Protein AF-A0AA39HVK4-F1 (afdb_monomer_lite)

Structure (mmCIF, N/CA/C/O backbone):
data_AF-A0AA39HVK4-F1
#
_entry.id   AF-A0AA39HVK4-F1
#
loop_
_atom_site.group_PDB
_atom_site.id
_atom_site.type_symbol
_atom_site.label_atom_id
_atom_site.label_alt_id
_atom_site.label_comp_id
_atom_site.label_asym_id
_atom_site.label_entity_id
_atom_site.label_seq_id
_atom_site.pdbx_PDB_ins_code
_atom_site.Cartn_x
_atom_site.Cartn_y
_atom_site.Cartn_z
_atom_site.occupancy
_atom_site.B_iso_or_equiv
_atom_site.auth_seq_id
_atom_site.auth_comp_id
_atom_site.auth_asym_id
_atom_site.auth_atom_id
_atom_site.pdbx_PDB_model_num
ATOM 1 N N . MET A 1 1 ? -17.019 24.487 -23.256 1.00 26.02 1 MET A N 1
ATOM 2 C CA . MET A 1 1 ? -16.160 23.455 -23.883 1.00 26.02 1 MET A CA 1
ATOM 3 C C . MET A 1 1 ? -16.470 22.113 -23.229 1.00 26.02 1 MET A C 1
ATOM 5 O O . MET A 1 1 ? -16.868 22.139 -22.068 1.00 26.02 1 MET A O 1
ATOM 9 N N . PRO A 1 2 ? -16.410 20.980 -23.947 1.00 24.70 2 PRO A N 1
ATOM 10 C CA . PRO A 1 2 ? -16.935 19.712 -23.454 1.00 24.70 2 PRO A CA 1
ATOM 11 C C . PRO A 1 2 ? -16.089 19.230 -22.275 1.00 24.70 2 PRO A C 1
ATOM 13 O O . PRO A 1 2 ? -14.870 19.130 -22.391 1.00 24.70 2 PRO A O 1
ATOM 16 N N . GLN A 1 3 ? -16.743 18.966 -21.144 1.00 28.38 3 GLN A N 1
ATOM 17 C CA . GLN A 1 3 ? -16.139 18.334 -19.976 1.00 28.38 3 GLN A CA 1
ATOM 18 C C . GLN A 1 3 ? -15.581 16.976 -20.408 1.00 28.38 3 GLN A C 1
ATOM 20 O O . GLN A 1 3 ? -16.329 16.123 -20.884 1.00 28.38 3 GLN A O 1
ATOM 25 N N . THR A 1 4 ? -14.271 16.780 -20.283 1.00 32.22 4 THR A N 1
ATOM 26 C CA . THR A 1 4 ? -13.661 15.460 -20.425 1.00 32.22 4 THR A CA 1
ATOM 27 C C . THR A 1 4 ? -14.325 14.535 -19.407 1.00 32.22 4 THR A C 1
ATOM 29 O O . THR A 1 4 ? -14.335 14.820 -18.209 1.00 32.22 4 THR A O 1
ATOM 32 N N . GLU A 1 5 ? -14.959 13.461 -19.883 1.00 35.53 5 GLU A N 1
ATOM 33 C CA . GLU A 1 5 ? -15.584 12.438 -19.043 1.00 35.53 5 GLU A CA 1
ATOM 34 C C . GLU A 1 5 ? -14.515 11.787 -18.154 1.00 35.53 5 GLU A C 1
ATOM 36 O O . GLU A 1 5 ? -13.910 10.769 -18.491 1.00 35.53 5 GLU A O 1
ATOM 41 N N . THR A 1 6 ? -14.269 12.375 -16.984 1.00 43.84 6 THR A N 1
ATOM 42 C CA . THR A 1 6 ? -13.687 11.645 -15.866 1.00 43.84 6 THR A CA 1
ATOM 43 C C . THR A 1 6 ? -14.637 10.489 -15.583 1.00 43.84 6 THR A C 1
ATOM 45 O O . THR A 1 6 ? -15.841 10.688 -15.411 1.00 43.84 6 THR A O 1
ATOM 48 N N . VAL A 1 7 ? -14.123 9.259 -15.607 1.00 50.00 7 VAL A N 1
ATOM 49 C CA . VAL A 1 7 ? -14.904 8.059 -15.295 1.00 50.00 7 VAL A CA 1
ATOM 50 C C . VAL A 1 7 ? -15.485 8.244 -13.891 1.00 50.00 7 VAL A C 1
ATOM 52 O O . VAL A 1 7 ? -14.794 8.047 -12.893 1.00 50.00 7 VAL A O 1
ATOM 55 N N . ARG A 1 8 ? -16.749 8.675 -13.791 1.00 67.75 8 ARG A N 1
ATOM 56 C CA . ARG A 1 8 ? -17.435 8.830 -12.507 1.00 67.75 8 ARG A CA 1
ATOM 57 C C . ARG A 1 8 ? -17.726 7.434 -11.974 1.00 67.75 8 ARG A C 1
ATOM 59 O O . ARG A 1 8 ? -18.738 6.827 -12.310 1.00 67.75 8 ARG A O 1
ATOM 66 N N . LEU A 1 9 ? -16.804 6.915 -11.166 1.00 85.81 9 LEU A N 1
ATOM 67 C CA . LEU A 1 9 ? -16.990 5.653 -10.460 1.00 85.81 9 LEU A CA 1
ATOM 68 C C . LEU A 1 9 ? -18.257 5.717 -9.584 1.00 85.81 9 LEU A C 1
ATOM 70 O O . LEU A 1 9 ? -18.586 6.788 -9.055 1.00 85.81 9 LEU A O 1
ATOM 74 N N . PRO A 1 10 ? -18.983 4.594 -9.433 1.00 90.50 10 PRO A N 1
ATOM 75 C CA . PRO A 1 10 ? -20.224 4.559 -8.671 1.00 90.50 10 PRO A CA 1
ATOM 76 C C . PRO A 1 10 ? -19.985 4.879 -7.193 1.00 90.50 10 PRO A C 1
ATOM 78 O O . PRO A 1 10 ? -18.894 4.679 -6.659 1.00 90.50 10 PRO A O 1
ATOM 81 N N . ARG A 1 11 ? -21.033 5.361 -6.515 1.00 90.75 11 ARG A N 1
ATOM 82 C CA . ARG A 1 11 ? -20.989 5.607 -5.068 1.00 90.75 11 ARG A CA 1
ATOM 83 C C . ARG A 1 11 ? -20.767 4.303 -4.300 1.00 90.75 11 ARG A C 1
ATOM 85 O O . ARG A 1 11 ? -21.373 3.282 -4.629 1.00 90.75 11 ARG A O 1
ATOM 92 N N . THR A 1 12 ? -19.952 4.359 -3.251 1.00 93.44 12 THR A N 1
ATOM 93 C CA . THR A 1 12 ? -19.681 3.212 -2.372 1.00 93.44 12 THR A CA 1
ATOM 94 C C . THR A 1 12 ? -20.712 3.110 -1.243 1.00 93.44 12 THR A C 1
ATOM 96 O O . THR A 1 12 ? -21.370 4.103 -0.912 1.00 93.44 12 THR A O 1
ATOM 99 N N . PRO A 1 13 ? -20.873 1.932 -0.610 1.00 93.50 13 PRO A N 1
ATOM 100 C CA . PRO A 1 13 ? -21.720 1.790 0.574 1.00 93.50 13 PRO A CA 1
ATOM 101 C C . PRO A 1 13 ? -21.283 2.662 1.762 1.00 93.50 13 PRO A C 1
ATOM 103 O O . PRO A 1 13 ? -22.147 3.076 2.531 1.00 93.50 13 PRO A O 1
ATOM 106 N N . LEU A 1 14 ? -19.986 2.983 1.873 1.00 95.25 14 LEU A N 1
ATOM 107 C CA . LEU A 1 14 ? -19.426 3.899 2.876 1.00 95.25 14 LEU A CA 1
ATOM 108 C C . LEU A 1 14 ? -20.156 5.252 2.891 1.00 95.25 14 LEU A C 1
ATOM 110 O O . LEU A 1 14 ? -20.540 5.747 3.948 1.00 95.25 14 LEU A O 1
ATOM 114 N N . GLN A 1 15 ? -20.448 5.797 1.704 1.00 93.88 15 GLN A N 1
ATOM 115 C CA . GLN A 1 15 ? -21.111 7.096 1.539 1.00 93.88 15 GLN A CA 1
ATOM 116 C C . GLN A 1 15 ? -22.532 7.163 2.121 1.00 93.88 15 GLN A C 1
ATOM 118 O O . GLN A 1 15 ? -23.112 8.241 2.176 1.00 93.88 15 GLN A O 1
ATOM 123 N N . ARG A 1 16 ? -23.135 6.028 2.496 1.00 93.38 16 ARG A N 1
ATOM 124 C CA . ARG A 1 16 ? -24.489 5.998 3.072 1.00 93.38 16 ARG A CA 1
ATOM 125 C C . ARG A 1 16 ? -24.526 6.404 4.540 1.00 93.38 16 ARG A C 1
ATOM 127 O O . ARG A 1 16 ? -25.606 6.695 5.037 1.00 93.38 16 ARG A O 1
ATOM 134 N N . TRP A 1 17 ? -23.392 6.343 5.231 1.00 94.94 17 TRP A N 1
ATOM 135 C CA . TRP A 1 17 ? -23.336 6.557 6.675 1.00 94.94 17 TRP A CA 1
ATOM 136 C C . TRP A 1 17 ? -22.153 7.417 7.111 1.00 94.94 17 TRP A C 1
ATOM 138 O O . TRP A 1 17 ? -22.267 8.074 8.134 1.00 94.94 17 TRP A O 1
ATOM 148 N N . PHE A 1 18 ? -21.047 7.430 6.361 1.00 97.06 18 PHE A N 1
ATOM 149 C CA . PHE A 1 18 ? -19.905 8.292 6.649 1.00 97.06 18 PHE A CA 1
ATOM 150 C C . PHE A 1 18 ? -20.072 9.629 5.919 1.00 97.06 18 PHE A C 1
ATOM 152 O O . PHE A 1 18 ? -19.865 9.726 4.700 1.00 97.06 18 PHE A O 1
ATOM 159 N N . THR A 1 19 ? -20.542 10.636 6.654 1.00 96.75 19 THR A N 1
ATOM 160 C CA . THR A 1 19 ? -20.907 11.944 6.096 1.00 96.75 19 THR A CA 1
ATOM 161 C C . THR A 1 19 ? -19.735 12.921 6.103 1.00 96.75 19 THR A C 1
ATOM 163 O O . THR A 1 19 ? -18.681 12.657 6.684 1.00 96.75 19 THR A O 1
ATOM 166 N N . ARG A 1 20 ? -19.926 14.058 5.429 1.00 95.88 20 ARG A N 1
ATOM 167 C CA . ARG A 1 20 ? -18.946 15.144 5.401 1.00 95.88 20 ARG A CA 1
ATOM 168 C C . ARG A 1 20 ? -18.726 15.724 6.799 1.00 95.88 20 ARG A C 1
ATOM 170 O O . ARG A 1 20 ? -17.588 15.922 7.201 1.00 95.88 20 ARG A O 1
ATOM 177 N N . GLU A 1 21 ? -19.808 15.932 7.536 1.00 96.75 21 GLU A N 1
ATOM 178 C CA . GLU A 1 21 ? -19.823 16.465 8.900 1.00 96.75 21 GLU A CA 1
ATOM 179 C C . GLU A 1 21 ? -19.046 15.544 9.842 1.00 96.75 21 GLU A C 1
ATOM 181 O O . GLU A 1 21 ? -18.191 16.018 10.576 1.00 96.75 21 GLU A O 1
ATOM 186 N N . MET A 1 22 ? -19.246 14.223 9.740 1.00 97.12 22 MET A N 1
ATOM 187 C CA . MET A 1 22 ? -18.464 13.254 10.515 1.00 97.12 22 MET A CA 1
ATOM 188 C C . MET A 1 22 ? -16.965 13.326 10.210 1.00 97.12 22 MET A C 1
ATOM 190 O O . MET A 1 22 ? -16.156 13.217 11.119 1.00 97.12 22 MET A O 1
ATOM 194 N N . PHE A 1 23 ? -16.572 13.482 8.941 1.00 96.50 23 PHE A N 1
ATOM 195 C CA . PHE A 1 23 ? -15.151 13.587 8.595 1.00 96.50 23 PHE A CA 1
ATOM 196 C C . PHE A 1 23 ? -14.511 14.831 9.217 1.00 96.50 23 PHE A C 1
ATOM 198 O O . PHE A 1 23 ? -13.430 14.729 9.782 1.00 96.50 23 PHE A O 1
ATOM 205 N N . TYR A 1 24 ? -15.169 15.987 9.132 1.00 94.56 24 TYR A N 1
ATOM 206 C CA . TYR A 1 24 ? -14.618 17.226 9.684 1.00 94.56 24 TYR A CA 1
ATOM 207 C C . TYR A 1 24 ? -14.726 17.317 11.212 1.00 94.56 24 TYR A C 1
ATOM 209 O O . TYR A 1 24 ? -13.887 17.974 11.813 1.00 94.56 24 TYR A O 1
ATOM 217 N N . ASP A 1 25 ? -15.676 16.619 11.842 1.00 95.19 25 ASP A N 1
ATOM 218 C CA . ASP A 1 25 ? -15.698 16.435 13.302 1.00 95.19 25 ASP A CA 1
ATOM 219 C C . ASP A 1 25 ? -14.548 15.542 13.787 1.00 95.19 25 ASP A C 1
ATOM 221 O O . ASP A 1 25 ? -13.912 15.836 14.795 1.00 95.19 25 ASP A O 1
ATOM 225 N N . LEU A 1 26 ? -14.251 14.462 13.058 1.00 95.88 26 LEU A N 1
ATOM 226 C CA . LEU A 1 26 ? -13.166 13.544 13.411 1.00 95.88 26 LEU A CA 1
ATOM 227 C C . LEU A 1 26 ? -11.778 14.109 13.098 1.00 95.88 26 LEU A C 1
ATOM 229 O O . LEU A 1 26 ? -10.810 13.699 13.729 1.00 95.88 26 LEU A O 1
ATOM 233 N N . PHE A 1 27 ? -11.664 15.003 12.113 1.00 95.25 27 PHE A N 1
ATOM 234 C CA . PHE A 1 27 ? -10.383 15.537 11.640 1.00 95.25 27 PHE A CA 1
ATOM 235 C C . PHE A 1 27 ? -10.424 17.061 11.438 1.00 95.25 27 PHE A C 1
ATOM 237 O O . PHE A 1 27 ? -10.167 17.541 10.328 1.00 95.25 27 PHE A O 1
ATOM 244 N N . PRO A 1 28 ? -10.738 17.843 12.486 1.00 92.69 28 PRO A N 1
ATOM 245 C CA . PRO A 1 28 ? -10.817 19.300 12.395 1.00 92.69 28 PRO A CA 1
ATOM 246 C C . PRO A 1 28 ? -9.464 19.930 12.040 1.00 92.69 28 PRO A C 1
ATOM 248 O O . PRO A 1 28 ? -9.422 20.958 11.371 1.00 92.69 28 PRO A O 1
ATOM 251 N N . PHE A 1 29 ? -8.358 19.277 12.413 1.00 89.75 29 PHE A N 1
ATOM 252 C CA . PHE A 1 29 ? -6.993 19.738 12.152 1.00 89.75 29 PHE A CA 1
ATOM 253 C C . PHE A 1 29 ? -6.403 19.224 10.832 1.00 89.75 29 PHE A C 1
ATOM 255 O O . PHE A 1 29 ? -5.220 19.439 10.557 1.00 89.75 29 PHE A O 1
ATOM 262 N N . ALA A 1 30 ? -7.205 18.565 9.986 1.00 91.06 30 ALA A N 1
ATOM 263 C CA . ALA A 1 30 ? -6.741 18.054 8.703 1.00 91.06 30 ALA A CA 1
ATOM 264 C C . ALA A 1 30 ? -6.189 19.187 7.828 1.00 91.06 30 ALA A C 1
ATOM 266 O O . ALA A 1 30 ? -6.892 20.132 7.463 1.00 91.06 30 ALA A O 1
ATOM 267 N N . ASN A 1 31 ? -4.921 19.060 7.446 1.00 87.88 31 ASN A N 1
ATOM 268 C CA . ASN A 1 31 ? -4.145 20.105 6.788 1.00 87.88 31 ASN A CA 1
ATOM 269 C C . ASN A 1 31 ? -4.017 21.423 7.582 1.00 87.88 31 ASN A C 1
ATOM 271 O O . ASN A 1 31 ? -3.478 22.354 7.022 1.00 87.88 31 ASN A O 1
ATOM 275 N N . LEU A 1 32 ? -4.467 21.589 8.827 1.00 77.56 32 LEU A N 1
ATOM 276 C CA . LEU A 1 32 ? -4.270 22.871 9.532 1.00 77.56 32 LEU A CA 1
ATOM 277 C C . LEU A 1 32 ? -2.848 23.043 10.069 1.00 77.56 32 LEU A C 1
ATOM 279 O O . LEU A 1 32 ? -2.399 24.173 10.208 1.00 77.56 32 LEU A O 1
ATOM 283 N N . GLY A 1 33 ? -2.133 21.941 10.309 1.00 65.75 33 GLY A N 1
ATOM 284 C CA . GLY A 1 33 ? -0.746 22.000 10.766 1.00 65.75 33 GLY A CA 1
ATOM 285 C C . GLY A 1 33 ? 0.170 22.703 9.781 1.00 65.75 33 GLY A C 1
ATOM 286 O O . GLY A 1 33 ? 0.880 23.635 10.135 1.00 65.75 33 GLY A O 1
ATOM 287 N N . TRP A 1 34 ? 0.114 22.264 8.525 1.00 66.19 34 TRP A N 1
ATOM 288 C CA . TRP A 1 34 ? 1.023 22.748 7.493 1.00 66.19 34 TRP A CA 1
ATOM 289 C C . TRP A 1 34 ? 0.344 23.043 6.146 1.00 66.19 34 TRP A C 1
ATOM 291 O O . TRP A 1 34 ? 1.017 23.471 5.226 1.00 66.19 34 TRP A O 1
ATOM 301 N N . GLY A 1 35 ? -0.983 22.866 6.029 1.00 61.81 35 GLY A N 1
ATOM 302 C CA . GLY A 1 35 ? -1.876 23.039 4.851 1.00 61.81 35 GLY A CA 1
ATOM 303 C C . GLY A 1 35 ? -1.483 24.055 3.789 1.00 61.81 35 GLY A C 1
ATOM 304 O O . GLY A 1 35 ? -1.517 25.227 4.138 1.00 61.81 35 GLY A O 1
ATOM 305 N N . PRO A 1 36 ? -1.355 23.728 2.474 1.00 60.44 36 PRO A N 1
ATOM 306 C CA . PRO A 1 36 ? -1.513 24.789 1.481 1.00 60.44 36 PRO A CA 1
ATOM 307 C C . PRO A 1 36 ? -2.960 25.311 1.500 1.00 60.44 36 PRO A C 1
ATOM 309 O O . PRO A 1 36 ? -3.233 26.438 1.101 1.00 60.44 36 PRO A O 1
ATOM 312 N N . HIS A 1 37 ? -3.907 24.453 1.908 1.00 72.56 37 HIS A N 1
ATOM 313 C CA . HIS A 1 37 ? -5.331 24.735 1.988 1.00 72.56 37 HIS A CA 1
ATOM 314 C C . HIS A 1 37 ? -6.052 23.638 2.783 1.00 72.56 37 HIS A C 1
ATOM 316 O O . HIS A 1 37 ? -5.715 22.461 2.658 1.00 72.56 37 HIS A O 1
ATOM 322 N N . LYS A 1 38 ? -7.165 23.975 3.446 1.00 70.62 38 LYS A N 1
ATOM 323 C CA . LYS A 1 38 ? -8.067 23.032 4.150 1.00 70.62 38 LYS A CA 1
ATOM 324 C C . LYS A 1 38 ? -8.635 21.872 3.308 1.00 70.62 38 LYS A C 1
ATOM 326 O O . LYS A 1 38 ? -9.341 21.017 3.832 1.00 70.62 38 LYS A O 1
ATOM 331 N N . CYS A 1 39 ? -8.403 21.869 1.993 1.00 72.81 39 CYS A N 1
ATOM 332 C CA . CYS A 1 39 ? -8.963 20.879 1.066 1.00 72.81 39 CYS A CA 1
ATOM 333 C C . CYS A 1 39 ? -7.914 19.927 0.483 1.00 72.81 39 CYS A C 1
ATOM 335 O O . CYS A 1 39 ? -8.303 18.947 -0.159 1.00 72.81 39 CYS A O 1
ATOM 337 N N . LEU A 1 40 ? -6.621 20.234 0.647 1.00 80.06 40 LEU A N 1
ATOM 338 C CA . LEU A 1 40 ? -5.519 19.563 -0.033 1.00 80.06 40 LEU A CA 1
ATOM 339 C C . LEU A 1 40 ? -4.385 19.234 0.941 1.00 80.06 40 LEU A C 1
ATOM 341 O O . LEU A 1 40 ? -3.986 20.113 1.700 1.00 80.06 40 LEU A O 1
ATOM 345 N N . PRO A 1 41 ? -3.800 18.029 0.852 1.00 88.06 41 PRO A N 1
ATOM 346 C CA . PRO A 1 41 ? -4.248 16.875 0.064 1.00 88.06 41 PRO A CA 1
ATOM 347 C C . PRO A 1 41 ? -5.451 16.138 0.688 1.00 88.06 41 PRO A C 1
ATOM 349 O O . PRO A 1 41 ? -5.976 15.198 0.082 1.00 88.06 41 PRO A O 1
ATOM 352 N N . TYR A 1 42 ? -5.892 16.533 1.888 1.00 93.31 42 TYR A N 1
ATOM 353 C CA . TYR A 1 42 ? -6.897 15.801 2.657 1.00 93.31 42 TYR A CA 1
ATOM 354 C C . TYR A 1 42 ? -8.233 16.540 2.716 1.00 93.31 42 TYR A C 1
ATOM 356 O O . TYR A 1 42 ? -8.322 17.688 3.131 1.00 93.31 42 TYR A O 1
ATOM 364 N N . SER A 1 43 ? -9.301 15.873 2.299 1.00 93.75 43 SER A N 1
ATOM 365 C CA . SER A 1 43 ? -10.678 16.359 2.414 1.00 93.75 43 SER A CA 1
ATOM 366 C C . SER A 1 43 ? -11.638 15.178 2.381 1.00 93.75 43 SER A C 1
ATOM 368 O O . SER A 1 43 ? -11.282 14.086 1.917 1.00 93.75 43 SER A O 1
ATOM 370 N N . TYR A 1 44 ? -12.876 15.400 2.824 1.00 94.94 44 TYR A N 1
ATOM 371 C CA . TYR A 1 44 ? -13.935 14.403 2.693 1.00 94.94 44 TYR A CA 1
ATOM 372 C C . TYR A 1 44 ? -14.114 13.980 1.229 1.00 94.94 44 TYR A C 1
ATOM 374 O O . TYR A 1 44 ? -14.198 12.793 0.915 1.00 94.94 44 TYR A O 1
ATOM 382 N N . GLU A 1 45 ? -14.110 14.944 0.308 1.00 93.56 45 GLU A N 1
ATOM 383 C CA . GLU A 1 45 ? -14.231 14.707 -1.126 1.00 93.56 45 GLU A CA 1
ATOM 384 C C . GLU A 1 45 ? -13.078 13.840 -1.634 1.00 93.56 45 GLU A C 1
ATOM 386 O O . GLU A 1 45 ? -13.319 12.877 -2.369 1.00 93.56 45 GLU A O 1
ATOM 391 N N . ALA A 1 46 ? -11.843 14.126 -1.203 1.00 94.81 46 ALA A N 1
ATOM 392 C CA . ALA A 1 46 ? -10.682 13.336 -1.581 1.00 94.81 46 ALA A CA 1
ATOM 393 C C . ALA A 1 46 ? -10.803 11.877 -1.111 1.00 94.81 46 ALA A C 1
ATOM 395 O O . ALA A 1 46 ? -10.613 10.943 -1.899 1.00 94.81 46 ALA A O 1
ATOM 396 N N . PHE A 1 47 ? -11.189 11.681 0.153 1.00 96.31 47 PHE A N 1
ATOM 397 C CA . PHE A 1 47 ? -11.401 10.363 0.750 1.00 96.31 47 PHE A CA 1
ATOM 398 C C . PHE A 1 47 ? -12.501 9.580 0.034 1.00 96.31 47 PHE A C 1
ATOM 400 O O . PHE A 1 47 ? -12.306 8.427 -0.359 1.00 96.31 47 PHE A O 1
ATOM 407 N N . ILE A 1 48 ? -13.646 10.213 -0.219 1.00 95.81 48 ILE A N 1
ATOM 408 C CA . ILE A 1 48 ? -14.760 9.567 -0.903 1.00 95.81 48 ILE A CA 1
ATOM 409 C C . ILE A 1 48 ? -14.408 9.224 -2.351 1.00 95.81 48 ILE A C 1
ATOM 411 O O . ILE A 1 48 ? -14.721 8.113 -2.783 1.00 95.81 48 ILE A O 1
ATOM 415 N N . ILE A 1 49 ? -13.753 10.115 -3.103 1.00 94.50 49 ILE A N 1
ATOM 416 C CA . ILE A 1 49 ? -13.321 9.823 -4.479 1.00 94.50 49 ILE A CA 1
ATOM 417 C C . ILE A 1 49 ? -12.366 8.626 -4.492 1.00 94.50 49 ILE A C 1
ATOM 419 O O . ILE A 1 49 ? -12.554 7.718 -5.303 1.00 94.50 49 ILE A O 1
ATOM 423 N N . ALA A 1 50 ? -11.393 8.587 -3.581 1.00 96.06 50 ALA A N 1
ATOM 424 C CA . ALA A 1 50 ? -10.461 7.473 -3.467 1.00 96.06 50 ALA A CA 1
ATOM 425 C C . ALA A 1 50 ? -11.162 6.159 -3.074 1.00 96.06 50 ALA A C 1
ATOM 427 O O . ALA A 1 50 ? -10.910 5.125 -3.694 1.00 96.06 50 ALA A O 1
ATOM 428 N N . SER A 1 51 ? -12.121 6.200 -2.138 1.00 96.38 51 SER A N 1
ATOM 429 C CA . SER A 1 51 ? -12.887 5.017 -1.710 1.00 96.38 51 SER A CA 1
ATOM 430 C C . SER A 1 51 ? -13.628 4.330 -2.860 1.00 96.38 51 SER A C 1
ATOM 432 O O . SER A 1 51 ? -13.790 3.114 -2.857 1.00 96.38 51 SER A O 1
ATOM 434 N N . ARG A 1 52 ? -14.026 5.068 -3.906 1.00 95.81 52 ARG A N 1
ATOM 435 C CA . ARG A 1 52 ? -14.729 4.501 -5.072 1.00 95.81 52 ARG A CA 1
ATOM 436 C C . ARG A 1 52 ? -13.891 3.532 -5.897 1.00 95.81 52 ARG A C 1
ATOM 438 O O . ARG A 1 52 ? -14.460 2.722 -6.626 1.00 95.81 52 ARG A O 1
ATOM 445 N N . TYR A 1 53 ? -12.566 3.583 -5.777 1.00 95.31 53 TYR A N 1
ATOM 446 C CA . TYR A 1 53 ? -11.672 2.602 -6.393 1.00 95.31 53 TYR A CA 1
ATOM 447 C C . TYR A 1 53 ? -11.644 1.265 -5.632 1.00 95.31 53 TYR A C 1
ATOM 449 O O . TYR A 1 53 ? -11.188 0.265 -6.192 1.00 95.31 53 TYR A O 1
ATOM 457 N N . PHE A 1 54 ? -12.178 1.246 -4.406 1.00 95.81 54 PHE A N 1
ATOM 458 C CA . PHE A 1 54 ? -12.225 0.113 -3.483 1.00 95.81 54 PHE A CA 1
ATOM 459 C C . PHE A 1 54 ? -13.635 -0.018 -2.874 1.00 95.81 54 PHE A C 1
ATOM 461 O O . PHE A 1 54 ? -13.828 0.246 -1.689 1.00 95.81 54 PHE A O 1
ATOM 468 N N . PRO A 1 55 ? -14.662 -0.381 -3.667 1.00 94.56 55 PRO A N 1
ATOM 469 C CA . PRO A 1 55 ? -16.060 -0.389 -3.221 1.00 94.56 55 PRO A CA 1
ATOM 470 C C . PRO A 1 55 ? -16.359 -1.314 -2.030 1.00 94.56 55 PRO A C 1
ATOM 472 O O . PRO A 1 55 ? -17.418 -1.182 -1.418 1.00 94.56 55 PRO A O 1
ATOM 475 N N . GLU A 1 56 ? -15.469 -2.255 -1.721 1.00 94.44 56 GLU A N 1
ATOM 476 C CA . GLU A 1 56 ? -15.525 -3.136 -0.556 1.00 94.44 56 GLU A CA 1
ATOM 477 C C . GLU A 1 56 ? -15.087 -2.463 0.761 1.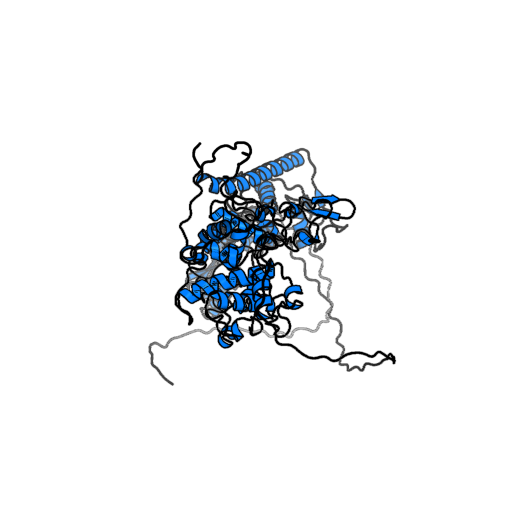00 94.44 56 GLU A C 1
ATOM 479 O O . GLU A 1 56 ? -15.509 -2.906 1.832 1.00 94.44 56 GLU A O 1
ATOM 484 N N . PHE A 1 57 ? -14.300 -1.385 0.695 1.00 97.25 57 PHE A N 1
ATOM 485 C CA . PHE A 1 57 ? -13.837 -0.648 1.869 1.00 97.25 57 PHE A CA 1
ATOM 486 C C . PHE A 1 57 ? -15.018 0.018 2.583 1.00 97.25 57 PHE A C 1
ATOM 488 O O . PHE A 1 57 ? -15.829 0.718 1.966 1.00 97.25 57 PHE A O 1
ATOM 495 N N . GLY A 1 58 ? -15.159 -0.242 3.883 1.00 95.62 58 GLY A N 1
ATOM 496 C CA . GLY A 1 58 ? -16.282 0.240 4.686 1.00 95.62 58 GLY A CA 1
ATOM 497 C C . GLY A 1 58 ? -17.649 -0.280 4.219 1.00 95.62 58 GLY A C 1
ATOM 498 O O . GLY A 1 58 ? -18.685 0.270 4.606 1.00 95.62 58 GLY A O 1
ATOM 499 N N . ALA A 1 59 ? -17.693 -1.320 3.371 1.00 93.69 59 ALA A N 1
ATOM 500 C CA . ALA A 1 59 ? -18.941 -1.916 2.895 1.00 93.69 59 ALA A CA 1
ATOM 501 C C . ALA A 1 59 ? -19.543 -2.903 3.897 1.00 93.69 59 ALA A C 1
ATOM 503 O O . ALA A 1 59 ? -20.773 -2.995 3.997 1.00 93.69 59 ALA A O 1
ATOM 504 N N . GLY A 1 60 ? -18.671 -3.574 4.656 1.00 88.88 60 GLY A N 1
ATOM 505 C CA . GLY A 1 60 ? -18.987 -4.551 5.690 1.00 88.88 60 GLY A CA 1
ATOM 506 C C . GLY A 1 60 ? -19.685 -5.809 5.178 1.00 88.88 60 GLY A C 1
ATOM 507 O O . GLY A 1 60 ? -20.449 -5.810 4.208 1.00 88.88 60 GLY A O 1
ATOM 508 N N . LYS A 1 61 ? -19.461 -6.906 5.891 1.00 89.00 61 LYS A N 1
ATOM 509 C CA . LYS A 1 61 ? -20.107 -8.196 5.668 1.00 89.00 61 LYS A CA 1
ATOM 510 C C . LYS A 1 61 ? -20.387 -8.801 7.031 1.00 89.00 61 LYS A C 1
ATOM 512 O O . LYS A 1 61 ? -19.531 -8.734 7.899 1.00 89.00 61 LYS A O 1
ATOM 517 N N . GLU A 1 62 ? -21.577 -9.348 7.220 1.00 88.94 62 GLU A N 1
ATOM 518 C CA . GLU A 1 62 ? -21.893 -10.067 8.451 1.00 88.94 62 GLU A CA 1
ATOM 519 C C . GLU A 1 62 ? -21.034 -11.334 8.558 1.00 88.94 62 GLU A C 1
ATOM 521 O O . GLU A 1 62 ? -20.853 -12.052 7.568 1.00 88.94 62 GLU A O 1
ATOM 526 N N . GLY A 1 63 ? -20.480 -11.582 9.744 1.00 87.25 63 GLY A N 1
ATOM 527 C CA . GLY A 1 63 ? -19.612 -12.727 9.996 1.00 87.25 63 GLY A CA 1
ATOM 528 C C . GLY A 1 63 ? -18.593 -12.469 11.102 1.00 87.25 63 GLY A C 1
ATOM 529 O O . GLY A 1 63 ? -18.458 -11.357 11.601 1.00 87.25 63 GLY A O 1
ATOM 530 N N . HIS A 1 64 ? -17.875 -13.525 11.493 1.00 87.94 64 HIS A N 1
ATOM 531 C CA . HIS A 1 64 ? -16.771 -13.461 12.463 1.00 87.94 64 HIS A CA 1
ATOM 532 C C . HIS A 1 64 ? -17.124 -12.794 13.807 1.00 87.94 64 HIS A C 1
ATOM 534 O O . HIS A 1 64 ? -16.275 -12.155 14.416 1.00 87.94 64 HIS A O 1
ATOM 540 N N . GLY A 1 65 ? -18.371 -12.951 14.267 1.00 89.25 65 GLY A N 1
ATOM 541 C CA . GLY A 1 65 ? -18.835 -12.400 15.545 1.00 89.25 65 GLY A CA 1
ATOM 542 C C . GLY A 1 65 ? -19.273 -10.934 15.500 1.00 89.25 65 GLY A C 1
ATOM 543 O O . GLY A 1 65 ? -19.578 -10.384 16.551 1.00 89.25 65 GLY A O 1
ATOM 544 N N . PHE A 1 66 ? -19.344 -10.317 14.316 1.00 94.81 66 PHE A N 1
ATOM 545 C CA . PHE A 1 66 ? -19.766 -8.929 14.145 1.00 94.81 66 PHE A CA 1
ATOM 546 C C . PHE A 1 66 ? -20.914 -8.802 13.142 1.00 94.81 66 PHE A C 1
ATOM 548 O O . PHE A 1 66 ? -20.970 -9.473 12.102 1.00 94.81 66 PHE A O 1
ATOM 555 N N . THR A 1 67 ? -21.826 -7.881 13.433 1.00 96.50 67 THR A N 1
ATOM 556 C CA . THR A 1 67 ? -22.859 -7.446 12.496 1.00 96.50 67 THR A CA 1
ATOM 557 C C . THR A 1 67 ? -22.230 -6.726 11.305 1.00 96.50 67 THR A C 1
ATOM 559 O O . THR A 1 67 ? -21.127 -6.178 11.371 1.00 96.50 67 THR A O 1
ATOM 562 N N . LYS A 1 68 ? -22.971 -6.632 10.196 1.00 95.88 68 LYS A N 1
ATOM 563 C CA . LYS A 1 68 ? -22.528 -5.856 9.029 1.00 95.88 68 LYS A CA 1
ATOM 564 C C . LYS A 1 68 ? -22.142 -4.416 9.396 1.00 95.88 68 LYS A C 1
ATOM 566 O O . LYS A 1 68 ? -21.130 -3.927 8.906 1.00 95.88 68 LYS A O 1
ATOM 571 N N . LYS A 1 69 ? -22.933 -3.751 10.246 1.00 96.25 69 LYS A N 1
ATOM 572 C CA . LYS A 1 69 ? -22.705 -2.364 10.688 1.00 96.25 69 LYS A CA 1
ATOM 573 C C . LYS A 1 69 ? -21.419 -2.236 11.506 1.00 96.25 69 LYS A C 1
ATOM 575 O O . LYS A 1 69 ? -20.660 -1.294 11.291 1.00 96.25 69 LYS A O 1
ATOM 580 N N . GLU A 1 70 ? -21.168 -3.180 12.410 1.00 97.00 70 GLU A N 1
ATOM 581 C CA . GLU A 1 70 ? -19.921 -3.215 13.177 1.00 97.00 70 GLU A CA 1
ATOM 582 C C . GLU A 1 70 ? -18.720 -3.387 12.256 1.00 97.00 70 GLU A C 1
ATOM 584 O O . GLU A 1 70 ? -17.777 -2.612 12.351 1.00 97.00 70 GLU A O 1
ATOM 589 N N . MET A 1 71 ? -18.789 -4.306 11.292 1.00 96.81 71 MET A N 1
ATOM 590 C CA . MET A 1 71 ? -17.707 -4.513 10.326 1.00 96.81 71 MET A CA 1
ATOM 591 C C . MET A 1 71 ? -17.439 -3.276 9.462 1.00 96.81 71 MET A C 1
ATOM 593 O O . MET A 1 71 ? -16.283 -2.929 9.253 1.00 96.81 71 MET A O 1
ATOM 597 N N . GLN A 1 72 ? -18.481 -2.565 9.008 1.00 96.44 72 GLN A N 1
ATOM 598 C CA . GLN A 1 72 ? -18.323 -1.297 8.273 1.00 96.44 72 GLN A CA 1
ATOM 599 C C . GLN A 1 72 ? -17.520 -0.269 9.073 1.00 96.44 72 GLN A C 1
ATOM 601 O O . GLN A 1 72 ? -16.600 0.352 8.548 1.00 96.44 72 GLN A O 1
ATOM 606 N N . ARG A 1 73 ? -17.896 -0.082 10.340 1.00 97.75 73 ARG A N 1
ATOM 607 C CA . ARG A 1 73 ? -17.317 0.940 11.215 1.00 97.75 73 ARG A CA 1
ATOM 608 C C . ARG A 1 73 ? -15.925 0.554 11.696 1.00 97.75 73 ARG A C 1
ATOM 610 O O . ARG A 1 73 ? -15.057 1.414 11.723 1.00 97.75 73 ARG A O 1
ATOM 617 N N . ARG A 1 74 ? -15.693 -0.725 12.005 1.00 97.88 74 ARG A N 1
ATOM 618 C CA . ARG A 1 74 ? -14.382 -1.258 12.403 1.00 97.88 74 ARG A CA 1
ATOM 619 C C . ARG A 1 74 ? -13.344 -1.148 11.286 1.00 97.88 74 ARG A C 1
ATOM 621 O O . ARG A 1 74 ? -12.217 -0.770 11.568 1.00 97.88 74 ARG A O 1
ATOM 628 N N . ASP A 1 75 ? -13.712 -1.450 10.040 1.00 98.12 75 ASP A N 1
ATOM 629 C CA . ASP A 1 75 ? -12.821 -1.333 8.869 1.00 98.12 75 ASP A CA 1
ATOM 630 C C . ASP A 1 75 ? -12.352 0.126 8.682 1.00 98.12 75 ASP A C 1
ATOM 632 O O . ASP A 1 75 ? -11.159 0.409 8.585 1.00 98.12 75 ASP A O 1
ATOM 636 N N . VAL A 1 76 ? -13.287 1.081 8.768 1.00 98.44 76 VAL A N 1
ATOM 637 C CA . VAL A 1 76 ? -12.985 2.523 8.702 1.00 98.44 76 VAL A CA 1
ATOM 638 C C . VAL A 1 76 ? -12.183 3.003 9.920 1.00 98.44 76 VAL A C 1
ATOM 640 O O . VAL A 1 76 ? -11.212 3.739 9.756 1.00 98.44 76 VAL A O 1
ATOM 643 N N . ALA A 1 77 ? -12.540 2.557 11.129 1.00 98.56 77 ALA A N 1
ATOM 644 C CA . ALA A 1 77 ? -11.819 2.877 12.360 1.00 98.56 77 ALA A CA 1
ATOM 645 C C . ALA A 1 77 ? -10.366 2.390 12.318 1.00 98.56 77 ALA A C 1
ATOM 647 O O . ALA A 1 77 ? -9.469 3.120 12.723 1.00 98.56 77 ALA A O 1
ATOM 648 N N . ALA A 1 78 ? -10.118 1.183 11.802 1.00 98.56 78 ALA A N 1
ATOM 649 C CA . ALA A 1 78 ? -8.771 0.638 11.668 1.00 98.56 78 ALA A CA 1
ATOM 650 C C . ALA A 1 78 ? -7.922 1.459 10.691 1.00 98.56 78 ALA A C 1
ATOM 652 O O . ALA A 1 78 ? -6.774 1.771 10.996 1.00 98.56 78 ALA A O 1
ATOM 653 N N . PHE A 1 79 ? -8.486 1.859 9.545 1.00 98.69 79 PHE A N 1
ATOM 654 C CA . PHE A 1 79 ? -7.796 2.751 8.612 1.00 98.69 79 PHE A CA 1
ATOM 655 C C . PHE A 1 79 ? -7.388 4.066 9.292 1.00 98.69 79 PHE A C 1
ATOM 657 O O . PHE A 1 79 ? -6.217 4.440 9.246 1.00 98.69 79 PHE A O 1
ATOM 664 N N . PHE A 1 80 ? -8.321 4.737 9.975 1.00 98.62 80 PHE A N 1
ATOM 665 C CA . PHE A 1 80 ? -8.029 6.010 10.635 1.00 98.62 80 PHE A CA 1
ATOM 666 C C . PHE A 1 80 ? -7.110 5.880 11.851 1.00 98.62 80 PHE A C 1
ATOM 668 O O . PHE A 1 80 ? -6.286 6.758 12.076 1.00 98.62 80 PHE A O 1
ATOM 675 N N . ALA A 1 81 ? -7.162 4.770 12.585 1.00 98.19 81 ALA A N 1
ATOM 676 C CA . ALA A 1 81 ? -6.227 4.507 13.673 1.00 98.19 81 ALA A CA 1
ATOM 677 C C . ALA A 1 81 ? -4.769 4.495 13.192 1.00 98.19 81 ALA A C 1
ATOM 679 O O . ALA A 1 81 ? -3.888 5.046 13.853 1.00 98.19 81 ALA A O 1
ATOM 680 N N . HIS A 1 82 ? -4.510 3.921 12.012 1.00 98.19 82 HIS A N 1
ATOM 681 C CA . HIS A 1 82 ? -3.188 4.016 11.402 1.00 98.19 82 HIS A CA 1
ATOM 682 C C . HIS A 1 82 ? -2.871 5.441 10.947 1.00 98.19 82 HIS A C 1
ATOM 684 O O . HIS A 1 82 ? -1.762 5.894 11.201 1.00 98.19 82 HIS A O 1
ATOM 690 N N . VAL A 1 83 ? -3.832 6.170 10.368 1.00 97.81 83 VAL A N 1
ATOM 691 C CA . VAL A 1 83 ? -3.643 7.582 9.985 1.00 97.81 83 VAL A CA 1
ATOM 692 C C . VAL A 1 83 ? -3.178 8.445 11.161 1.00 97.81 83 VAL A C 1
ATOM 694 O O . VAL A 1 83 ? -2.279 9.261 10.963 1.00 97.81 83 VAL A O 1
ATOM 697 N N . ILE A 1 84 ? -3.739 8.262 12.365 1.00 96.69 84 ILE A N 1
ATOM 698 C CA . ILE A 1 84 ? -3.294 8.997 13.564 1.00 96.69 84 ILE A CA 1
ATOM 699 C C . ILE A 1 84 ? -1.809 8.751 13.824 1.00 96.69 84 ILE A C 1
ATOM 701 O O . ILE A 1 84 ? -1.044 9.697 13.981 1.00 96.69 84 ILE A O 1
ATOM 705 N N . GLN A 1 85 ? -1.377 7.489 13.815 1.00 95.38 85 GLN A N 1
ATOM 706 C CA . GLN A 1 85 ? 0.026 7.167 14.062 1.00 95.38 85 GLN A CA 1
ATOM 707 C C . GLN A 1 85 ? 0.958 7.691 12.959 1.00 95.38 85 GLN A C 1
ATOM 709 O O . GLN A 1 85 ? 2.045 8.162 13.275 1.00 95.38 85 GLN A O 1
ATOM 714 N N . GLU A 1 86 ? 0.552 7.613 11.690 1.00 95.31 86 GLU A N 1
ATOM 715 C CA . GLU A 1 86 ? 1.409 7.982 10.554 1.00 95.31 86 GLU A CA 1
ATOM 716 C C . GLU A 1 86 ? 1.479 9.491 10.295 1.00 95.31 86 GLU A C 1
ATOM 718 O O . GLU A 1 86 ? 2.503 10.003 9.854 1.00 95.31 86 GLU A O 1
ATOM 723 N N . THR A 1 87 ? 0.372 10.208 10.497 1.00 94.31 87 THR A N 1
ATOM 724 C CA . THR A 1 87 ? 0.233 11.606 10.052 1.00 94.31 87 THR A CA 1
ATOM 725 C C . THR A 1 87 ? -0.495 12.502 11.042 1.00 94.31 87 THR A C 1
ATOM 727 O O . THR A 1 87 ? -0.828 13.633 10.692 1.00 94.31 87 THR A O 1
ATOM 730 N N . GLY A 1 88 ? -0.764 12.025 12.257 1.00 93.62 88 GLY A N 1
ATOM 731 C CA . GLY A 1 88 ? -1.378 12.837 13.297 1.00 93.62 88 GLY A CA 1
ATOM 732 C C . GLY A 1 88 ? -0.471 13.967 13.792 1.00 93.62 88 GLY A C 1
ATOM 733 O O . GLY A 1 88 ? 0.752 13.894 13.671 1.00 93.62 88 GLY A O 1
ATOM 734 N N . GLU A 1 89 ? -1.087 14.996 14.368 1.00 92.94 89 GLU A N 1
ATOM 735 C CA . GLU A 1 89 ? -0.427 16.059 15.135 1.00 92.94 89 GLU A CA 1
ATOM 736 C C . GLU A 1 89 ? 0.343 15.460 16.317 1.00 92.94 89 GLU A C 1
ATOM 738 O O . GLU A 1 89 ? 1.478 15.839 16.583 1.00 92.94 89 GLU A O 1
ATOM 743 N N . ASN A 1 90 ? -0.257 14.456 16.971 1.00 91.25 90 ASN A N 1
ATOM 744 C CA . ASN A 1 90 ? 0.310 13.740 18.113 1.00 91.25 90 ASN A CA 1
ATOM 745 C C . ASN A 1 90 ? 0.729 14.674 19.266 1.00 91.25 90 ASN A C 1
ATOM 747 O O . ASN A 1 90 ? 1.765 14.463 19.896 1.00 91.25 90 ASN A O 1
ATOM 751 N N . ASN A 1 91 ? -0.092 15.692 19.537 1.00 92.06 91 ASN A N 1
ATOM 752 C CA . ASN A 1 91 ? 0.146 16.713 20.552 1.00 92.06 91 ASN A CA 1
ATOM 753 C C . ASN A 1 91 ? 0.025 16.145 21.976 1.00 92.06 91 ASN A C 1
ATOM 755 O O . ASN A 1 91 ? -1.069 16.033 22.528 1.00 92.06 91 ASN A O 1
ATOM 759 N N . ILE A 1 92 ? 1.160 15.766 22.565 1.00 91.25 92 ILE A N 1
ATOM 760 C CA . ILE A 1 92 ? 1.208 15.178 23.910 1.00 91.25 92 ILE A CA 1
ATOM 761 C C . ILE A 1 92 ? 0.898 16.199 25.015 1.00 91.25 92 ILE A C 1
ATOM 763 O O . ILE A 1 92 ? 0.455 15.807 26.094 1.00 91.25 92 ILE A O 1
ATOM 767 N N . ASP A 1 93 ? 1.059 17.497 24.744 1.00 92.00 93 ASP A N 1
ATOM 768 C CA . ASP A 1 93 ? 0.853 18.554 25.738 1.00 92.00 93 ASP A CA 1
ATOM 769 C C . ASP A 1 93 ? -0.602 18.625 26.206 1.00 92.00 93 ASP A C 1
ATOM 771 O O . ASP A 1 93 ? -0.859 19.058 27.327 1.00 92.00 93 ASP A O 1
ATOM 775 N N . LEU A 1 94 ? -1.546 18.109 25.408 1.00 92.88 94 LEU A N 1
ATOM 776 C CA . LEU A 1 94 ? -2.956 17.961 25.779 1.00 92.88 94 LEU A CA 1
ATOM 777 C C . LEU A 1 94 ? -3.148 17.222 27.115 1.00 92.88 94 LEU A C 1
ATOM 779 O O . LEU A 1 94 ? -4.070 17.554 27.858 1.00 92.88 94 LEU A O 1
ATOM 783 N N . TYR A 1 95 ? -2.270 16.272 27.455 1.00 90.88 95 TYR A N 1
ATOM 784 C CA . TYR A 1 95 ? -2.338 15.511 28.710 1.00 90.88 95 TYR A CA 1
ATOM 785 C C . TYR A 1 95 ? -1.715 16.232 29.913 1.00 90.88 95 TYR A C 1
ATOM 787 O O . TYR A 1 95 ? -1.931 15.808 31.044 1.00 90.88 95 TYR A O 1
ATOM 795 N N . ASN A 1 96 ? -0.984 17.326 29.682 1.00 88.62 96 ASN A N 1
ATOM 796 C CA . ASN A 1 96 ? -0.397 18.175 30.724 1.00 88.62 96 ASN A CA 1
ATOM 797 C C . ASN A 1 96 ? -1.260 19.416 31.022 1.00 88.62 96 ASN A C 1
ATOM 799 O O . ASN A 1 96 ? -0.835 20.319 31.743 1.00 88.62 96 ASN A O 1
ATOM 803 N N . THR A 1 97 ? -2.456 19.491 30.436 1.00 86.56 97 THR A N 1
ATOM 804 C CA . THR A 1 97 ? -3.418 20.577 30.661 1.00 86.56 97 THR A CA 1
ATOM 805 C C . THR A 1 97 ? -4.370 20.253 31.817 1.00 86.56 97 THR A C 1
ATOM 807 O O . THR A 1 97 ? -4.271 19.211 32.458 1.00 86.56 97 THR A O 1
ATOM 810 N N . THR A 1 98 ? -5.338 21.134 32.078 1.00 92.00 98 THR A N 1
ATOM 811 C CA . THR A 1 98 ? -6.422 20.887 33.043 1.00 92.00 98 THR A CA 1
ATOM 812 C C . THR A 1 98 ? -7.473 19.889 32.540 1.00 92.00 98 THR A C 1
ATOM 814 O O . THR A 1 98 ? -8.456 19.654 33.238 1.00 92.00 98 THR A O 1
ATOM 817 N N . LEU A 1 99 ? -7.326 19.353 31.322 1.00 92.69 99 LEU A N 1
ATOM 818 C CA . LEU A 1 99 ? -8.256 18.380 30.753 1.00 92.69 99 LEU A CA 1
ATOM 819 C C . LEU A 1 99 ? -8.159 17.041 31.488 1.00 92.69 99 LEU A C 1
ATOM 821 O O . LEU A 1 99 ? -7.076 16.571 31.839 1.00 92.69 99 LEU A O 1
ATOM 825 N N . THR A 1 100 ? -9.297 16.371 31.651 1.00 93.69 100 THR A N 1
ATOM 826 C CA . THR A 1 100 ? -9.300 14.961 32.046 1.00 93.69 100 THR A CA 1
ATOM 827 C C . THR A 1 100 ? -8.654 14.100 30.956 1.00 93.69 100 THR A C 1
ATOM 829 O O . THR A 1 100 ? -8.622 14.468 29.781 1.00 93.69 100 THR A O 1
ATOM 832 N N . THR A 1 101 ? -8.183 12.896 31.299 1.00 90.25 101 THR A N 1
ATOM 833 C CA . THR A 1 101 ? -7.599 11.974 30.307 1.00 90.25 101 THR A CA 1
ATOM 834 C C . THR A 1 101 ? -8.572 11.641 29.170 1.00 90.25 101 THR A C 1
ATOM 836 O O . THR A 1 101 ? -8.144 11.433 28.038 1.00 90.25 101 THR A O 1
ATOM 839 N N . GLU A 1 102 ? -9.879 11.578 29.441 1.00 91.00 102 GLU A N 1
ATOM 840 C CA . GLU A 1 102 ? -10.892 11.320 28.412 1.00 91.00 102 GLU A CA 1
ATOM 841 C C . GLU A 1 102 ? -11.031 12.495 27.439 1.00 91.00 102 GLU A C 1
ATOM 843 O O . GLU A 1 102 ? -10.995 12.271 26.230 1.00 91.00 102 GLU A O 1
ATOM 848 N N . GLU A 1 103 ? -11.091 13.731 27.939 1.00 94.38 103 GLU A N 1
ATOM 849 C CA . GLU A 1 103 ? -11.123 14.943 27.109 1.00 94.38 103 GLU A CA 1
ATOM 850 C C . GLU A 1 103 ? -9.821 15.121 26.319 1.00 94.38 103 GLU A C 1
ATOM 852 O O . GLU A 1 103 ? -9.851 15.393 25.120 1.00 94.38 103 GLU A O 1
ATOM 857 N N . ALA A 1 104 ? -8.668 14.894 26.955 1.00 95.00 104 ALA A N 1
ATOM 858 C CA . ALA A 1 104 ? -7.373 14.945 26.287 1.00 95.00 104 ALA A CA 1
ATOM 859 C C . ALA A 1 104 ? -7.276 13.898 25.165 1.00 95.00 104 ALA A C 1
ATOM 861 O O . ALA A 1 104 ? -6.833 14.222 24.066 1.00 95.00 104 ALA A O 1
ATOM 862 N N . ASN A 1 105 ? -7.758 12.668 25.393 1.00 94.00 105 ASN A N 1
ATOM 863 C CA . ASN A 1 105 ? -7.871 11.650 24.344 1.00 94.00 105 ASN A CA 1
ATOM 864 C C . ASN A 1 105 ? -8.786 12.114 23.199 1.00 94.00 105 ASN A C 1
ATOM 866 O O . ASN A 1 105 ? -8.463 11.908 22.031 1.00 94.00 105 ASN A O 1
ATOM 870 N N . ASP A 1 106 ? -9.928 12.716 23.528 1.00 94.38 106 ASP A N 1
ATOM 871 C CA . ASP A 1 106 ? -10.907 13.206 22.557 1.00 94.38 106 ASP A CA 1
ATOM 872 C C . ASP A 1 106 ? -10.316 14.287 21.633 1.00 94.38 106 ASP A C 1
ATOM 874 O O . ASP A 1 106 ? -10.543 14.263 20.419 1.00 94.38 106 ASP A O 1
ATOM 878 N N . CYS A 1 107 ? -9.477 15.167 22.184 1.00 94.38 107 CYS A N 1
ATOM 879 C CA . CYS A 1 107 ? -8.691 16.138 21.425 1.00 94.38 107 CYS A CA 1
ATOM 880 C C . CYS A 1 107 ? -7.556 15.470 20.628 1.00 94.38 107 CYS A C 1
ATOM 882 O O . CYS A 1 107 ? -7.430 15.688 19.423 1.00 94.38 107 CYS A O 1
ATOM 884 N N . PHE A 1 108 ? -6.757 14.612 21.269 1.00 95.75 108 PHE A N 1
ATOM 885 C CA . PHE A 1 108 ? -5.569 13.990 20.675 1.00 95.75 108 PHE A CA 1
ATOM 886 C C . PHE A 1 108 ? -5.912 13.153 19.437 1.00 95.75 108 PHE A C 1
ATOM 888 O O . PHE A 1 108 ? -5.299 13.301 18.376 1.00 95.75 108 PHE A O 1
ATOM 895 N N . TYR A 1 109 ? -6.929 12.289 19.533 1.00 95.94 109 TYR A N 1
ATOM 896 C CA . TYR A 1 109 ? -7.312 11.391 18.438 1.00 95.94 109 TYR A CA 1
ATOM 897 C C . TYR A 1 109 ? -8.085 12.090 17.307 1.00 95.94 109 TYR A C 1
ATOM 899 O O . TYR A 1 109 ? -8.300 11.479 16.258 1.00 95.94 109 TYR A O 1
ATOM 907 N N . ARG A 1 110 ? -8.412 13.382 17.462 1.00 95.31 110 ARG A N 1
ATOM 908 C CA . ARG A 1 110 ? -8.881 14.261 16.378 1.00 95.31 110 ARG A CA 1
ATOM 909 C C . ARG A 1 110 ? -7.758 14.936 15.586 1.00 95.31 110 ARG A C 1
ATOM 911 O O . ARG A 1 110 ? -8.016 15.536 14.543 1.00 95.31 110 ARG A O 1
ATOM 918 N N . GLY A 1 111 ? -6.506 14.785 16.012 1.00 92.88 111 GLY A N 1
ATOM 919 C CA . GLY A 1 111 ? -5.324 15.353 15.356 1.00 92.88 111 GLY A CA 1
ATOM 920 C C . GLY A 1 111 ? -4.890 14.661 14.058 1.00 92.88 111 GLY A C 1
ATOM 921 O O . GLY A 1 111 ? -3.765 14.867 13.623 1.00 92.88 111 GLY A O 1
ATOM 922 N N . GLY A 1 112 ? -5.702 13.792 13.444 1.00 93.69 112 GLY A N 1
ATOM 923 C CA . GLY A 1 112 ? -5.328 13.060 12.224 1.00 93.69 112 GLY A CA 1
ATOM 924 C C . GLY A 1 112 ? -5.132 13.950 10.992 1.00 93.69 112 GLY A C 1
ATOM 925 O O . GLY A 1 112 ? -5.671 15.050 10.920 1.00 93.69 112 GLY A O 1
ATOM 926 N N . PHE A 1 113 ? -4.415 13.442 9.977 1.00 94.25 113 PHE A N 1
ATOM 927 C CA . PHE A 1 113 ? -4.190 14.149 8.703 1.00 94.25 113 PHE A CA 1
ATOM 928 C C . PHE A 1 113 ? -3.473 15.507 8.847 1.00 94.25 113 PHE A C 1
ATOM 930 O O . PHE A 1 113 ? -3.678 16.421 8.044 1.00 94.25 113 PHE A O 1
ATOM 937 N N . PHE A 1 114 ? -2.626 15.646 9.860 1.00 92.19 114 PHE A N 1
ATOM 938 C CA . PHE A 1 114 ? -1.872 16.864 10.134 1.00 92.19 114 PHE A CA 1
ATOM 939 C C . PHE A 1 114 ? -0.665 17.007 9.193 1.00 92.19 114 PHE A C 1
ATOM 941 O O . PHE A 1 114 ? -0.478 18.051 8.571 1.00 92.19 114 PHE A O 1
ATOM 948 N N . ASN A 1 115 ? 0.106 15.926 9.023 1.00 91.38 115 ASN A N 1
ATOM 949 C CA . ASN A 1 115 ? 1.302 15.877 8.176 1.00 91.38 115 ASN A CA 1
ATOM 950 C C . ASN A 1 115 ? 1.020 15.258 6.794 1.00 91.38 115 ASN A C 1
ATOM 952 O O . ASN A 1 115 ? 0.249 14.302 6.656 1.00 91.38 115 ASN A O 1
ATOM 956 N N . TRP A 1 116 ? 1.673 15.759 5.738 1.00 89.81 116 TRP A N 1
ATOM 957 C CA . TRP A 1 116 ? 1.525 15.181 4.387 1.00 89.81 116 TRP A CA 1
ATOM 958 C C . TRP A 1 116 ? 2.611 14.205 4.002 1.00 89.81 116 TRP A C 1
ATOM 960 O O . TRP A 1 116 ? 2.411 13.344 3.146 1.00 89.81 116 TRP A O 1
ATOM 970 N N . PHE A 1 117 ? 3.769 14.366 4.611 1.00 92.06 117 PHE A N 1
ATOM 971 C CA . PHE A 1 117 ? 4.937 13.569 4.346 1.00 92.06 117 PHE A CA 1
ATOM 972 C C . PHE A 1 117 ? 5.778 13.436 5.606 1.00 92.06 117 PHE A C 1
ATOM 974 O O . PHE A 1 117 ? 5.505 14.089 6.612 1.00 92.06 117 PHE A O 1
ATOM 981 N N . GLU A 1 118 ? 6.758 12.551 5.545 1.00 92.38 118 GLU A N 1
ATOM 982 C CA . GLU A 1 118 ? 7.507 12.099 6.706 1.00 92.38 118 GLU A CA 1
ATOM 983 C C . GLU A 1 118 ? 8.237 13.253 7.399 1.00 92.38 118 GLU A C 1
ATOM 985 O O . GLU A 1 118 ? 9.078 13.922 6.797 1.00 92.38 118 GLU A O 1
ATOM 990 N N . GLY A 1 119 ? 7.877 13.497 8.662 1.00 87.31 119 GLY A N 1
ATOM 991 C CA . GLY A 1 119 ? 8.387 14.611 9.468 1.00 87.31 119 GLY A CA 1
ATOM 992 C C . GLY A 1 119 ? 7.769 15.983 9.159 1.00 87.31 119 GLY A C 1
ATOM 993 O O . GLY A 1 119 ? 8.144 16.959 9.799 1.00 87.31 119 GLY A O 1
ATOM 994 N N . GLY A 1 120 ? 6.837 16.079 8.205 1.00 87.31 120 GLY A N 1
ATOM 995 C CA . GLY A 1 120 ? 6.221 17.348 7.800 1.00 87.31 120 GLY A CA 1
ATOM 996 C C . GLY A 1 120 ? 7.221 18.342 7.185 1.00 87.31 120 GLY A C 1
ATOM 997 O O . GLY A 1 120 ? 8.356 17.978 6.883 1.00 87.31 120 GLY A O 1
ATOM 998 N N . PRO A 1 121 ? 6.841 19.614 6.984 1.00 80.88 121 PRO A N 1
ATOM 999 C CA . PRO A 1 121 ? 7.717 20.619 6.368 1.00 80.88 121 PRO A CA 1
ATOM 1000 C C . PRO A 1 121 ? 9.041 20.872 7.089 1.00 80.88 121 PRO A C 1
ATOM 1002 O O . PRO A 1 121 ? 10.016 21.273 6.458 1.00 80.88 121 PRO A O 1
ATOM 1005 N N . GLU A 1 122 ? 9.102 20.624 8.397 1.00 85.75 122 GLU A N 1
ATOM 1006 C CA . GLU A 1 122 ? 10.326 20.794 9.185 1.00 85.75 122 GLU A CA 1
ATOM 1007 C C . GLU A 1 122 ? 11.282 19.595 9.108 1.00 85.75 122 GLU A C 1
ATOM 1009 O O . GLU A 1 122 ? 12.401 19.671 9.623 1.00 85.75 122 GLU A O 1
ATOM 1014 N N . SER A 1 123 ? 10.882 18.528 8.412 1.00 89.06 123 SER A N 1
ATOM 1015 C CA . SER A 1 123 ? 11.639 17.290 8.238 1.00 89.06 123 SER A CA 1
ATOM 1016 C C . SER A 1 123 ? 13.091 17.519 7.812 1.00 89.06 123 SER A C 1
ATOM 1018 O O . SER A 1 123 ? 13.389 18.316 6.917 1.00 89.06 123 SER A O 1
ATOM 1020 N N . ASP A 1 124 ? 14.007 16.762 8.417 1.00 90.38 124 ASP A N 1
ATOM 1021 C CA . ASP A 1 124 ? 15.428 16.722 8.053 1.00 90.38 124 ASP A CA 1
ATOM 1022 C C . ASP A 1 124 ? 15.671 16.039 6.694 1.00 90.38 124 ASP A C 1
ATOM 1024 O O . ASP A 1 124 ? 16.782 16.070 6.157 1.00 90.38 124 ASP A O 1
ATOM 1028 N N . LEU A 1 125 ? 14.630 15.429 6.117 1.00 90.56 125 LEU A N 1
ATOM 1029 C CA . LEU A 1 125 ? 14.673 14.788 4.809 1.00 90.56 125 LEU A CA 1
ATOM 1030 C C . LEU A 1 125 ? 14.635 15.801 3.658 1.00 90.56 125 LEU A C 1
ATOM 1032 O O . LEU A 1 125 ? 15.174 15.505 2.589 1.00 90.56 125 LEU A O 1
ATOM 1036 N N . VAL A 1 126 ? 14.016 16.968 3.860 1.00 87.38 126 VAL A N 1
ATOM 1037 C CA . VAL A 1 126 ? 13.837 18.015 2.838 1.00 87.38 126 VAL A CA 1
ATOM 1038 C C . VAL A 1 126 ? 14.817 19.173 3.047 1.00 87.38 126 VAL A C 1
ATOM 1040 O O . VAL A 1 126 ? 15.243 19.453 4.168 1.00 87.38 126 VAL A O 1
ATOM 1043 N N . ALA A 1 127 ? 15.197 19.852 1.963 1.00 76.19 127 ALA A N 1
ATOM 1044 C CA . ALA A 1 127 ? 16.185 20.926 2.018 1.00 76.19 127 ALA A CA 1
ATOM 1045 C C . ALA A 1 127 ? 15.626 22.162 2.760 1.00 76.19 127 ALA A C 1
ATOM 1047 O O . ALA A 1 127 ? 14.606 22.704 2.336 1.00 76.19 127 ALA A O 1
ATOM 1048 N N . PRO A 1 128 ? 16.266 22.635 3.851 1.00 73.00 128 PRO A N 1
ATOM 1049 C CA . PRO A 1 128 ? 15.752 23.739 4.661 1.00 73.00 128 PRO A CA 1
ATOM 1050 C C . PRO A 1 128 ? 15.774 25.089 3.943 1.00 73.00 128 PRO A C 1
ATOM 1052 O O . PRO A 1 128 ? 14.916 25.926 4.203 1.00 73.00 128 PRO A O 1
ATOM 1055 N N . GLU A 1 129 ? 16.717 25.293 3.022 1.00 69.25 129 GLU A N 1
ATOM 1056 C CA . GLU A 1 129 ? 16.898 26.567 2.314 1.00 69.25 129 GLU A CA 1
ATOM 1057 C C . GLU A 1 129 ? 15.816 26.832 1.253 1.00 69.25 129 GLU A C 1
ATOM 1059 O O . GLU A 1 129 ? 15.646 27.966 0.815 1.00 69.25 129 GLU A O 1
ATOM 1064 N N . THR A 1 130 ? 15.050 25.802 0.873 1.00 66.00 130 THR A N 1
ATOM 1065 C CA . THR A 1 130 ? 13.995 25.874 -0.150 1.00 66.00 130 THR A CA 1
ATOM 1066 C C . THR A 1 130 ? 12.591 25.659 0.420 1.00 66.00 130 THR A C 1
ATOM 1068 O O . THR A 1 130 ? 11.674 25.386 -0.349 1.00 66.00 130 THR A O 1
ATOM 1071 N N . ARG A 1 131 ? 12.413 25.706 1.749 1.00 77.81 131 ARG A N 1
ATOM 1072 C CA . ARG A 1 131 ? 11.114 25.437 2.385 1.00 77.81 131 ARG A CA 1
ATOM 1073 C C . ARG A 1 131 ? 10.128 26.566 2.111 1.00 77.81 131 ARG A C 1
ATOM 1075 O O . ARG A 1 131 ? 10.299 27.684 2.592 1.00 77.81 131 ARG A O 1
ATOM 1082 N N . GLU A 1 132 ? 9.062 26.239 1.399 1.00 79.88 132 GLU A N 1
ATOM 1083 C CA . GLU A 1 132 ? 7.892 27.098 1.214 1.00 79.88 132 GLU A CA 1
ATOM 1084 C C . GLU A 1 132 ? 6.749 26.724 2.172 1.00 79.88 132 GLU A C 1
ATOM 1086 O O . GLU A 1 132 ? 5.674 27.316 2.104 1.00 79.88 132 GLU A O 1
ATOM 1091 N N . TYR A 1 133 ? 6.969 25.740 3.053 1.00 82.62 133 TYR A N 1
ATOM 1092 C CA . TYR A 1 133 ? 5.959 25.138 3.926 1.00 82.62 133 TYR A CA 1
ATOM 1093 C C . TYR A 1 133 ? 4.760 24.631 3.126 1.00 82.62 133 TYR A C 1
ATOM 1095 O O . TYR A 1 133 ? 3.598 24.858 3.455 1.00 82.62 133 TYR A O 1
ATOM 1103 N N . SER A 1 134 ? 5.062 23.951 2.021 1.00 84.75 134 SER A N 1
ATOM 1104 C CA . SER A 1 134 ? 4.063 23.497 1.062 1.00 84.75 134 SER A CA 1
ATOM 1105 C C . SER A 1 134 ? 4.304 22.054 0.636 1.00 84.75 134 SER A C 1
ATOM 1107 O O . SER A 1 134 ? 5.376 21.479 0.820 1.00 84.75 134 SER A O 1
ATOM 1109 N N . VAL A 1 135 ? 3.302 21.449 -0.005 1.00 86.00 135 VAL A N 1
ATOM 1110 C CA . VAL A 1 135 ? 3.435 20.104 -0.588 1.00 86.00 135 VAL A CA 1
ATOM 1111 C C . VAL A 1 135 ? 4.545 20.016 -1.647 1.00 86.00 135 VAL A C 1
ATOM 1113 O O . VAL A 1 135 ? 4.955 18.912 -1.999 1.00 86.00 135 VAL A O 1
ATOM 1116 N N . ASN A 1 136 ? 5.040 21.145 -2.169 1.00 87.88 136 ASN A N 1
ATOM 1117 C CA . ASN A 1 136 ? 6.138 21.173 -3.134 1.00 87.88 136 ASN A CA 1
ATOM 1118 C C . ASN A 1 136 ? 7.506 20.940 -2.487 1.00 87.88 136 ASN A C 1
ATOM 1120 O O . ASN A 1 136 ? 8.397 20.446 -3.174 1.00 87.88 136 ASN A O 1
ATOM 1124 N N . ASP A 1 137 ? 7.655 21.189 -1.184 1.00 87.25 137 ASP A N 1
ATOM 1125 C CA . ASP A 1 137 ? 8.919 20.972 -0.463 1.00 87.25 137 ASP A CA 1
ATOM 1126 C C . ASP A 1 137 ? 9.342 19.500 -0.516 1.00 87.25 137 ASP A C 1
ATOM 1128 O O . ASP A 1 137 ? 10.524 19.168 -0.536 1.00 87.25 137 ASP A O 1
ATOM 1132 N N . ALA A 1 138 ? 8.362 18.602 -0.641 1.00 88.81 138 ALA A N 1
ATOM 1133 C CA . ALA A 1 138 ? 8.588 17.177 -0.800 1.00 88.81 138 ALA A CA 1
ATOM 1134 C C . ALA A 1 138 ? 8.998 16.747 -2.223 1.00 88.81 138 ALA A C 1
ATOM 1136 O O . ALA A 1 138 ? 9.110 15.546 -2.489 1.00 88.81 138 ALA A O 1
ATOM 1137 N N . ALA A 1 139 ? 9.202 17.677 -3.163 1.00 90.69 139 ALA A N 1
ATOM 1138 C CA . ALA A 1 139 ? 9.681 17.372 -4.514 1.00 90.69 139 ALA A CA 1
ATOM 1139 C C . ALA A 1 139 ? 11.165 16.992 -4.558 1.00 90.69 139 ALA A C 1
ATOM 1141 O O . ALA A 1 139 ? 11.583 16.274 -5.469 1.00 90.69 139 ALA A O 1
ATOM 1142 N N . ILE A 1 140 ? 11.939 17.452 -3.576 1.00 90.88 140 ILE A N 1
ATOM 1143 C CA . ILE A 1 140 ? 13.364 17.169 -3.441 1.00 90.88 140 ILE A CA 1
ATOM 1144 C C . ILE A 1 140 ? 13.694 16.695 -2.027 1.00 90.88 140 ILE A C 1
ATOM 1146 O O . ILE A 1 140 ? 12.936 16.917 -1.087 1.00 90.88 140 ILE A O 1
ATOM 1150 N N . CYS A 1 141 ? 14.819 16.007 -1.871 1.00 91.69 141 CYS A N 1
ATOM 1151 C CA . CYS A 1 141 ? 15.271 15.504 -0.578 1.00 91.69 141 CYS A CA 1
ATOM 1152 C C . CYS A 1 141 ? 16.780 15.303 -0.542 1.00 91.69 141 CYS A C 1
ATOM 1154 O O . CYS A 1 141 ? 17.427 15.110 -1.573 1.00 91.69 141 CYS A O 1
ATOM 1156 N N . TYR A 1 142 ? 17.330 15.251 0.665 1.00 91.25 142 TYR A N 1
ATOM 1157 C CA . TYR A 1 142 ? 18.679 14.750 0.886 1.00 91.25 142 TYR A CA 1
ATOM 1158 C C . TYR A 1 142 ? 18.751 13.227 0.756 1.00 91.25 142 TYR A C 1
ATOM 1160 O O . TYR A 1 142 ? 17.743 12.521 0.683 1.00 91.25 142 TYR A O 1
ATOM 1168 N N . SER A 1 143 ? 19.974 12.693 0.781 1.00 89.81 143 SER A N 1
ATOM 1169 C CA . SER A 1 143 ? 20.250 11.253 0.677 1.00 89.81 143 SER A CA 1
ATOM 1170 C C . SER A 1 143 ? 19.425 10.390 1.643 1.00 89.81 143 SER A C 1
ATOM 1172 O O . SER A 1 143 ? 18.996 9.298 1.264 1.00 89.81 143 SER A O 1
ATOM 1174 N N . ARG A 1 144 ? 19.147 10.890 2.855 1.00 90.56 144 ARG A N 1
ATOM 1175 C CA . ARG A 1 144 ? 18.324 10.209 3.869 1.00 90.56 144 ARG A CA 1
ATOM 1176 C C . ARG A 1 144 ? 16.877 10.017 3.410 1.00 90.56 144 ARG A C 1
ATOM 1178 O O . ARG A 1 144 ? 16.335 8.950 3.645 1.00 90.56 144 ARG A O 1
ATOM 1185 N N . GLY A 1 145 ? 16.293 10.967 2.678 1.00 91.12 145 GLY A N 1
ATOM 1186 C CA . GLY A 1 145 ? 14.927 10.871 2.145 1.00 91.12 145 GLY A CA 1
ATOM 1187 C C . GLY A 1 145 ? 14.805 10.064 0.848 1.00 91.12 145 GLY A C 1
ATOM 1188 O O . GLY A 1 145 ? 13.711 9.910 0.305 1.00 91.12 145 GLY A O 1
ATOM 1189 N N . ARG A 1 146 ? 15.906 9.535 0.297 1.00 92.94 146 ARG A N 1
ATOM 1190 C CA . ARG A 1 146 ? 15.871 8.884 -1.022 1.00 92.94 146 ARG A CA 1
ATOM 1191 C C . ARG A 1 146 ? 14.977 7.643 -1.033 1.00 92.94 146 ARG A C 1
ATOM 1193 O O . ARG A 1 146 ? 14.237 7.446 -1.988 1.00 92.94 146 ARG A O 1
ATOM 1200 N N . TYR A 1 147 ? 15.063 6.806 0.005 1.00 95.69 147 TYR A N 1
ATOM 1201 C CA . TYR A 1 147 ? 14.308 5.546 0.178 1.00 95.69 147 TYR A CA 1
ATOM 1202 C C . TYR A 1 147 ? 14.272 4.702 -1.109 1.00 95.69 147 TYR A C 1
ATOM 1204 O O . TYR A 1 147 ? 13.248 4.190 -1.562 1.00 95.69 147 TYR A O 1
ATOM 1212 N N . CYS A 1 148 ? 15.440 4.584 -1.734 1.00 94.44 148 CYS A N 1
ATOM 1213 C CA . CYS A 1 148 ? 15.640 3.839 -2.962 1.00 94.44 148 CYS A CA 1
ATOM 1214 C C . CYS A 1 148 ? 16.254 2.478 -2.631 1.00 94.44 148 CYS A C 1
ATOM 1216 O O . CYS A 1 148 ? 17.387 2.396 -2.158 1.00 94.44 148 CYS A O 1
ATOM 1218 N N . SER A 1 149 ? 15.513 1.405 -2.895 1.00 93.81 149 SER A N 1
ATOM 1219 C CA . SER A 1 149 ? 16.060 0.053 -2.920 1.00 93.81 149 SER A CA 1
ATOM 1220 C C . SER A 1 149 ? 16.552 -0.258 -4.329 1.00 93.81 149 SER A C 1
ATOM 1222 O O . SER A 1 149 ? 15.812 -0.062 -5.292 1.00 93.81 149 SER A O 1
ATOM 1224 N N . SER A 1 150 ? 17.785 -0.752 -4.448 1.00 87.38 150 SER A N 1
ATOM 1225 C CA . SER A 1 150 ? 18.397 -1.072 -5.737 1.00 87.38 150 SER A CA 1
ATOM 1226 C C . SER A 1 150 ? 18.987 -2.476 -5.738 1.00 87.38 150 SER A C 1
ATOM 1228 O O . SER A 1 150 ? 19.767 -2.866 -4.867 1.00 87.38 150 SER A O 1
ATOM 1230 N N . ASN A 1 151 ? 18.568 -3.254 -6.728 1.00 85.75 151 ASN A N 1
ATOM 1231 C CA . ASN A 1 151 ? 19.163 -4.514 -7.146 1.00 85.75 151 ASN A CA 1
ATOM 1232 C C . ASN A 1 151 ? 18.656 -4.821 -8.560 1.00 85.75 151 ASN A C 1
ATOM 1234 O O . ASN A 1 151 ? 17.675 -4.238 -9.002 1.00 85.75 151 ASN A O 1
ATOM 1238 N N . LYS A 1 152 ? 19.251 -5.795 -9.253 1.00 79.31 152 LYS A N 1
ATOM 1239 C CA . LYS A 1 152 ? 18.905 -6.081 -10.658 1.00 79.31 152 LYS A CA 1
ATOM 1240 C C . LYS A 1 152 ? 17.411 -6.306 -10.921 1.00 79.31 152 LYS A C 1
ATOM 1242 O O . LYS A 1 152 ? 16.946 -5.981 -12.006 1.00 79.31 152 LYS A O 1
ATOM 1247 N N . GLU A 1 153 ? 16.688 -6.903 -9.977 1.00 78.50 153 GLU A N 1
ATOM 1248 C CA . GLU A 1 153 ? 15.256 -7.160 -10.119 1.00 78.50 153 GLU A CA 1
ATOM 1249 C C . GLU A 1 153 ? 14.434 -5.895 -9.839 1.00 78.50 153 GLU A C 1
ATOM 1251 O O . GLU A 1 153 ? 13.573 -5.530 -10.638 1.00 78.50 153 GLU A O 1
ATOM 1256 N N . ILE A 1 154 ? 14.720 -5.190 -8.743 1.00 84.75 154 ILE A N 1
ATOM 1257 C CA . ILE A 1 154 ? 14.025 -3.946 -8.393 1.00 84.75 154 ILE A CA 1
ATOM 1258 C C . ILE A 1 154 ? 14.326 -2.849 -9.417 1.00 84.75 154 ILE A C 1
ATOM 1260 O O . ILE A 1 154 ? 13.399 -2.186 -9.856 1.00 84.75 154 ILE A O 1
ATOM 1264 N N . ASP A 1 155 ? 15.567 -2.700 -9.873 1.00 82.31 155 ASP A N 1
ATOM 1265 C CA . ASP A 1 155 ? 15.961 -1.714 -10.890 1.00 82.31 155 ASP A CA 1
ATOM 1266 C C . ASP A 1 155 ? 15.250 -1.963 -12.225 1.00 82.31 155 ASP A C 1
ATOM 1268 O O . ASP A 1 155 ? 14.998 -1.038 -12.994 1.00 82.31 155 ASP A O 1
ATOM 1272 N N . PHE A 1 156 ? 14.921 -3.222 -12.515 1.00 78.06 156 PHE A N 1
ATOM 1273 C CA . PHE A 1 156 ? 14.177 -3.580 -13.711 1.00 78.06 156 PHE A CA 1
ATOM 1274 C C . PHE A 1 156 ? 12.699 -3.178 -13.603 1.00 78.06 156 PHE A C 1
ATOM 1276 O O . PHE A 1 156 ? 12.134 -2.627 -14.549 1.00 78.06 156 PHE A O 1
ATOM 1283 N N . TRP A 1 157 ? 12.062 -3.451 -12.461 1.00 82.25 157 TRP A N 1
ATOM 1284 C CA . TRP A 1 157 ? 10.623 -3.234 -12.285 1.00 82.25 157 TRP A CA 1
ATOM 1285 C C . TRP A 1 157 ? 10.254 -1.835 -11.797 1.00 82.25 157 TRP A C 1
ATOM 1287 O O . TRP A 1 157 ? 9.237 -1.286 -12.224 1.00 82.25 157 TRP A O 1
ATOM 1297 N N . TYR A 1 158 ? 11.054 -1.296 -10.886 1.00 89.31 158 TYR A N 1
ATOM 1298 C CA . TYR A 1 158 ? 10.805 -0.095 -10.098 1.00 89.31 158 TYR A CA 1
ATOM 1299 C C . TYR A 1 158 ? 12.097 0.733 -9.945 1.00 89.31 158 TYR A C 1
ATOM 1301 O O . TYR A 1 158 ? 12.545 0.968 -8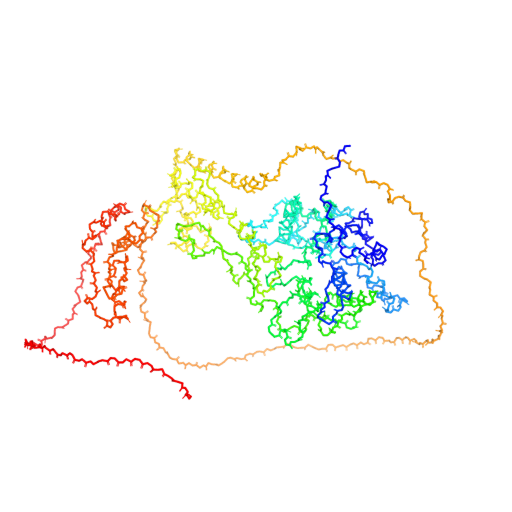.819 1.00 89.31 158 TYR A O 1
ATOM 1309 N N . PRO A 1 159 ? 12.739 1.147 -11.055 1.00 87.69 159 PRO A N 1
ATOM 1310 C CA . PRO A 1 159 ? 13.982 1.908 -11.003 1.00 87.69 159 PRO A CA 1
ATOM 1311 C C . PRO A 1 159 ? 13.819 3.196 -10.202 1.00 87.69 159 PRO A C 1
ATOM 1313 O O . PRO A 1 159 ? 12.780 3.854 -10.259 1.00 87.69 159 PRO A O 1
ATOM 1316 N N . CYS A 1 160 ? 14.879 3.576 -9.499 1.00 90.94 160 CYS A N 1
ATOM 1317 C CA . CYS A 1 160 ? 14.944 4.880 -8.862 1.00 90.94 160 CYS A CA 1
ATOM 1318 C C . CYS A 1 160 ? 15.293 5.962 -9.885 1.00 90.94 160 CYS A C 1
ATOM 1320 O O . CYS A 1 160 ? 16.167 5.762 -10.732 1.00 90.94 160 CYS A O 1
ATOM 1322 N N . ALA A 1 161 ? 14.671 7.131 -9.762 1.00 89.88 161 ALA A N 1
ATOM 1323 C CA . ALA A 1 161 ? 15.116 8.325 -10.461 1.00 89.88 161 ALA A CA 1
ATOM 1324 C C . ALA A 1 161 ? 16.502 8.723 -9.930 1.00 89.88 161 ALA A C 1
ATOM 1326 O O . ALA A 1 161 ? 16.725 8.806 -8.718 1.00 89.88 161 ALA A O 1
ATOM 1327 N N . ASP A 1 162 ? 17.437 8.967 -10.845 1.00 81.31 162 ASP A N 1
ATOM 1328 C CA . ASP A 1 162 ? 18.824 9.315 -10.509 1.00 81.31 162 ASP A CA 1
ATOM 1329 C C . ASP A 1 162 ? 19.141 10.796 -10.753 1.00 81.31 162 ASP A C 1
ATOM 1331 O O . ASP A 1 162 ? 20.296 11.207 -10.786 1.00 81.31 162 ASP A O 1
ATOM 1335 N N . LYS A 1 163 ? 18.107 11.626 -10.925 1.00 84.06 163 LYS A N 1
ATOM 1336 C CA . LYS A 1 163 ? 18.264 13.078 -11.028 1.00 84.06 163 LYS A CA 1
ATOM 1337 C C . LYS A 1 163 ? 18.664 13.641 -9.666 1.00 84.06 163 LYS A C 1
ATOM 1339 O O . LYS A 1 163 ? 17.860 13.605 -8.731 1.00 84.06 163 LYS A O 1
ATOM 1344 N N . HIS A 1 164 ? 19.883 14.160 -9.592 1.00 86.25 164 HIS A N 1
ATOM 1345 C CA . HIS A 1 164 ? 20.435 14.809 -8.415 1.00 86.25 164 HIS A CA 1
ATOM 1346 C C . HIS A 1 164 ? 21.260 16.039 -8.794 1.00 86.25 164 HIS A C 1
ATOM 1348 O O . HIS A 1 164 ? 21.728 16.159 -9.928 1.00 86.25 164 HIS A O 1
ATOM 1354 N N . GLU A 1 165 ? 21.397 16.944 -7.836 1.00 85.50 165 GLU A N 1
ATOM 1355 C CA . GLU A 1 165 ? 22.209 18.153 -7.900 1.00 85.50 165 GLU A CA 1
ATOM 1356 C C . GLU A 1 165 ? 23.075 18.186 -6.634 1.00 85.50 165 GLU A C 1
ATOM 1358 O O . GLU A 1 165 ? 22.589 17.912 -5.535 1.00 85.50 165 GLU A O 1
ATOM 1363 N N . ASP A 1 166 ? 24.372 18.445 -6.793 1.00 83.56 166 ASP A N 1
ATOM 1364 C CA . ASP A 1 166 ? 25.299 18.558 -5.668 1.00 83.56 166 ASP A CA 1
ATOM 1365 C C . ASP A 1 166 ? 25.394 20.030 -5.243 1.00 83.56 166 ASP A C 1
ATOM 1367 O O . ASP A 1 166 ? 25.825 20.883 -6.022 1.00 83.56 166 ASP A O 1
ATOM 1371 N N . GLU A 1 167 ? 25.011 20.322 -4.000 1.00 73.38 167 GLU A N 1
ATOM 1372 C CA . GLU A 1 167 ? 25.091 21.646 -3.383 1.00 73.38 167 GLU A CA 1
ATOM 1373 C C . GLU A 1 167 ? 26.039 21.598 -2.176 1.00 73.38 167 GLU A C 1
ATOM 1375 O O . GLU A 1 167 ? 25.724 21.086 -1.098 1.00 73.38 167 GLU A O 1
ATOM 1380 N N . GLY A 1 168 ? 27.256 22.119 -2.361 1.00 77.75 168 GLY A N 1
ATOM 1381 C CA . GLY A 1 168 ? 28.291 22.115 -1.326 1.00 77.75 168 GLY A CA 1
ATOM 1382 C C . GLY A 1 168 ? 28.715 20.696 -0.927 1.00 77.75 168 GLY A C 1
ATOM 1383 O O . GLY A 1 168 ? 29.263 19.961 -1.744 1.00 77.75 168 GLY A O 1
ATOM 1384 N N . ASN A 1 169 ? 28.484 20.328 0.338 1.00 78.75 169 ASN A N 1
ATOM 1385 C CA . ASN A 1 169 ? 28.784 18.992 0.879 1.00 78.75 169 ASN A CA 1
ATOM 1386 C C . ASN A 1 169 ? 27.575 18.034 0.846 1.00 78.75 169 ASN A C 1
ATOM 1388 O O . ASN A 1 169 ? 27.672 16.921 1.368 1.00 78.75 169 ASN A O 1
ATOM 1392 N N . SER A 1 170 ? 26.447 18.453 0.267 1.00 80.25 170 SER A N 1
ATOM 1393 C CA . SER A 1 170 ? 25.194 17.698 0.260 1.00 80.25 170 SER A CA 1
ATOM 1394 C C . SER A 1 170 ? 24.737 17.394 -1.167 1.00 80.25 170 SER A C 1
ATOM 1396 O O . SER A 1 170 ? 24.888 18.212 -2.068 1.00 80.25 170 SER A O 1
ATOM 1398 N N . THR A 1 171 ? 24.126 16.224 -1.365 1.00 87.44 171 THR A N 1
ATOM 1399 C CA . THR A 1 171 ? 23.478 15.853 -2.633 1.00 87.44 171 THR A CA 1
ATOM 1400 C C . THR A 1 171 ? 21.965 15.912 -2.464 1.00 87.44 171 THR A C 1
ATOM 1402 O O . THR A 1 171 ? 21.409 15.246 -1.582 1.00 87.44 171 THR A O 1
ATOM 1405 N N . ILE A 1 172 ? 21.310 16.676 -3.333 1.00 89.06 172 ILE A N 1
ATOM 1406 C CA . ILE A 1 172 ? 19.859 16.832 -3.406 1.00 89.06 172 ILE A CA 1
ATOM 1407 C C . ILE A 1 172 ? 19.330 15.940 -4.525 1.00 89.06 172 ILE A C 1
ATOM 1409 O O . ILE A 1 172 ? 19.814 15.977 -5.651 1.00 89.06 172 ILE A O 1
ATOM 1413 N N . TYR A 1 173 ? 18.312 15.141 -4.232 1.00 91.00 173 TYR A N 1
ATOM 1414 C CA . TYR A 1 173 ? 17.683 14.214 -5.167 1.00 91.00 173 TYR A CA 1
ATOM 1415 C C . TYR A 1 173 ? 16.287 14.700 -5.551 1.00 91.00 173 TYR A C 1
ATOM 1417 O O . TYR A 1 173 ? 15.586 15.281 -4.732 1.00 91.00 173 TYR A O 1
ATOM 1425 N N . LYS A 1 174 ? 15.855 14.390 -6.779 1.00 87.88 174 LYS A N 1
ATOM 1426 C CA . LYS A 1 174 ? 14.442 14.485 -7.213 1.00 87.88 174 LYS A CA 1
ATOM 1427 C C . LYS A 1 174 ? 13.712 13.137 -7.084 1.00 87.88 174 LYS A C 1
ATOM 1429 O O . LYS A 1 174 ? 12.496 13.081 -6.931 1.00 87.88 174 LYS A O 1
ATOM 1434 N N . GLY A 1 175 ? 14.460 12.029 -7.103 1.00 88.44 175 GLY A N 1
ATOM 1435 C CA . GLY A 1 175 ? 13.959 10.662 -6.899 1.00 88.44 175 GLY A CA 1
ATOM 1436 C C . GLY A 1 175 ? 13.803 10.304 -5.420 1.00 88.44 175 GLY A C 1
ATOM 1437 O O . GLY A 1 175 ? 14.554 9.477 -4.905 1.00 88.44 175 GLY A O 1
ATOM 1438 N N . CYS A 1 176 ? 12.860 10.955 -4.743 1.00 94.06 176 CYS A N 1
ATOM 1439 C CA . CYS A 1 176 ? 12.662 10.854 -3.299 1.00 94.06 176 CYS A CA 1
ATOM 1440 C C . CYS A 1 176 ? 11.442 10.011 -2.943 1.00 94.06 176 CYS A C 1
ATOM 1442 O O . CYS A 1 176 ? 10.318 10.444 -3.188 1.00 94.06 176 CYS A O 1
ATOM 1444 N N . TYR A 1 177 ? 11.627 8.844 -2.327 1.00 96.88 177 TYR A N 1
ATOM 1445 C CA . TYR A 1 177 ? 10.541 7.900 -2.027 1.00 96.88 177 TYR A CA 1
ATOM 1446 C C . TYR A 1 177 ? 10.227 7.769 -0.529 1.00 96.88 177 TYR A C 1
ATOM 1448 O O . TYR A 1 177 ? 9.779 6.707 -0.097 1.00 96.88 177 TYR A O 1
ATOM 1456 N N . PHE A 1 178 ? 10.481 8.813 0.263 1.00 96.81 178 PHE A N 1
ATOM 1457 C CA . PHE A 1 178 ? 10.034 8.899 1.658 1.00 96.81 178 PHE A CA 1
ATOM 1458 C C . PHE A 1 178 ? 8.506 8.924 1.793 1.00 96.81 178 PHE A C 1
ATOM 1460 O O . PHE A 1 178 ? 7.784 9.034 0.789 1.00 96.81 178 PHE A O 1
ATOM 1467 N N . GLY A 1 179 ? 8.021 8.789 3.029 1.00 97.06 179 GLY A N 1
ATOM 1468 C CA . GLY A 1 179 ? 6.600 8.656 3.327 1.00 97.06 179 GLY A CA 1
ATOM 1469 C C . GLY A 1 179 ? 5.770 9.821 2.796 1.00 97.06 179 GLY A C 1
ATOM 1470 O O . GLY A 1 179 ? 6.077 10.980 3.061 1.00 97.06 179 GLY A O 1
ATOM 1471 N N . ARG A 1 180 ? 4.709 9.523 2.030 1.00 96.38 180 ARG A N 1
ATOM 1472 C CA . ARG A 1 180 ? 3.713 10.510 1.572 1.00 96.38 180 ARG A CA 1
ATOM 1473 C C . ARG A 1 180 ? 2.284 10.019 1.752 1.00 96.38 180 ARG A C 1
ATOM 1475 O O . ARG A 1 180 ? 1.968 8.849 1.526 1.00 96.38 180 ARG A O 1
ATOM 1482 N N . GLY A 1 181 ? 1.400 10.955 2.070 1.00 95.56 181 GLY A N 1
ATOM 1483 C CA . GLY A 1 181 ? -0.014 10.708 2.291 1.00 95.56 181 GLY A CA 1
ATOM 1484 C C . GLY A 1 181 ? -0.307 10.004 3.623 1.00 95.56 181 GLY A C 1
ATOM 1485 O O . GLY A 1 181 ? 0.597 9.779 4.428 1.00 95.56 181 GLY A O 1
ATOM 1486 N N . PRO A 1 182 ? -1.573 9.639 3.875 1.00 96.81 182 PRO A N 1
ATOM 1487 C CA . PRO A 1 182 ? -1.999 9.319 5.241 1.00 96.81 182 PRO A CA 1
ATOM 1488 C C . PRO A 1 182 ? -1.512 8.008 5.826 1.00 96.81 182 PRO A C 1
ATOM 1490 O O . PRO A 1 182 ? -1.465 7.892 7.041 1.00 96.81 182 PRO A O 1
ATOM 1493 N N . LEU A 1 183 ? -1.140 7.041 4.987 1.00 97.69 183 LEU A N 1
ATOM 1494 C CA . LEU A 1 183 ? -0.412 5.846 5.422 1.00 97.69 183 LEU A CA 1
ATOM 1495 C C . LEU A 1 183 ? 1.071 5.872 5.014 1.00 97.69 183 LEU A C 1
ATOM 1497 O O . LEU A 1 183 ? 1.682 4.816 4.897 1.00 97.69 183 LEU A O 1
ATOM 1501 N N . GLN A 1 184 ? 1.619 7.065 4.743 1.00 96.31 184 GLN A N 1
ATOM 1502 C CA . GLN A 1 184 ? 3.044 7.314 4.485 1.00 96.31 184 GLN A CA 1
ATOM 1503 C C . GLN A 1 184 ? 3.673 6.329 3.484 1.00 96.31 184 GLN A C 1
ATOM 1505 O O . GLN A 1 184 ? 4.637 5.622 3.786 1.00 96.31 184 GLN A O 1
ATOM 1510 N N . LEU A 1 185 ? 3.137 6.292 2.254 1.00 97.81 185 LEU A N 1
ATOM 1511 C CA . LEU A 1 185 ? 3.654 5.418 1.200 1.00 97.81 185 LEU A CA 1
ATOM 1512 C C . LEU A 1 185 ? 5.148 5.694 0.987 1.00 97.81 185 LEU A C 1
ATOM 1514 O O . LEU A 1 185 ? 5.519 6.809 0.625 1.00 97.81 185 LEU A O 1
ATOM 1518 N N . SER A 1 186 ? 5.968 4.661 1.176 1.00 97.06 186 SER A N 1
ATOM 1519 C CA . SER A 1 186 ? 7.432 4.741 1.177 1.00 97.06 186 SER A CA 1
ATOM 1520 C C . SER A 1 186 ? 8.055 3.681 0.278 1.00 97.06 186 SER A C 1
ATOM 1522 O O . SER A 1 186 ? 7.492 2.598 0.140 1.00 97.06 186 SER A O 1
ATOM 1524 N N . TRP A 1 187 ? 9.254 3.953 -0.237 1.00 97.00 187 TRP A N 1
ATOM 1525 C CA . TRP A 1 187 ? 10.079 3.120 -1.124 1.00 97.00 187 TRP A CA 1
ATOM 1526 C C . TRP A 1 187 ? 9.665 3.060 -2.597 1.00 97.00 187 TRP A C 1
ATOM 1528 O O . TRP A 1 187 ? 8.505 2.825 -2.934 1.00 97.00 187 TRP A O 1
ATOM 1538 N N . ASN A 1 188 ? 10.657 3.143 -3.490 1.00 95.62 188 ASN A N 1
ATOM 1539 C CA . ASN A 1 188 ? 10.496 3.076 -4.951 1.00 95.62 188 ASN A CA 1
ATOM 1540 C C . ASN A 1 188 ? 9.608 1.913 -5.428 1.00 95.62 188 ASN A C 1
ATOM 1542 O O . ASN A 1 188 ? 8.734 2.105 -6.272 1.00 95.62 188 ASN A O 1
ATOM 1546 N N . TYR A 1 189 ? 9.768 0.714 -4.864 1.00 94.69 189 TYR A N 1
ATOM 1547 C CA . TYR A 1 189 ? 8.961 -0.443 -5.259 1.00 94.69 189 TYR A CA 1
ATOM 1548 C C . TYR A 1 189 ? 7.478 -0.309 -4.888 1.00 94.69 189 TYR A C 1
ATOM 1550 O O . TYR A 1 189 ? 6.628 -0.846 -5.596 1.00 94.69 189 TYR A O 1
ATOM 1558 N N . ASN A 1 190 ? 7.124 0.412 -3.821 1.00 96.94 190 ASN A N 1
ATOM 1559 C CA . ASN A 1 190 ? 5.725 0.678 -3.482 1.00 96.94 190 ASN A CA 1
ATOM 1560 C C . ASN A 1 190 ? 5.140 1.772 -4.381 1.00 96.94 190 ASN A C 1
ATOM 1562 O O . ASN A 1 190 ? 4.030 1.604 -4.883 1.00 96.94 190 ASN A O 1
ATOM 1566 N N . TYR A 1 191 ? 5.904 2.834 -4.663 1.00 97.69 191 TYR A N 1
ATOM 1567 C CA . TYR A 1 191 ? 5.511 3.873 -5.625 1.00 97.69 191 TYR A CA 1
ATOM 1568 C C . TYR A 1 191 ? 5.249 3.271 -7.008 1.00 97.69 191 TYR A C 1
ATOM 1570 O O . TYR A 1 191 ? 4.206 3.522 -7.607 1.00 97.69 191 TYR A O 1
ATOM 1578 N N . GLY A 1 192 ? 6.146 2.411 -7.493 1.00 93.25 192 GLY A N 1
ATOM 1579 C CA . GLY A 1 192 ? 5.995 1.752 -8.788 1.00 93.25 192 GLY A CA 1
ATOM 1580 C C . GLY A 1 192 ? 4.860 0.720 -8.836 1.00 93.25 192 GLY A C 1
ATOM 1581 O O . GLY A 1 192 ? 4.170 0.605 -9.852 1.00 93.25 192 GLY A O 1
ATOM 1582 N N . GLN A 1 193 ? 4.601 -0.010 -7.745 1.00 93.62 193 GLN A N 1
ATOM 1583 C CA . GLN A 1 193 ? 3.428 -0.890 -7.650 1.00 93.62 193 GLN A CA 1
ATOM 1584 C C . GLN A 1 193 ? 2.114 -0.096 -7.644 1.00 93.62 193 GLN A C 1
ATOM 1586 O O . GLN A 1 193 ? 1.163 -0.480 -8.333 1.00 93.62 193 GLN A O 1
ATOM 1591 N N . PHE A 1 194 ? 2.064 1.027 -6.926 1.00 97.12 194 PHE A N 1
ATOM 1592 C CA . PHE A 1 194 ? 0.906 1.913 -6.927 1.00 97.12 194 PHE A CA 1
ATOM 1593 C C . PHE A 1 194 ? 0.699 2.576 -8.297 1.00 97.12 194 PHE A C 1
ATOM 1595 O O . PHE A 1 194 ? -0.417 2.580 -8.812 1.00 97.12 194 PHE A O 1
ATOM 1602 N N . GLU A 1 195 ? 1.765 3.041 -8.954 1.00 93.06 195 GLU A N 1
ATOM 1603 C CA . GLU A 1 195 ? 1.709 3.550 -10.329 1.00 93.06 195 GLU A CA 1
ATOM 1604 C C . GLU A 1 195 ? 1.129 2.503 -11.290 1.00 93.06 195 GLU A C 1
ATOM 1606 O O . GLU A 1 195 ? 0.271 2.804 -12.125 1.00 93.06 195 GLU A O 1
ATOM 1611 N N . HIS A 1 196 ? 1.548 1.243 -11.151 1.00 85.00 196 HIS A N 1
ATOM 1612 C CA . HIS A 1 196 ? 0.984 0.159 -11.941 1.00 85.00 196 HIS A CA 1
ATOM 1613 C C . HIS A 1 196 ? -0.522 0.006 -11.694 1.00 85.00 196 HIS A C 1
ATOM 1615 O O . HIS A 1 196 ? -1.289 -0.071 -12.658 1.00 85.00 196 HIS A O 1
ATOM 1621 N N . PHE A 1 197 ? -0.958 0.016 -10.430 1.00 90.75 197 PHE A N 1
ATOM 1622 C CA . PHE A 1 197 ? -2.379 0.007 -10.085 1.00 90.75 197 PHE A CA 1
ATOM 1623 C C . PHE A 1 197 ? -3.128 1.168 -10.753 1.00 90.75 197 PHE A C 1
ATOM 1625 O O . PHE A 1 197 ? -4.136 0.924 -11.420 1.00 90.75 197 PHE A O 1
ATOM 1632 N N . LEU A 1 198 ? -2.617 2.400 -10.666 1.00 86.81 198 LEU A N 1
ATOM 1633 C CA . LEU A 1 198 ? -3.201 3.578 -11.316 1.00 86.81 198 LEU A CA 1
ATOM 1634 C C . LEU A 1 198 ? -3.368 3.368 -12.825 1.00 86.81 198 LEU A C 1
ATOM 1636 O O . LEU A 1 198 ? -4.449 3.607 -13.374 1.00 86.81 198 LEU A O 1
ATOM 1640 N N . ARG A 1 199 ? -2.358 2.797 -13.485 1.00 79.50 199 ARG A N 1
ATOM 1641 C CA . ARG A 1 199 ? -2.408 2.475 -14.916 1.00 79.50 199 ARG A CA 1
ATOM 1642 C C . ARG A 1 199 ? -3.511 1.471 -15.252 1.00 79.50 199 ARG A C 1
ATOM 1644 O O . ARG A 1 199 ? -4.222 1.655 -16.241 1.00 79.50 199 ARG A O 1
ATOM 1651 N N . THR A 1 200 ? -3.741 0.456 -14.409 1.00 76.62 200 THR A N 1
ATOM 1652 C CA . THR A 1 200 ? -4.879 -0.477 -14.589 1.00 76.62 200 THR A CA 1
ATOM 1653 C C . THR A 1 200 ? -6.241 0.218 -14.490 1.00 76.62 200 THR A C 1
ATOM 1655 O O . THR A 1 200 ? -7.237 -0.273 -15.026 1.00 76.62 200 THR A O 1
ATOM 1658 N N . ARG A 1 201 ? -6.285 1.385 -13.841 1.00 81.00 201 ARG A N 1
ATOM 1659 C CA . ARG A 1 201 ? -7.458 2.256 -13.714 1.00 81.00 201 ARG A CA 1
ATOM 1660 C C . ARG A 1 201 ? -7.481 3.394 -14.737 1.00 81.00 201 ARG A C 1
ATOM 1662 O O . ARG A 1 201 ? -8.336 4.267 -14.636 1.00 81.00 201 ARG A O 1
ATOM 1669 N N . LYS A 1 202 ? -6.604 3.348 -15.749 1.00 76.81 202 LYS A N 1
ATOM 1670 C CA . LYS A 1 202 ? -6.444 4.368 -16.802 1.00 76.81 202 LYS A CA 1
ATOM 1671 C C . LYS A 1 202 ? -5.989 5.735 -16.276 1.00 76.81 202 LYS A C 1
ATOM 1673 O O . LYS A 1 202 ? -6.243 6.753 -16.912 1.00 76.81 202 LYS A O 1
ATOM 1678 N N . ILE A 1 203 ? -5.310 5.756 -15.134 1.00 80.06 203 ILE A N 1
ATOM 1679 C CA . ILE A 1 203 ? -4.670 6.948 -14.583 1.00 80.06 203 ILE A CA 1
ATOM 1680 C C . ILE A 1 203 ? -3.185 6.847 -14.922 1.00 80.06 203 ILE A C 1
ATOM 1682 O O . ILE A 1 203 ? -2.484 5.972 -14.417 1.00 80.06 203 ILE A O 1
ATOM 1686 N N . ASN A 1 204 ? -2.718 7.720 -15.809 1.00 79.44 204 ASN A N 1
ATOM 1687 C CA . ASN A 1 204 ? -1.331 7.723 -16.260 1.00 79.44 204 ASN A CA 1
ATOM 1688 C C . ASN A 1 204 ? -0.561 8.810 -15.512 1.00 79.44 204 ASN A C 1
ATOM 1690 O O . ASN A 1 204 ? -0.799 9.997 -15.720 1.00 79.44 204 ASN A O 1
ATOM 1694 N N . VAL A 1 205 ? 0.351 8.381 -14.649 1.00 82.38 205 VAL A N 1
ATOM 1695 C CA . VAL A 1 205 ? 1.321 9.208 -13.924 1.00 82.38 205 VAL A CA 1
ATOM 1696 C C . VAL A 1 205 ? 2.648 8.455 -13.890 1.00 82.38 205 VAL A C 1
ATOM 1698 O O . VAL A 1 205 ? 2.653 7.238 -14.080 1.00 82.38 205 VAL A O 1
ATOM 1701 N N . ASN A 1 206 ? 3.753 9.162 -13.672 1.00 87.31 206 ASN A N 1
ATOM 1702 C CA . ASN A 1 206 ? 5.070 8.556 -13.510 1.00 87.31 206 ASN A CA 1
ATOM 1703 C C . ASN A 1 206 ? 5.577 8.853 -12.096 1.00 87.31 206 ASN A C 1
ATOM 1705 O O . ASN A 1 206 ? 6.238 9.859 -11.870 1.00 87.31 206 ASN A O 1
ATOM 1709 N N . LEU A 1 207 ? 5.204 8.004 -11.139 1.00 94.00 207 LEU A N 1
ATOM 1710 C CA . LEU A 1 207 ? 5.531 8.191 -9.724 1.00 94.00 207 LEU A CA 1
ATOM 1711 C C . LEU A 1 207 ? 6.971 7.788 -9.406 1.00 94.00 207 LEU A C 1
ATOM 1713 O O . LEU A 1 207 ? 7.502 8.190 -8.375 1.00 94.00 207 LEU A O 1
ATOM 1717 N N . LEU A 1 208 ? 7.599 6.983 -10.268 1.00 90.81 208 LEU A N 1
ATOM 1718 C CA . LEU A 1 208 ? 9.022 6.684 -10.144 1.00 90.81 208 LEU A CA 1
ATOM 1719 C C . LEU A 1 208 ? 9.876 7.893 -10.533 1.00 90.81 208 LEU A C 1
ATOM 1721 O O . LEU A 1 208 ? 10.868 8.156 -9.868 1.00 90.81 208 LEU A O 1
ATOM 1725 N N . GLU A 1 209 ? 9.486 8.653 -11.553 1.00 89.56 209 GLU A N 1
ATOM 1726 C CA . GLU A 1 209 ? 10.202 9.870 -11.955 1.00 89.56 209 GLU A CA 1
ATOM 1727 C C . GLU A 1 209 ? 9.805 11.099 -11.122 1.00 89.56 209 GLU A C 1
ATOM 1729 O O . GLU A 1 209 ? 10.660 11.907 -10.770 1.00 89.56 209 GLU A O 1
ATOM 1734 N N . GLU A 1 210 ? 8.515 11.233 -10.800 1.00 93.56 210 GLU A N 1
ATOM 1735 C CA . GLU A 1 210 ? 7.931 12.382 -10.100 1.00 93.56 210 GLU A CA 1
ATOM 1736 C C . GLU A 1 210 ? 7.111 11.912 -8.879 1.00 93.56 210 GLU A C 1
ATOM 1738 O O . GLU A 1 210 ? 5.874 11.955 -8.883 1.00 93.56 210 GLU A O 1
ATOM 1743 N N . PRO A 1 211 ? 7.771 11.450 -7.800 1.00 95.75 211 PRO A N 1
ATOM 1744 C CA . PRO A 1 211 ? 7.087 10.878 -6.636 1.00 95.75 211 PRO A CA 1
ATOM 1745 C C . PRO A 1 211 ? 6.173 11.876 -5.912 1.00 95.75 211 PRO A C 1
ATOM 1747 O O . PRO A 1 211 ? 5.175 11.476 -5.307 1.00 95.75 211 PRO A O 1
ATOM 1750 N N . ASN A 1 212 ? 6.446 13.181 -6.015 1.00 94.25 212 ASN A N 1
ATOM 1751 C CA . ASN A 1 212 ? 5.637 14.209 -5.360 1.00 94.25 212 ASN A CA 1
ATOM 1752 C C . ASN A 1 212 ? 4.222 14.372 -5.945 1.00 94.25 212 ASN A C 1
ATOM 1754 O O . ASN A 1 212 ? 3.353 14.965 -5.306 1.00 94.25 212 ASN A O 1
ATOM 1758 N N . LEU A 1 213 ? 3.941 13.770 -7.109 1.00 95.44 213 LEU A N 1
ATOM 1759 C CA . LEU A 1 213 ? 2.585 13.696 -7.663 1.00 95.44 213 LEU A CA 1
ATOM 1760 C C . LEU A 1 213 ? 1.579 13.050 -6.701 1.00 95.44 213 LEU A C 1
ATOM 1762 O O . LEU A 1 213 ? 0.383 13.312 -6.819 1.00 95.44 213 LEU A O 1
ATOM 1766 N N . ILE A 1 214 ? 2.039 12.239 -5.738 1.00 96.56 214 ILE A N 1
ATOM 1767 C CA . ILE A 1 214 ? 1.173 11.711 -4.676 1.00 96.56 214 ILE A CA 1
ATOM 1768 C C . ILE A 1 214 ? 0.468 12.838 -3.912 1.00 96.56 214 ILE A C 1
ATOM 1770 O O . ILE A 1 214 ? -0.716 12.699 -3.612 1.00 96.56 214 ILE A O 1
ATOM 1774 N N . LEU A 1 215 ? 1.155 13.944 -3.617 1.00 93.06 215 LEU A N 1
ATOM 1775 C CA . LEU A 1 215 ? 0.600 15.047 -2.826 1.00 93.06 215 LEU A CA 1
ATOM 1776 C C . LEU A 1 215 ? -0.076 16.113 -3.685 1.00 93.06 215 LEU A C 1
ATOM 1778 O O . LEU A 1 215 ? -1.056 16.713 -3.252 1.00 93.06 215 LEU A O 1
ATOM 1782 N N . THR A 1 216 ? 0.429 16.351 -4.896 1.00 90.31 216 THR A N 1
ATOM 1783 C CA . THR A 1 216 ? -0.016 17.479 -5.728 1.00 90.31 216 THR A CA 1
ATOM 1784 C C . THR A 1 216 ? -1.195 17.145 -6.646 1.00 90.31 216 THR A C 1
ATOM 1786 O O . THR A 1 216 ? -1.908 18.051 -7.078 1.00 90.31 216 THR A O 1
ATOM 1789 N N . LYS A 1 217 ? -1.448 15.863 -6.953 1.00 90.25 217 LYS A N 1
ATOM 1790 C CA . LYS A 1 217 ? -2.520 15.463 -7.879 1.00 90.25 217 LYS A CA 1
ATOM 1791 C C . LYS A 1 217 ? -3.855 15.198 -7.173 1.00 90.25 217 LYS A C 1
ATOM 1793 O O . LYS A 1 217 ? -3.934 14.373 -6.262 1.00 90.25 217 LYS A O 1
ATOM 1798 N N . MET A 1 218 ? -4.921 15.820 -7.695 1.00 87.94 218 MET A N 1
ATOM 1799 C CA . MET A 1 218 ? -6.293 15.762 -7.154 1.00 87.94 218 MET A CA 1
ATOM 1800 C C . MET A 1 218 ? -7.352 15.167 -8.089 1.00 87.94 218 MET A C 1
ATOM 1802 O O . MET A 1 218 ? -8.505 14.988 -7.701 1.00 87.94 218 MET A O 1
ATOM 1806 N N . ASP A 1 219 ? -6.968 14.790 -9.304 1.00 83.19 219 ASP A N 1
ATOM 1807 C CA . ASP A 1 219 ? -7.839 14.278 -10.362 1.00 83.19 219 ASP A CA 1
ATOM 1808 C C . ASP A 1 219 ? -7.353 12.908 -10.905 1.00 83.19 219 ASP A C 1
ATOM 1810 O O . ASP A 1 219 ? -6.906 12.792 -12.051 1.00 83.19 219 ASP A O 1
ATOM 1814 N N . PRO A 1 220 ? -7.421 11.816 -10.115 1.00 92.38 220 PRO A N 1
ATOM 1815 C CA . PRO A 1 220 ? -7.978 11.713 -8.761 1.00 92.38 220 PRO A CA 1
ATOM 1816 C C . PRO A 1 220 ? -6.967 12.058 -7.642 1.00 92.38 220 PRO A C 1
ATOM 1818 O O . PRO A 1 220 ? -5.767 12.106 -7.911 1.00 92.38 220 PRO A O 1
ATOM 1821 N N . PRO A 1 221 ? -7.436 12.250 -6.389 1.00 94.62 221 PRO A N 1
ATOM 1822 C CA . PRO A 1 221 ? -6.614 12.537 -5.205 1.00 94.62 221 PRO A CA 1
ATOM 1823 C C . PRO A 1 221 ? -5.674 11.381 -4.865 1.00 94.62 221 PRO A C 1
ATOM 1825 O O . PRO A 1 221 ? -6.085 10.377 -4.271 1.00 94.62 221 PRO A O 1
ATOM 1828 N N . LEU A 1 222 ? -4.402 11.510 -5.244 1.00 97.06 222 LEU A N 1
ATOM 1829 C CA . LEU A 1 222 ? -3.455 10.401 -5.147 1.00 97.06 222 LEU A CA 1
ATOM 1830 C C . LEU A 1 222 ? -3.028 10.087 -3.712 1.00 97.06 222 LEU A C 1
ATOM 1832 O O . LEU A 1 222 ? -2.873 8.909 -3.411 1.00 97.06 222 LEU A O 1
ATOM 1836 N N . ALA A 1 223 ? -2.916 11.067 -2.814 1.00 96.50 223 ALA A N 1
ATOM 1837 C CA . ALA A 1 223 ? -2.512 10.829 -1.423 1.00 96.50 223 ALA A CA 1
ATOM 1838 C C . ALA A 1 223 ? -3.472 9.869 -0.700 1.00 96.50 223 ALA A C 1
ATOM 1840 O O . ALA A 1 223 ? -3.058 8.892 -0.063 1.00 96.50 223 ALA A O 1
ATOM 1841 N N . MET A 1 224 ? -4.777 10.110 -0.861 1.00 97.06 224 MET A N 1
ATOM 1842 C CA . MET A 1 224 ? -5.817 9.244 -0.315 1.00 97.06 224 MET A CA 1
ATOM 1843 C C . MET A 1 224 ? -5.899 7.903 -1.040 1.00 97.06 224 MET A C 1
ATOM 1845 O O . MET A 1 224 ? -6.013 6.850 -0.411 1.00 97.06 224 MET A O 1
ATOM 1849 N N . LEU A 1 225 ? -5.796 7.928 -2.370 1.00 98.31 225 LEU A N 1
ATOM 1850 C CA . LEU A 1 225 ? -5.873 6.723 -3.186 1.00 98.31 225 LEU A CA 1
ATOM 1851 C C . LEU A 1 225 ? -4.694 5.771 -2.947 1.00 98.31 225 LEU A C 1
ATOM 1853 O O . LEU A 1 225 ? -4.909 4.563 -2.911 1.00 98.31 225 LEU A O 1
ATOM 1857 N N . ALA A 1 226 ? -3.485 6.295 -2.736 1.00 98.50 226 ALA A N 1
ATOM 1858 C CA . ALA A 1 226 ? -2.288 5.536 -2.376 1.00 98.50 226 ALA A CA 1
ATOM 1859 C C . ALA A 1 226 ? -2.449 4.843 -1.023 1.00 98.50 226 ALA A C 1
ATOM 1861 O O . ALA A 1 226 ? -2.136 3.663 -0.881 1.00 98.50 226 ALA A O 1
ATOM 1862 N N . SER A 1 227 ? -2.994 5.565 -0.045 1.00 98.38 227 SER A N 1
ATOM 1863 C CA . SER A 1 227 ? -3.198 5.055 1.311 1.00 98.38 227 SER A CA 1
ATOM 1864 C C . SER A 1 227 ? -4.262 3.961 1.349 1.00 98.38 227 SER A C 1
ATOM 1866 O O . SER A 1 227 ? -4.033 2.892 1.910 1.00 98.38 227 SER A O 1
ATOM 1868 N N . LEU A 1 228 ? -5.396 4.164 0.672 1.00 98.56 228 LEU A N 1
ATOM 1869 C CA . LEU A 1 228 ? -6.387 3.101 0.513 1.00 98.56 228 LEU A CA 1
ATOM 1870 C C . LEU A 1 228 ? -5.834 1.939 -0.313 1.00 98.56 228 LEU A C 1
ATOM 1872 O O . LEU A 1 228 ? -6.053 0.791 0.048 1.00 98.56 228 LEU A O 1
ATOM 1876 N N . TRP A 1 229 ? -5.061 2.188 -1.371 1.00 98.31 229 TRP A N 1
ATOM 1877 C CA . TRP A 1 229 ? -4.406 1.112 -2.113 1.00 98.31 229 TRP A CA 1
ATOM 1878 C C . TRP A 1 229 ? -3.522 0.254 -1.207 1.00 98.31 229 TRP A C 1
ATOM 1880 O O . TRP A 1 229 ? -3.648 -0.969 -1.243 1.00 98.31 229 TRP A O 1
ATOM 1890 N N . PHE A 1 230 ? -2.692 0.869 -0.366 1.00 98.38 230 PHE A N 1
ATOM 1891 C CA . PHE A 1 230 ? -1.835 0.150 0.572 1.00 98.38 230 PHE A CA 1
ATOM 1892 C C . PHE A 1 230 ? -2.658 -0.655 1.591 1.00 98.38 230 PHE A C 1
ATOM 1894 O O . PHE A 1 230 ? -2.392 -1.834 1.811 1.00 98.38 230 PHE A O 1
ATOM 1901 N N . TYR A 1 231 ? -3.721 -0.062 2.142 1.00 98.50 231 TYR A N 1
ATOM 1902 C CA . TYR A 1 231 ? -4.631 -0.733 3.076 1.00 98.50 231 TYR A CA 1
ATOM 1903 C C . TYR A 1 231 ? -5.365 -1.933 2.459 1.00 98.50 231 TYR A C 1
ATOM 1905 O O . TYR A 1 231 ? -5.553 -2.970 3.103 1.00 98.50 231 TYR A O 1
ATOM 1913 N N . MET A 1 232 ? -5.743 -1.810 1.187 1.00 97.62 232 MET A N 1
ATOM 1914 C CA . MET A 1 232 ? -6.571 -2.776 0.472 1.00 97.62 232 MET A CA 1
ATOM 1915 C C . MET A 1 232 ? -5.769 -3.846 -0.276 1.00 97.62 232 MET A C 1
ATOM 1917 O O . MET A 1 232 ? -6.369 -4.827 -0.710 1.00 97.62 232 MET A O 1
ATOM 1921 N N . THR A 1 233 ? -4.453 -3.690 -0.460 1.00 95.69 233 THR A N 1
ATOM 1922 C CA . THR A 1 233 ? -3.659 -4.544 -1.362 1.00 95.69 233 THR A CA 1
ATOM 1923 C C . THR A 1 233 ? -2.720 -5.481 -0.594 1.00 95.69 233 THR A C 1
ATOM 1925 O O . THR A 1 233 ? -1.837 -5.011 0.119 1.00 95.69 233 THR A O 1
ATOM 1928 N N . PRO A 1 234 ? -2.845 -6.812 -0.752 1.00 94.31 234 PRO A N 1
ATOM 1929 C CA . PRO A 1 234 ? -1.918 -7.763 -0.162 1.00 94.31 234 PRO A CA 1
ATOM 1930 C C . PRO A 1 234 ? -0.558 -7.723 -0.861 1.00 94.31 234 PRO A C 1
ATOM 1932 O O . PRO A 1 234 ? -0.470 -7.681 -2.093 1.00 94.31 234 PRO A O 1
ATOM 1935 N N . GLN A 1 235 ? 0.495 -7.843 -0.055 1.00 91.31 235 GLN A N 1
ATOM 1936 C CA . GLN A 1 235 ? 1.885 -7.968 -0.489 1.00 91.31 235 GLN A CA 1
ATOM 1937 C C . GLN A 1 235 ? 2.459 -9.277 0.080 1.00 91.31 235 GLN A C 1
ATOM 1939 O O . GLN A 1 235 ? 3.021 -9.258 1.178 1.00 91.31 235 GLN A O 1
ATOM 1944 N N . PRO A 1 236 ? 2.276 -10.428 -0.606 1.00 90.00 236 PRO A N 1
ATOM 1945 C CA . PRO A 1 236 ? 2.672 -11.742 -0.105 1.00 90.00 236 PRO A CA 1
ATOM 1946 C C . PRO A 1 236 ? 4.089 -11.746 0.496 1.00 90.00 236 PRO A C 1
ATOM 1948 O O . PRO A 1 236 ? 5.005 -11.211 -0.127 1.00 90.00 236 PRO A O 1
ATOM 1951 N N . PRO A 1 237 ? 4.287 -12.333 1.692 1.00 89.94 237 PRO A N 1
ATOM 1952 C CA . PRO A 1 237 ? 3.316 -13.105 2.482 1.00 89.94 237 PRO A CA 1
ATOM 1953 C C . PRO A 1 237 ? 2.291 -12.293 3.291 1.00 89.94 237 PRO A C 1
ATOM 1955 O O . PRO A 1 237 ? 1.434 -12.887 3.949 1.00 89.94 237 PRO A O 1
ATOM 1958 N N . LYS A 1 238 ? 2.373 -10.960 3.294 1.00 91.81 238 LYS A N 1
ATOM 1959 C CA . LYS A 1 238 ? 1.452 -10.108 4.052 1.00 91.81 238 LYS A CA 1
ATOM 1960 C C . LYS A 1 238 ? 0.058 -10.123 3.394 1.00 91.81 238 LYS A C 1
ATOM 1962 O O . LYS A 1 238 ? -0.041 -9.893 2.182 1.00 91.81 238 LYS A O 1
ATOM 1967 N N . PRO A 1 239 ? -1.026 -10.389 4.145 1.00 93.31 239 PRO A N 1
ATOM 1968 C CA . PRO A 1 239 ? -2.380 -10.125 3.661 1.00 93.31 239 PRO A CA 1
ATOM 1969 C C . PRO A 1 239 ? -2.619 -8.608 3.556 1.00 93.31 239 PRO A C 1
ATOM 1971 O O . PRO A 1 239 ? -1.771 -7.815 3.965 1.00 93.31 239 PRO A O 1
ATOM 1974 N N . SER A 1 240 ? -3.760 -8.192 3.002 1.00 95.69 240 SER A N 1
ATOM 1975 C CA . SER A 1 240 ? -4.169 -6.785 3.094 1.00 95.69 240 SER A CA 1
ATOM 1976 C C . SER A 1 240 ? -4.670 -6.475 4.508 1.00 95.69 240 SER A C 1
ATOM 1978 O O . SER A 1 240 ? -5.203 -7.361 5.183 1.00 95.69 240 SER A O 1
ATOM 1980 N N . MET A 1 241 ? -4.526 -5.226 4.960 1.00 97.88 241 MET A N 1
ATOM 1981 C CA . MET A 1 241 ? -5.063 -4.805 6.262 1.00 97.88 241 MET A CA 1
ATOM 1982 C C . MET A 1 241 ? -6.589 -4.927 6.285 1.00 97.88 241 MET A C 1
ATOM 1984 O O . MET A 1 241 ? -7.157 -5.412 7.262 1.00 97.88 241 MET A O 1
ATOM 1988 N N . HIS A 1 242 ? -7.237 -4.608 5.165 1.00 97.38 242 HIS A N 1
ATOM 1989 C CA . HIS A 1 242 ? -8.665 -4.834 4.984 1.00 97.38 242 HIS A CA 1
ATOM 1990 C C . HIS A 1 242 ? -9.064 -6.304 5.155 1.00 97.38 242 HIS A C 1
ATOM 1992 O O . HIS A 1 242 ? -9.996 -6.600 5.890 1.00 97.38 242 HIS A O 1
ATOM 1998 N N . ASP A 1 243 ? -8.372 -7.259 4.524 1.00 95.38 243 ASP A N 1
ATOM 1999 C CA . ASP A 1 243 ? -8.733 -8.677 4.662 1.00 95.38 243 ASP A CA 1
ATOM 2000 C C . ASP A 1 243 ? -8.520 -9.183 6.096 1.00 95.38 243 ASP A C 1
ATOM 2002 O O . ASP A 1 243 ? -9.267 -10.052 6.547 1.00 95.38 243 ASP A O 1
ATOM 2006 N N . VAL A 1 244 ? -7.558 -8.616 6.833 1.00 96.25 244 VAL A N 1
ATOM 2007 C CA . VAL A 1 244 ? -7.388 -8.869 8.272 1.00 96.25 244 VAL A CA 1
ATOM 2008 C C . VAL A 1 244 ? -8.603 -8.376 9.061 1.00 96.25 244 VAL A C 1
ATOM 2010 O O . VAL A 1 244 ? -9.218 -9.162 9.786 1.00 96.25 244 VAL A O 1
ATOM 2013 N N . MET A 1 245 ? -9.013 -7.122 8.854 1.00 97.19 245 MET A N 1
ATOM 2014 C CA . MET A 1 245 ? -10.190 -6.546 9.512 1.00 97.19 245 MET A CA 1
ATOM 2015 C C . MET A 1 245 ? -11.492 -7.237 9.111 1.00 97.19 245 MET A C 1
ATOM 2017 O O . MET A 1 245 ? -12.385 -7.394 9.936 1.00 97.19 245 MET A O 1
ATOM 2021 N N . MET A 1 246 ? -11.597 -7.700 7.866 1.00 95.06 246 MET A N 1
ATOM 2022 C CA . MET A 1 246 ? -12.773 -8.398 7.354 1.00 95.06 246 MET A CA 1
ATOM 2023 C C . MET A 1 246 ? -12.818 -9.886 7.720 1.00 95.06 246 MET A C 1
ATOM 2025 O O . MET A 1 246 ? -13.837 -10.534 7.484 1.00 95.06 246 MET A O 1
ATOM 2029 N N . GLY A 1 247 ? -11.735 -10.439 8.275 1.00 93.56 247 GLY A N 1
ATOM 2030 C CA . GLY A 1 247 ? -11.602 -11.868 8.563 1.00 93.56 247 GLY A CA 1
ATOM 2031 C C . GLY A 1 247 ? -11.374 -12.759 7.336 1.00 93.56 247 GLY A C 1
ATOM 2032 O O . GLY A 1 247 ? -11.435 -13.981 7.446 1.00 93.56 247 GLY A O 1
ATOM 2033 N N . ASN A 1 248 ? -11.047 -12.170 6.183 1.00 91.31 248 ASN A N 1
ATOM 2034 C CA . ASN A 1 248 ? -10.788 -12.853 4.910 1.00 91.31 248 ASN A CA 1
ATOM 2035 C C . ASN A 1 248 ? -9.303 -13.218 4.712 1.00 91.31 248 ASN A C 1
ATOM 2037 O O . ASN A 1 248 ? -8.813 -13.268 3.584 1.00 91.31 248 ASN A O 1
ATOM 2041 N N . TRP A 1 249 ? -8.568 -13.464 5.794 1.00 91.50 249 TRP A N 1
ATOM 2042 C CA . TRP A 1 249 ? -7.138 -13.773 5.766 1.00 91.50 249 TRP A CA 1
ATOM 2043 C C . TRP A 1 249 ? -6.855 -15.141 6.393 1.00 91.50 249 TRP A C 1
ATOM 2045 O O . TRP A 1 249 ? -7.669 -15.690 7.138 1.00 91.50 249 TRP A O 1
ATOM 2055 N N . ARG A 1 250 ? -5.691 -15.725 6.079 1.00 88.94 250 ARG A N 1
ATOM 2056 C CA . ARG A 1 250 ? -5.288 -17.049 6.579 1.00 88.94 250 ARG A CA 1
ATOM 2057 C C . ARG A 1 250 ? -3.953 -16.988 7.339 1.00 88.94 250 ARG A C 1
ATOM 2059 O O . ARG A 1 250 ? -2.902 -17.007 6.702 1.00 88.94 250 ARG A O 1
ATOM 2066 N N . PRO A 1 251 ? -3.978 -16.981 8.682 1.00 90.62 251 PRO A N 1
ATOM 2067 C CA . PRO A 1 251 ? -2.779 -17.001 9.524 1.00 90.62 251 PRO A CA 1
ATOM 2068 C C . PRO A 1 251 ? -2.096 -18.372 9.527 1.00 90.62 251 PRO A C 1
ATOM 2070 O O . PRO A 1 251 ? -2.701 -19.382 9.147 1.00 90.62 251 PRO A O 1
ATOM 2073 N N . SER A 1 252 ? -0.874 -18.439 10.068 1.00 90.62 252 SER A N 1
ATOM 2074 C CA . SER A 1 252 ? -0.211 -19.708 10.394 1.00 90.62 252 SER A CA 1
ATOM 2075 C C . SER A 1 252 ? -1.044 -20.555 11.369 1.00 90.62 252 SER A C 1
ATOM 2077 O O . SER A 1 252 ? -1.892 -20.058 12.115 1.00 90.62 252 SER A O 1
ATOM 2079 N N . ALA A 1 253 ? -0.801 -21.869 11.393 1.00 91.94 253 ALA A N 1
ATOM 2080 C CA . ALA A 1 253 ? -1.509 -22.764 12.309 1.00 91.94 253 ALA A CA 1
ATOM 2081 C C . ALA A 1 253 ? -1.254 -22.426 13.791 1.00 91.94 253 ALA A C 1
ATOM 2083 O O . ALA A 1 253 ? -2.143 -22.642 14.614 1.00 91.94 253 ALA A O 1
ATOM 2084 N N . LYS A 1 254 ? -0.070 -21.894 14.136 1.00 94.62 254 LYS A N 1
ATOM 2085 C CA . LYS A 1 254 ? 0.237 -21.451 15.505 1.00 94.62 254 LYS A CA 1
ATOM 2086 C C . LYS A 1 254 ? -0.550 -20.192 15.862 1.00 94.62 254 LYS A C 1
ATOM 2088 O O . LYS A 1 254 ? -1.179 -20.166 16.914 1.00 94.62 254 LYS A O 1
ATOM 2093 N N . ASN A 1 255 ? -0.592 -19.210 14.963 1.00 94.94 255 ASN A N 1
ATOM 2094 C CA . ASN A 1 255 ? -1.337 -17.969 15.180 1.00 94.94 255 ASN A CA 1
ATOM 2095 C C . ASN A 1 255 ? -2.848 -18.202 15.307 1.00 94.94 255 ASN A C 1
ATOM 2097 O O . ASN A 1 255 ? -3.462 -17.633 16.204 1.00 94.94 255 ASN A O 1
ATOM 2101 N N . ARG A 1 256 ? -3.431 -19.113 14.512 1.00 93.50 256 ARG A N 1
ATOM 2102 C CA . ARG A 1 256 ? -4.843 -19.512 14.680 1.00 93.50 256 ARG A CA 1
ATOM 2103 C C . ARG A 1 256 ? -5.123 -20.082 16.069 1.00 93.50 256 ARG A C 1
ATOM 2105 O O . ARG A 1 256 ? -6.053 -19.649 16.732 1.00 93.50 256 ARG A O 1
ATOM 2112 N N . ARG A 1 257 ? -4.271 -20.995 16.559 1.00 94.50 257 ARG A N 1
ATOM 2113 C CA . ARG A 1 257 ? -4.391 -21.534 17.930 1.00 94.50 257 ARG A CA 1
ATOM 2114 C C . ARG A 1 257 ? -4.223 -20.467 19.014 1.00 94.50 257 ARG A C 1
ATOM 2116 O O . ARG A 1 257 ? -4.743 -20.641 20.108 1.00 94.50 257 ARG A O 1
ATOM 2123 N N . ALA A 1 258 ? -3.507 -19.384 18.718 1.00 94.62 258 ALA A N 1
ATOM 2124 C CA . ALA A 1 258 ? -3.353 -18.232 19.602 1.00 94.62 258 ALA A CA 1
ATOM 2125 C C . ALA A 1 258 ? -4.510 -17.213 19.501 1.00 94.62 258 ALA A C 1
ATOM 2127 O O . ALA A 1 258 ? -4.454 -16.184 20.172 1.00 94.62 258 ALA A O 1
ATOM 2128 N N . GLY A 1 259 ? -5.543 -17.489 18.694 1.00 94.38 259 GLY A N 1
ATOM 2129 C CA . GLY A 1 259 ? -6.730 -16.642 18.527 1.00 94.38 259 GLY A CA 1
ATOM 2130 C C . GLY A 1 259 ? -6.607 -15.563 17.449 1.00 94.38 259 GLY A C 1
ATOM 2131 O O . GLY A 1 259 ? -7.536 -14.786 17.263 1.00 94.38 259 GLY A O 1
ATOM 2132 N N . TYR A 1 260 ? -5.494 -15.509 16.713 1.00 95.44 260 TYR A N 1
ATOM 2133 C CA . TYR A 1 260 ? -5.311 -14.565 15.608 1.00 95.44 260 TYR A CA 1
ATOM 2134 C C . TYR A 1 260 ? -5.965 -15.104 14.344 1.00 95.44 260 TYR A C 1
ATOM 2136 O O . TYR A 1 260 ? -5.267 -15.530 13.434 1.00 95.44 260 TYR A O 1
ATOM 2144 N N . GLU A 1 261 ? -7.292 -15.124 14.300 1.00 93.19 261 GLU A N 1
ATOM 2145 C CA . GLU A 1 261 ? -8.099 -15.479 13.132 1.00 93.19 261 GLU A CA 1
ATOM 2146 C C . GLU A 1 261 ? -9.405 -14.675 13.109 1.00 93.19 261 GLU A C 1
ATOM 2148 O O . GLU A 1 261 ? -9.788 -14.072 14.107 1.00 93.19 261 GLU A O 1
ATOM 2153 N N . GLY A 1 262 ? -10.099 -14.648 11.968 1.00 93.69 262 GLY A N 1
ATOM 2154 C CA . GLY A 1 262 ? -11.284 -13.802 11.814 1.00 93.69 262 GLY A CA 1
ATOM 2155 C C . GLY A 1 262 ? -10.942 -12.306 11.843 1.00 93.69 262 GLY A C 1
ATOM 2156 O O . GLY A 1 262 ? -9.845 -11.914 11.441 1.00 93.69 262 GLY A O 1
ATOM 2157 N N . SER A 1 263 ? -11.902 -11.480 12.267 1.00 95.38 263 SER A N 1
ATOM 2158 C CA . SER A 1 263 ? -11.775 -10.015 12.319 1.00 95.38 263 SER A CA 1
ATOM 2159 C C . SER A 1 263 ? -10.979 -9.576 13.552 1.00 95.38 263 SER A C 1
ATOM 2161 O O . SER A 1 263 ? -11.527 -9.509 14.656 1.00 95.38 263 SER A O 1
ATOM 2163 N N . VAL A 1 264 ? -9.711 -9.216 13.354 1.00 96.75 264 VAL A N 1
ATOM 2164 C CA . VAL A 1 264 ? -8.780 -8.768 14.408 1.00 96.75 264 VAL A CA 1
ATOM 2165 C C . VAL A 1 264 ? -8.009 -7.528 13.952 1.00 96.75 264 VAL A C 1
ATOM 2167 O O . VAL A 1 264 ? -7.874 -7.323 12.754 1.00 96.75 264 VAL A O 1
ATOM 2170 N N . PHE A 1 265 ? -7.500 -6.704 14.875 1.00 97.81 265 PHE A N 1
ATOM 2171 C CA . PHE A 1 265 ? -6.785 -5.464 14.523 1.00 97.81 265 PHE A CA 1
ATOM 2172 C C . PHE A 1 265 ? -5.261 -5.628 14.545 1.00 97.81 265 PHE A C 1
ATOM 2174 O O . PHE A 1 265 ? -4.599 -5.237 13.592 1.00 97.81 265 PHE A O 1
ATOM 2181 N N . GLY A 1 266 ? -4.693 -6.302 15.546 1.00 96.94 266 GLY A N 1
ATOM 2182 C CA . GLY A 1 266 ? -3.243 -6.347 15.783 1.00 96.94 266 GLY A CA 1
ATOM 2183 C C . GLY A 1 266 ? -2.365 -6.692 14.576 1.00 96.94 266 GLY A C 1
ATOM 2184 O O . GLY A 1 266 ? -1.390 -5.987 14.323 1.00 96.94 266 GLY A O 1
ATOM 2185 N N . PRO A 1 267 ? -2.688 -7.718 13.760 1.00 97.00 267 PRO A N 1
ATOM 2186 C CA . PRO A 1 267 ? -1.866 -8.057 12.598 1.00 97.00 267 PRO A CA 1
ATOM 2187 C C . PRO A 1 267 ? -1.728 -6.925 11.564 1.00 97.00 267 PRO A C 1
ATOM 2189 O O . PRO A 1 267 ? -0.792 -6.962 10.769 1.00 97.00 267 PRO A O 1
ATOM 2192 N N . THR A 1 268 ? -2.606 -5.915 11.565 1.00 97.62 268 THR A N 1
ATOM 2193 C CA . THR A 1 268 ? -2.472 -4.724 10.706 1.00 97.62 268 THR A CA 1
ATOM 2194 C C . THR A 1 268 ? -1.255 -3.867 11.082 1.00 97.62 268 THR A C 1
ATOM 2196 O O . THR A 1 268 ? -0.513 -3.450 10.191 1.00 97.62 268 THR A O 1
ATOM 2199 N N . SER A 1 269 ? -0.935 -3.734 12.376 1.00 96.44 269 SER A N 1
ATOM 2200 C CA . SER A 1 269 ? 0.292 -3.086 12.872 1.00 96.44 269 SER A CA 1
ATOM 2201 C C . SER A 1 269 ? 1.565 -3.808 12.407 1.00 96.44 269 SER A C 1
ATOM 2203 O O . SER A 1 269 ? 2.562 -3.181 12.036 1.00 96.44 269 SER A O 1
ATOM 2205 N N . LEU A 1 270 ? 1.514 -5.144 12.317 1.00 94.94 270 LEU A N 1
ATOM 2206 C CA . LEU A 1 270 ? 2.602 -5.949 11.755 1.00 94.94 270 LEU A CA 1
ATOM 2207 C C . LEU A 1 270 ? 2.764 -5.739 10.238 1.00 94.94 270 LEU A C 1
ATOM 2209 O O . LEU A 1 270 ? 3.887 -5.783 9.728 1.00 94.94 270 LEU A O 1
ATOM 2213 N N . ILE A 1 271 ? 1.662 -5.523 9.507 1.00 95.31 271 ILE A N 1
ATOM 2214 C CA . ILE A 1 271 ? 1.687 -5.271 8.056 1.00 95.31 271 ILE A CA 1
ATOM 2215 C C . ILE A 1 271 ? 2.388 -3.945 7.756 1.00 95.31 271 ILE A C 1
ATOM 2217 O O . ILE A 1 271 ? 3.285 -3.940 6.901 1.00 95.31 271 ILE A O 1
ATOM 2221 N N . ILE A 1 272 ? 1.993 -2.872 8.453 1.00 93.19 272 ILE A N 1
ATOM 2222 C CA . ILE A 1 272 ? 2.437 -1.503 8.167 1.00 93.19 272 ILE A CA 1
ATOM 2223 C C . ILE A 1 272 ? 3.893 -1.258 8.573 1.00 93.19 272 ILE A C 1
ATOM 2225 O O . ILE A 1 272 ? 4.681 -0.903 7.702 1.00 93.19 272 ILE A O 1
ATOM 2229 N N . ASN A 1 273 ? 4.289 -1.532 9.826 1.00 86.81 273 ASN A N 1
ATOM 2230 C CA . ASN A 1 273 ? 5.640 -1.180 10.298 1.00 86.81 273 ASN A CA 1
ATOM 2231 C C . ASN A 1 273 ? 6.312 -2.205 11.235 1.00 86.81 273 ASN A C 1
ATOM 2233 O O . ASN A 1 273 ? 7.321 -1.912 11.863 1.00 86.81 273 ASN A O 1
ATOM 2237 N N . LYS A 1 274 ? 5.789 -3.437 11.336 1.00 84.88 274 LYS A N 1
ATOM 2238 C CA . LYS A 1 274 ? 6.311 -4.478 12.254 1.00 84.88 274 LYS A CA 1
ATOM 2239 C C . LYS A 1 274 ? 6.391 -4.046 13.728 1.00 84.88 274 LYS A C 1
ATOM 2241 O O . LYS A 1 274 ? 7.184 -4.582 14.499 1.00 84.88 274 LYS A O 1
ATOM 2246 N N . GLU A 1 275 ? 5.527 -3.125 14.130 1.00 83.38 275 GLU A N 1
ATOM 2247 C CA . GLU A 1 275 ? 5.419 -2.637 15.500 1.00 83.38 275 GLU A CA 1
ATOM 2248 C C . GLU A 1 275 ? 4.473 -3.565 16.270 1.00 83.38 275 GLU A C 1
ATOM 2250 O O . GLU A 1 275 ? 3.263 -3.371 16.243 1.00 83.38 275 GLU A O 1
ATOM 2255 N N . CYS A 1 276 ? 5.017 -4.604 16.915 1.00 90.38 276 CYS A N 1
ATOM 2256 C CA . CYS A 1 276 ? 4.267 -5.498 17.815 1.00 90.38 276 CYS A CA 1
ATOM 2257 C C . CYS A 1 276 ? 4.588 -5.223 19.285 1.00 90.38 276 CYS A C 1
ATOM 2259 O O . CYS A 1 276 ? 4.741 -6.136 20.099 1.00 90.38 276 CYS A O 1
ATOM 2261 N N . GLY A 1 277 ? 4.770 -3.935 19.579 1.00 91.69 277 GLY A N 1
ATOM 2262 C CA . GLY A 1 277 ? 5.176 -3.425 20.875 1.00 91.69 277 GLY A CA 1
ATOM 2263 C C . GLY A 1 277 ? 4.092 -3.534 21.930 1.00 91.69 277 GLY A C 1
ATOM 2264 O O . GLY A 1 277 ? 4.463 -3.519 23.085 1.00 91.69 277 GLY A O 1
ATOM 2265 N N . GLY A 1 278 ? 2.824 -3.732 21.564 1.00 93.69 278 GLY A N 1
ATOM 2266 C CA . GLY A 1 278 ? 1.625 -3.732 22.402 1.00 93.69 278 GLY A CA 1
ATOM 2267 C C . GLY A 1 278 ? 1.157 -2.350 22.835 1.00 93.69 278 GLY A C 1
ATOM 2268 O O . GLY A 1 278 ? 1.771 -1.338 22.508 1.00 93.69 278 GLY A O 1
ATOM 2269 N N . GLU A 1 279 ? 0.044 -2.333 23.561 1.00 93.62 279 GLU A N 1
ATOM 2270 C CA . GLU A 1 279 ? -0.423 -1.133 24.247 1.00 93.62 279 GLU A CA 1
ATOM 2271 C C . GLU A 1 279 ? 0.407 -0.904 25.508 1.00 93.62 279 GLU A C 1
ATOM 2273 O O . GLU A 1 279 ? 0.771 -1.854 26.211 1.00 93.62 279 GLU A O 1
ATOM 2278 N N . ASP A 1 280 ? 0.727 0.362 25.737 1.00 92.38 280 ASP A N 1
ATOM 2279 C CA . ASP A 1 280 ? 1.290 0.872 26.978 1.00 92.38 280 ASP A CA 1
ATOM 2280 C C . ASP A 1 280 ? 0.143 1.493 27.780 1.00 92.38 280 ASP A C 1
ATOM 2282 O O . ASP A 1 280 ? -0.533 2.386 27.274 1.00 92.38 280 ASP A O 1
ATOM 2286 N N . GLU A 1 281 ? -0.139 0.994 28.981 1.00 86.50 281 GLU A N 1
ATOM 2287 C CA . GLU A 1 281 ? -1.247 1.497 29.802 1.00 86.50 281 GLU A CA 1
ATOM 2288 C C . GLU A 1 281 ? -0.922 2.850 30.452 1.00 86.50 281 GLU A C 1
ATOM 2290 O O . GLU A 1 281 ? -1.836 3.638 30.691 1.00 86.50 281 GLU A O 1
ATOM 2295 N N . GLU A 1 282 ? 0.360 3.142 30.675 1.00 87.31 282 GLU A N 1
ATOM 2296 C CA . GLU A 1 282 ? 0.834 4.314 31.416 1.00 87.31 282 GLU A CA 1
ATOM 2297 C C . GLU A 1 282 ? 1.018 5.534 30.506 1.00 87.31 282 GLU A C 1
ATOM 2299 O O . GLU A 1 282 ? 0.782 6.659 30.941 1.00 87.31 282 GLU A O 1
ATOM 2304 N N . ASP A 1 283 ? 1.373 5.328 29.232 1.00 86.88 283 ASP A N 1
ATOM 2305 C CA . ASP A 1 283 ? 1.586 6.420 28.271 1.00 86.88 283 ASP A CA 1
ATOM 2306 C C . ASP A 1 283 ? 0.343 6.673 27.394 1.00 86.88 283 ASP A C 1
ATOM 2308 O O . ASP A 1 283 ? 0.135 5.968 26.395 1.00 86.88 283 ASP A O 1
ATOM 2312 N N . PRO A 1 284 ? -0.505 7.679 27.694 1.00 79.81 284 PRO A N 1
ATOM 2313 C CA . PRO A 1 284 ? -1.771 7.903 26.995 1.00 79.81 284 PRO A CA 1
ATOM 2314 C C . PRO A 1 284 ? -1.612 8.257 25.505 1.00 79.81 284 PRO A C 1
ATOM 2316 O O . PRO A 1 284 ? -2.523 7.960 24.725 1.00 79.81 284 PRO A O 1
ATOM 2319 N N . GLY A 1 285 ? -0.458 8.801 25.100 1.00 78.81 285 GLY A N 1
ATOM 2320 C CA . GLY A 1 285 ? -0.152 9.213 23.726 1.00 78.81 285 GLY A CA 1
ATOM 2321 C C . GLY A 1 285 ? 0.983 8.424 23.061 1.00 78.81 285 GLY A C 1
ATOM 2322 O O . GLY A 1 285 ? 1.424 8.804 21.968 1.00 78.81 285 GLY A O 1
ATOM 2323 N N . GLY A 1 286 ? 1.456 7.344 23.689 1.00 88.00 286 GLY A N 1
ATOM 2324 C CA . GLY A 1 286 ? 2.669 6.623 23.301 1.00 88.00 286 GLY A CA 1
ATOM 2325 C C . GLY A 1 286 ? 2.678 6.114 21.868 1.00 88.00 286 GLY A C 1
ATOM 2326 O O . GLY A 1 286 ? 1.675 5.611 21.371 1.00 88.00 286 GLY A O 1
ATOM 2327 N N . ALA A 1 287 ? 3.815 6.263 21.186 1.00 90.94 287 ALA A N 1
ATOM 2328 C CA . ALA A 1 287 ? 3.954 6.017 19.749 1.00 90.94 287 ALA A CA 1
ATOM 2329 C C . ALA A 1 287 ? 3.888 4.526 19.349 1.00 90.94 287 ALA A C 1
ATOM 2331 O O . ALA A 1 287 ? 3.823 3.614 20.175 1.00 90.94 287 ALA A O 1
ATOM 2332 N N . GLY A 1 288 ? 3.932 4.268 18.041 1.00 93.44 288 GLY A N 1
ATOM 2333 C CA . GLY A 1 288 ? 4.016 2.920 17.484 1.00 93.44 288 GLY A CA 1
ATOM 2334 C C . GLY A 1 288 ? 2.708 2.145 17.638 1.00 93.44 288 GLY A C 1
ATOM 2335 O O . GLY A 1 288 ? 1.630 2.661 17.337 1.00 93.44 288 GLY A O 1
ATOM 2336 N N . GLU A 1 289 ? 2.786 0.888 18.092 1.00 95.31 289 GLU A N 1
ATOM 2337 C CA . GLU A 1 289 ? 1.591 0.045 18.232 1.00 95.31 289 GLU A CA 1
ATOM 2338 C C . GLU A 1 289 ? 0.620 0.571 19.295 1.00 95.31 289 GLU A C 1
ATOM 2340 O O . GLU A 1 289 ? -0.592 0.491 19.089 1.00 95.31 289 GLU A O 1
ATOM 2345 N N . SER A 1 290 ? 1.133 1.155 20.385 1.00 95.62 290 SER A N 1
ATOM 2346 C CA . SER A 1 290 ? 0.304 1.680 21.475 1.00 95.62 290 SER A CA 1
ATOM 2347 C C . SER A 1 290 ? -0.682 2.730 20.956 1.00 95.62 290 SER A C 1
ATOM 2349 O O . SER A 1 290 ? -1.896 2.551 21.089 1.00 95.62 290 SER A O 1
ATOM 2351 N N . ARG A 1 291 ? -0.194 3.740 20.220 1.00 95.94 291 ARG A N 1
ATOM 2352 C CA . ARG A 1 291 ? -1.048 4.764 19.599 1.00 95.94 291 ARG A CA 1
ATOM 2353 C C . ARG A 1 291 ? -2.088 4.174 18.665 1.00 95.94 291 ARG A C 1
ATOM 2355 O O . ARG A 1 291 ? -3.241 4.591 18.692 1.00 95.94 291 ARG A O 1
ATOM 2362 N N . ARG A 1 292 ? -1.703 3.200 17.833 1.00 97.25 292 ARG A N 1
ATOM 2363 C CA . ARG A 1 292 ? -2.622 2.549 16.882 1.00 97.25 292 ARG A CA 1
ATOM 2364 C C . ARG A 1 292 ? -3.752 1.840 17.618 1.00 97.25 292 ARG A C 1
ATOM 2366 O O . ARG A 1 292 ? -4.906 1.969 17.222 1.00 97.25 292 ARG A O 1
ATOM 2373 N N . ILE A 1 293 ? -3.434 1.111 18.687 1.00 97.38 293 ILE A N 1
ATOM 2374 C CA . ILE A 1 293 ? -4.422 0.394 19.499 1.00 97.38 293 ILE A CA 1
ATOM 2375 C C . ILE A 1 293 ? -5.371 1.380 20.176 1.00 97.38 293 ILE A C 1
ATOM 2377 O O . ILE A 1 293 ? -6.591 1.232 20.062 1.00 97.38 293 ILE A O 1
ATOM 2381 N N . LYS A 1 294 ? -4.830 2.410 20.832 1.00 96.50 294 LYS A N 1
ATOM 2382 C CA . LYS A 1 294 ? -5.636 3.410 21.536 1.00 96.50 294 LYS A CA 1
ATOM 2383 C C . LYS A 1 294 ? -6.511 4.216 20.581 1.00 96.50 294 LYS A C 1
ATOM 2385 O O . LYS A 1 294 ? -7.709 4.346 20.837 1.00 96.50 294 LYS A O 1
ATOM 2390 N N . ALA A 1 295 ? -5.974 4.631 19.433 1.00 97.50 295 ALA A N 1
ATOM 2391 C CA . ALA A 1 295 ? -6.743 5.276 18.374 1.00 97.50 295 ALA A CA 1
ATOM 2392 C C . ALA A 1 295 ? -7.856 4.355 17.853 1.00 97.50 295 ALA A C 1
ATOM 2394 O O . ALA A 1 295 ? -9.003 4.777 17.733 1.00 97.50 295 ALA A O 1
ATOM 2395 N N . PHE A 1 296 ? -7.565 3.074 17.601 1.00 98.31 296 PHE A N 1
ATOM 2396 C CA . PHE A 1 296 ? -8.571 2.114 17.141 1.00 98.31 296 PHE A CA 1
ATOM 2397 C C . PHE A 1 296 ? -9.699 1.922 18.160 1.00 98.31 296 PHE A C 1
ATOM 2399 O O . PHE A 1 296 ? -10.876 1.953 17.788 1.00 98.31 296 PHE A O 1
ATOM 2406 N N . LYS A 1 297 ? -9.361 1.782 19.448 1.00 97.56 297 LYS A N 1
ATOM 2407 C CA . LYS A 1 297 ? -10.339 1.735 20.543 1.00 97.56 297 LYS A CA 1
ATOM 2408 C C . LYS A 1 297 ? -11.176 3.014 20.596 1.00 97.56 297 LYS A C 1
ATOM 2410 O O . LYS A 1 297 ? -12.397 2.922 20.721 1.00 97.56 297 LYS A O 1
ATOM 2415 N N . TRP A 1 298 ? -10.543 4.181 20.475 1.00 97.44 298 TRP A N 1
ATOM 2416 C CA . TRP A 1 298 ? -11.216 5.478 20.494 1.00 97.44 298 TRP A CA 1
ATOM 2417 C C . TRP A 1 298 ? -12.203 5.624 19.326 1.00 97.44 298 TRP A C 1
ATOM 2419 O O . TRP A 1 298 ? -13.390 5.837 19.569 1.00 97.44 298 TRP A O 1
ATOM 2429 N N . PHE A 1 299 ? -11.778 5.370 18.082 1.00 98.44 299 PHE A N 1
ATOM 2430 C CA . PHE A 1 299 ? -12.672 5.408 16.917 1.00 98.44 299 PHE A CA 1
ATOM 2431 C C . PHE A 1 299 ? -13.814 4.393 17.029 1.00 98.44 299 PHE A C 1
ATOM 2433 O O . PHE A 1 299 ? -14.945 4.700 16.655 1.00 98.44 299 PHE A O 1
ATOM 2440 N N . CYS A 1 300 ? -13.561 3.188 17.553 1.00 98.31 300 CYS A N 1
ATOM 2441 C CA . CYS A 1 300 ? -14.619 2.200 17.766 1.00 98.31 300 CYS A CA 1
ATOM 2442 C C . CYS A 1 300 ? -15.669 2.696 18.773 1.00 98.31 300 CYS A C 1
ATOM 2444 O O . CYS A 1 300 ? -16.865 2.605 18.485 1.00 98.31 300 CYS A O 1
ATOM 2446 N N . ARG A 1 301 ? -15.243 3.276 19.907 1.00 97.50 301 ARG A N 1
ATOM 2447 C CA . ARG A 1 301 ? -16.154 3.885 20.893 1.00 97.50 301 ARG A CA 1
ATOM 2448 C C . ARG A 1 301 ? -16.937 5.048 20.292 1.00 97.50 301 ARG A C 1
ATOM 2450 O O . ARG A 1 301 ? -18.161 5.052 20.390 1.00 97.50 301 ARG A O 1
ATOM 2457 N N . HIS A 1 302 ? -16.259 5.964 19.601 1.00 96.62 302 HIS A N 1
ATOM 2458 C CA . HIS A 1 302 ? -16.887 7.110 18.942 1.00 96.62 302 HIS A CA 1
ATOM 2459 C C . HIS A 1 302 ? -17.922 6.663 17.891 1.00 96.62 302 HIS A C 1
ATOM 2461 O O . HIS A 1 302 ? -19.026 7.196 17.796 1.00 96.62 302 HIS A O 1
ATOM 2467 N N . LEU A 1 303 ? -17.623 5.601 17.137 1.00 97.06 303 LEU A N 1
ATOM 2468 C CA . LEU A 1 303 ? -18.547 4.997 16.177 1.00 97.06 303 LEU A CA 1
ATOM 2469 C C . LEU A 1 303 ? -19.541 4.015 16.818 1.00 97.06 303 LEU A C 1
ATOM 2471 O O . LEU A 1 303 ? -20.278 3.353 16.085 1.00 97.06 303 LEU A O 1
ATOM 2475 N N . ASN A 1 304 ? -19.614 3.917 18.146 1.00 97.19 304 ASN A N 1
ATOM 2476 C CA . ASN A 1 304 ? -20.519 3.042 18.892 1.00 97.19 304 ASN A CA 1
ATOM 2477 C C . ASN A 1 304 ? -20.489 1.577 18.403 1.00 97.19 304 ASN A C 1
ATOM 2479 O O . ASN A 1 304 ? -21.515 1.009 18.011 1.00 97.19 304 ASN A O 1
ATOM 2483 N N . VAL A 1 305 ? -19.285 1.001 18.332 1.00 97.12 305 VAL A N 1
ATOM 2484 C CA . VAL A 1 305 ? -19.021 -0.408 17.995 1.00 97.12 305 VAL A CA 1
ATOM 2485 C C . VAL A 1 305 ? -17.922 -0.978 18.892 1.00 97.12 305 VAL A C 1
ATOM 2487 O O . VAL A 1 305 ? -17.072 -0.250 19.395 1.00 97.12 305 VAL A O 1
ATOM 2490 N N . SER A 1 306 ? -17.907 -2.297 19.084 1.00 96.06 306 SER A N 1
ATOM 2491 C CA . SER A 1 306 ? -16.836 -2.949 19.847 1.00 96.06 306 SER A CA 1
ATOM 2492 C C . SER A 1 306 ? -15.519 -2.977 19.060 1.00 96.06 306 SER A C 1
ATOM 2494 O O . SER A 1 306 ? -15.530 -3.262 17.859 1.00 96.06 306 SER A O 1
ATOM 2496 N N . ALA A 1 307 ? -14.387 -2.762 19.747 1.00 96.06 307 ALA A N 1
ATOM 2497 C CA . ALA A 1 307 ? -13.026 -2.957 19.222 1.00 96.06 307 ALA A CA 1
ATOM 2498 C C . ALA A 1 307 ? -12.639 -4.447 19.108 1.00 96.06 307 ALA A C 1
ATOM 2500 O O . ALA A 1 307 ? -11.779 -4.827 18.309 1.00 96.06 307 ALA A O 1
ATOM 2501 N N . GLY A 1 308 ? -13.417 -5.347 19.715 1.00 94.38 308 GLY A N 1
ATOM 2502 C CA . GLY A 1 308 ? -13.260 -6.799 19.605 1.00 94.38 308 GLY A CA 1
ATOM 2503 C C . GLY A 1 308 ? -12.463 -7.386 20.764 1.00 94.38 308 GLY A C 1
ATOM 2504 O O . GLY A 1 308 ? -12.479 -6.849 21.865 1.00 94.38 308 GLY A O 1
ATOM 2505 N N . ILE A 1 309 ? -11.810 -8.525 20.534 1.00 93.94 309 ILE A N 1
ATOM 2506 C CA . ILE A 1 309 ? -11.087 -9.243 21.588 1.00 93.94 309 ILE A CA 1
ATOM 2507 C C . ILE A 1 309 ? -9.780 -8.516 21.898 1.00 93.94 309 ILE A C 1
ATOM 2509 O O . ILE A 1 309 ? -8.896 -8.456 21.040 1.00 93.94 309 ILE A O 1
ATOM 2513 N N . GLU A 1 310 ? -9.647 -8.073 23.147 1.00 93.00 310 GLU A N 1
ATOM 2514 C CA . GLU A 1 310 ? -8.526 -7.281 23.663 1.00 93.00 310 GLU A CA 1
ATOM 2515 C C . GLU A 1 310 ? -7.158 -7.857 23.278 1.00 93.00 310 GLU A C 1
ATOM 2517 O O . GLU A 1 310 ? -6.336 -7.193 22.666 1.00 93.00 310 GLU A O 1
ATOM 2522 N N . ARG A 1 311 ? -6.943 -9.159 23.488 1.00 93.75 311 ARG A N 1
ATOM 2523 C CA . ARG A 1 311 ? -5.682 -9.829 23.123 1.00 93.75 311 ARG A CA 1
ATOM 2524 C C . ARG A 1 311 ? -5.293 -9.668 21.645 1.00 93.75 311 ARG A C 1
ATOM 2526 O O . ARG A 1 311 ? -4.112 -9.656 21.316 1.00 93.75 311 ARG A O 1
ATOM 2533 N N . THR A 1 312 ? -6.275 -9.615 20.749 1.00 95.94 312 THR A N 1
ATOM 2534 C CA . THR A 1 312 ? -6.060 -9.653 19.292 1.00 95.94 312 THR A CA 1
ATOM 2535 C C . THR A 1 312 ? -6.022 -8.274 18.644 1.00 95.94 312 THR A C 1
ATOM 2537 O O . THR A 1 312 ? -5.823 -8.172 17.432 1.00 95.94 312 THR A O 1
ATOM 2540 N N . ILE A 1 313 ? -6.192 -7.204 19.427 1.00 96.06 313 ILE A N 1
ATOM 2541 C CA . ILE A 1 313 ? -5.971 -5.841 18.934 1.00 96.06 313 ILE A CA 1
ATOM 2542 C C . ILE A 1 313 ? -4.479 -5.495 18.867 1.00 96.06 313 ILE A C 1
ATOM 2544 O O . ILE A 1 313 ? -4.117 -4.599 18.123 1.00 96.06 313 ILE A O 1
ATOM 2548 N N . SER A 1 314 ? -3.617 -6.239 19.567 1.00 96.19 314 SER A N 1
ATOM 2549 C CA . SER A 1 314 ? -2.159 -6.157 19.430 1.00 96.19 314 SER A CA 1
ATOM 2550 C C . SER A 1 314 ? -1.603 -7.388 18.716 1.00 96.19 314 SER A C 1
ATOM 2552 O O . SER A 1 314 ? -2.072 -8.508 18.935 1.00 96.19 314 SER A O 1
ATOM 2554 N N . CYS A 1 315 ? -0.568 -7.216 17.891 1.00 95.12 315 CYS A N 1
ATOM 2555 C CA . CYS A 1 315 ? 0.223 -8.311 17.339 1.00 95.12 315 CYS A CA 1
ATOM 2556 C C . CYS A 1 315 ? 1.310 -8.840 18.286 1.00 95.12 315 CYS A C 1
ATOM 2558 O O . CYS A 1 315 ? 1.926 -9.851 17.951 1.00 95.12 315 CYS A O 1
ATOM 2560 N N . ARG A 1 316 ? 1.506 -8.259 19.482 1.00 95.06 316 ARG A N 1
ATOM 2561 C CA . ARG A 1 316 ? 2.470 -8.737 20.500 1.00 95.06 316 ARG A CA 1
ATOM 2562 C C . ARG A 1 316 ? 2.267 -10.218 20.853 1.00 95.06 316 ARG A C 1
ATOM 2564 O O . ARG A 1 316 ? 3.227 -10.941 21.090 1.00 95.06 316 ARG A O 1
ATOM 2571 N N . GLY A 1 317 ? 1.021 -10.695 20.864 1.00 93.38 317 GLY A N 1
ATOM 2572 C CA . GLY A 1 317 ? 0.689 -12.096 21.148 1.00 93.38 317 GLY A CA 1
ATOM 2573 C C . GLY A 1 317 ? 0.791 -13.054 19.951 1.00 93.38 317 GLY A C 1
ATOM 2574 O O . GLY A 1 317 ? 0.511 -14.246 20.125 1.00 93.38 317 GLY A O 1
ATOM 2575 N N . MET A 1 318 ? 1.140 -12.574 18.747 1.00 94.31 318 MET A N 1
ATOM 2576 C CA . MET A 1 318 ? 1.349 -13.438 17.581 1.00 94.31 318 MET A CA 1
ATOM 2577 C C . MET A 1 318 ? 2.599 -14.294 17.790 1.00 94.31 318 MET A C 1
ATOM 2579 O O . MET A 1 318 ? 3.667 -13.796 18.127 1.00 94.31 318 MET A O 1
ATOM 2583 N N . LEU A 1 319 ? 2.475 -15.600 17.557 1.00 94.12 319 LEU A N 1
ATOM 2584 C CA . LEU A 1 319 ? 3.558 -16.561 17.775 1.00 94.12 319 LEU A CA 1
ATOM 2585 C C . LEU A 1 319 ? 4.543 -16.616 16.601 1.00 94.12 319 LEU A C 1
ATOM 2587 O O . LEU A 1 319 ? 5.679 -17.051 16.765 1.00 94.12 319 LEU A O 1
ATOM 2591 N N . GLU A 1 320 ? 4.096 -16.237 15.403 1.00 92.81 320 GLU A N 1
ATOM 2592 C CA . GLU A 1 320 ? 4.901 -16.233 14.180 1.00 92.81 320 GLU A CA 1
ATOM 2593 C C . GLU A 1 320 ? 4.569 -15.008 13.321 1.00 92.81 320 GLU A C 1
ATOM 2595 O O . GLU A 1 320 ? 3.408 -14.610 13.214 1.00 92.81 320 GLU A O 1
ATOM 2600 N N . GLY A 1 321 ? 5.574 -14.435 12.655 1.00 90.62 321 GLY A N 1
ATOM 2601 C CA . GLY A 1 321 ? 5.354 -13.414 11.630 1.00 90.62 321 GLY A CA 1
ATOM 2602 C C . GLY A 1 321 ? 4.777 -13.996 10.334 1.00 90.62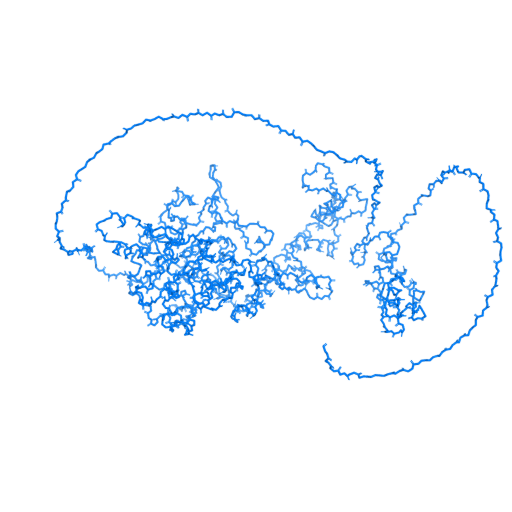 321 GLY A C 1
ATOM 2603 O O . GLY A 1 321 ? 4.682 -15.213 10.158 1.00 90.62 321 GLY A O 1
ATOM 2604 N N . PHE A 1 322 ? 4.440 -13.128 9.378 1.00 89.88 322 PHE A N 1
ATOM 2605 C CA . PHE A 1 322 ? 3.883 -13.562 8.091 1.00 89.88 322 PHE A CA 1
ATOM 2606 C C . PHE A 1 322 ? 4.853 -14.407 7.250 1.00 89.88 322 PHE A C 1
ATOM 2608 O O . PHE A 1 322 ? 4.399 -15.180 6.418 1.00 89.88 322 PHE A O 1
ATOM 2615 N N . ASP A 1 323 ? 6.166 -14.358 7.490 1.00 86.44 323 ASP A N 1
ATOM 2616 C CA . ASP A 1 323 ? 7.144 -15.203 6.782 1.00 86.44 323 ASP A CA 1
ATOM 2617 C C . ASP A 1 323 ? 6.949 -16.713 7.015 1.00 86.44 323 ASP A C 1
ATOM 2619 O O . ASP A 1 323 ? 7.411 -17.528 6.207 1.00 86.44 323 ASP A O 1
ATOM 2623 N N . ALA A 1 324 ? 6.249 -17.080 8.097 1.00 85.00 324 ALA A N 1
ATOM 2624 C CA . ALA A 1 324 ? 5.830 -18.448 8.395 1.00 85.00 324 ALA A CA 1
ATOM 2625 C C . ALA A 1 324 ? 4.593 -18.891 7.590 1.00 85.00 324 ALA A C 1
ATOM 2627 O O . ALA A 1 324 ? 4.211 -20.064 7.635 1.00 85.00 324 ALA A O 1
ATOM 2628 N N . ASN A 1 325 ? 3.950 -17.981 6.852 1.00 80.44 325 ASN A N 1
ATOM 2629 C CA . ASN A 1 325 ? 2.830 -18.331 5.995 1.00 80.44 325 ASN A CA 1
ATOM 2630 C C . ASN A 1 325 ? 3.322 -19.139 4.780 1.00 80.44 325 ASN A C 1
ATOM 2632 O O . ASN A 1 325 ? 4.274 -18.741 4.106 1.00 80.44 325 ASN A O 1
ATOM 2636 N N . PRO A 1 326 ? 2.648 -20.249 4.432 1.00 69.06 326 PRO A N 1
ATOM 2637 C CA . PRO A 1 326 ? 3.091 -21.144 3.362 1.00 69.06 326 PRO A CA 1
ATOM 2638 C C . PRO A 1 326 ? 2.929 -20.566 1.943 1.00 69.06 326 PRO A C 1
ATOM 2640 O O . PRO A 1 326 ? 3.331 -21.211 0.984 1.00 69.06 326 PRO A O 1
ATOM 2643 N N . HIS A 1 327 ? 2.343 -19.375 1.790 1.00 77.00 327 HIS A N 1
ATOM 2644 C CA . HIS A 1 327 ? 1.907 -18.801 0.511 1.00 77.00 327 HIS A CA 1
ATOM 2645 C C . HIS A 1 327 ? 2.660 -17.519 0.111 1.00 77.00 327 HIS A C 1
ATOM 2647 O O . HIS A 1 327 ? 2.077 -16.590 -0.445 1.00 77.00 327 HIS A O 1
ATOM 2653 N N . LYS A 1 328 ? 3.971 -17.463 0.376 1.00 82.06 328 LYS A N 1
ATOM 2654 C CA . LYS A 1 328 ? 4.876 -16.390 -0.081 1.00 82.06 328 LYS A CA 1
ATOM 2655 C C . LYS A 1 328 ? 5.315 -16.580 -1.533 1.00 82.06 328 LYS A C 1
ATOM 2657 O O . LYS A 1 328 ? 6.479 -16.860 -1.810 1.00 82.06 328 LYS A O 1
ATOM 2662 N N . TYR A 1 329 ? 4.363 -16.496 -2.454 1.00 89.31 329 TYR A N 1
ATOM 2663 C CA . TYR A 1 329 ? 4.638 -16.747 -3.861 1.00 89.31 329 TYR A CA 1
ATOM 2664 C C . TYR A 1 329 ? 4.829 -15.461 -4.670 1.00 89.31 329 TYR A C 1
ATOM 2666 O O . TYR A 1 329 ? 4.080 -14.493 -4.527 1.00 89.31 329 TYR A O 1
ATOM 2674 N N . SER A 1 330 ? 5.803 -15.485 -5.573 1.00 89.12 330 SER A N 1
ATOM 2675 C CA . SER A 1 330 ? 6.019 -14.468 -6.606 1.00 89.12 330 SER A CA 1
ATOM 2676 C C . SER A 1 330 ? 6.190 -15.123 -7.978 1.00 89.12 330 SER A C 1
ATOM 2678 O O . SER A 1 330 ? 6.396 -16.334 -8.073 1.00 89.12 330 SER A O 1
ATOM 2680 N N . TRP A 1 331 ? 6.060 -14.348 -9.052 1.00 86.44 331 TRP A N 1
ATOM 2681 C CA . TRP A 1 331 ? 6.305 -14.846 -10.407 1.00 86.44 331 TRP A CA 1
ATOM 2682 C C . TRP A 1 331 ? 7.803 -14.909 -10.723 1.00 86.44 331 TRP A C 1
ATOM 2684 O O . TRP A 1 331 ? 8.511 -13.918 -10.561 1.00 86.44 331 TRP A O 1
ATOM 2694 N N . GLN A 1 332 ? 8.261 -16.048 -11.253 1.00 79.88 332 GLN A N 1
ATOM 2695 C CA . GLN A 1 332 ? 9.630 -16.266 -11.745 1.00 79.88 332 GLN A CA 1
ATOM 2696 C C . GLN A 1 332 ? 9.624 -16.892 -13.150 1.00 79.88 332 GLN A C 1
ATOM 2698 O O . GLN A 1 332 ? 8.592 -17.427 -13.560 1.00 79.88 332 GLN A O 1
ATOM 2703 N N . PRO A 1 333 ? 10.754 -16.933 -13.882 1.00 71.81 333 PRO A N 1
ATOM 2704 C CA . PRO A 1 333 ? 10.836 -17.688 -15.125 1.00 71.81 333 PRO A CA 1
ATOM 2705 C C . PRO A 1 333 ? 10.618 -19.175 -14.840 1.00 71.81 333 PRO A C 1
ATOM 2707 O O . PRO A 1 333 ? 11.155 -19.705 -13.866 1.00 71.81 333 PRO A O 1
ATOM 2710 N N . SER A 1 334 ? 9.883 -19.876 -15.703 1.00 72.38 334 SER A N 1
ATOM 2711 C CA . SER A 1 334 ? 9.796 -21.328 -15.584 1.00 72.38 334 SER A CA 1
ATOM 2712 C C . SER A 1 334 ? 11.091 -21.952 -16.089 1.00 72.38 334 SER A C 1
ATOM 2714 O O . SER A 1 334 ? 11.301 -22.163 -17.286 1.00 72.38 334 SER A O 1
ATOM 2716 N N . TRP A 1 335 ? 11.977 -22.303 -15.159 1.00 66.25 335 TRP A N 1
ATOM 2717 C CA . TRP A 1 335 ? 13.258 -22.949 -15.462 1.00 66.25 335 TRP A CA 1
ATOM 2718 C C . TRP A 1 335 ? 13.085 -24.262 -16.240 1.00 66.25 335 TRP A C 1
ATOM 2720 O O . TRP A 1 335 ? 13.987 -24.696 -16.961 1.00 66.25 335 TRP A O 1
ATOM 2730 N N . SER A 1 336 ? 11.907 -24.885 -16.128 1.00 61.94 336 SER A N 1
ATOM 2731 C CA . SER A 1 336 ? 11.528 -26.102 -16.850 1.00 61.94 336 SER A CA 1
ATOM 2732 C C . SER A 1 336 ? 11.270 -25.884 -18.349 1.00 61.94 336 SER A C 1
ATOM 2734 O O . SER A 1 336 ? 11.297 -26.850 -19.126 1.00 61.94 336 SER A O 1
ATOM 2736 N N . THR A 1 337 ? 11.010 -24.641 -18.766 1.00 54.25 337 THR A N 1
ATOM 2737 C CA . THR A 1 337 ? 10.678 -24.264 -20.146 1.00 54.25 337 THR A CA 1
ATOM 2738 C C . THR A 1 337 ? 11.746 -23.395 -20.806 1.00 54.25 337 THR A C 1
ATOM 2740 O O . THR A 1 337 ? 11.891 -23.493 -22.020 1.00 54.25 337 THR A O 1
ATOM 2743 N N . MET A 1 338 ? 12.569 -22.672 -20.035 1.00 51.19 338 MET A N 1
ATOM 2744 C CA . MET A 1 338 ? 13.613 -21.759 -20.544 1.00 51.19 338 MET A CA 1
ATOM 2745 C C . MET A 1 338 ? 14.603 -22.370 -21.553 1.00 51.19 338 MET A C 1
ATOM 2747 O O . MET A 1 338 ? 15.181 -21.654 -22.360 1.00 51.19 338 MET A O 1
ATOM 2751 N N . TRP A 1 339 ? 14.826 -23.686 -21.521 1.00 48.47 339 TRP A N 1
ATOM 2752 C CA . TRP A 1 339 ? 15.788 -24.376 -22.398 1.00 48.47 339 TRP A CA 1
ATOM 2753 C C . TRP A 1 339 ? 15.129 -25.132 -23.561 1.00 48.47 339 TRP A C 1
ATOM 2755 O O . TRP A 1 339 ? 15.798 -25.891 -24.274 1.00 48.47 339 TRP A O 1
ATOM 2765 N N . LYS A 1 340 ? 13.804 -25.023 -23.696 1.00 46.16 340 LYS A N 1
ATOM 2766 C CA . LYS A 1 340 ? 13.004 -25.703 -24.719 1.00 46.16 340 LYS A CA 1
ATOM 2767 C C . LYS A 1 340 ? 12.707 -24.718 -25.850 1.00 46.16 340 LYS A C 1
ATOM 2769 O O . LYS A 1 340 ? 12.488 -23.544 -25.599 1.00 46.16 340 LYS A O 1
ATOM 2774 N N . ALA A 1 341 ? 12.646 -25.211 -27.087 1.00 49.50 341 ALA A N 1
ATOM 2775 C CA . ALA A 1 341 ? 12.192 -24.437 -28.246 1.00 49.50 341 ALA A CA 1
ATOM 2776 C C . ALA A 1 341 ? 10.657 -24.291 -28.225 1.00 49.50 341 ALA A C 1
ATOM 2778 O O . ALA A 1 341 ? 9.951 -24.811 -29.086 1.00 49.50 341 ALA A O 1
ATOM 2779 N N . GLN A 1 342 ? 10.148 -23.676 -27.165 1.00 50.47 342 GLN A N 1
ATOM 2780 C CA . GLN A 1 342 ? 8.747 -23.342 -26.945 1.00 50.47 342 GLN A CA 1
ATOM 2781 C C . GLN A 1 342 ? 8.691 -21.939 -26.324 1.00 50.47 342 GLN A C 1
ATOM 2783 O O . GLN A 1 342 ? 9.688 -21.529 -25.727 1.00 50.47 342 GLN A O 1
ATOM 2788 N N . PRO A 1 343 ? 7.565 -21.213 -26.433 1.00 50.62 343 PRO A N 1
ATOM 2789 C CA . PRO A 1 343 ? 7.449 -19.884 -25.843 1.00 50.62 343 PRO A CA 1
ATOM 2790 C C . PRO A 1 343 ? 7.839 -19.882 -24.360 1.00 50.62 343 PRO A C 1
ATOM 2792 O O . PRO A 1 343 ? 7.430 -20.778 -23.611 1.00 50.62 343 PRO A O 1
ATOM 2795 N N . CYS A 1 344 ? 8.630 -18.884 -23.955 1.00 55.81 344 CYS A N 1
ATOM 2796 C CA . CYS A 1 344 ? 8.978 -18.655 -22.557 1.00 55.81 344 CYS A CA 1
ATOM 2797 C C . CYS A 1 344 ? 7.707 -18.546 -21.709 1.00 55.81 344 CYS A C 1
ATOM 2799 O O . CYS A 1 344 ? 6.713 -17.947 -22.125 1.00 55.81 344 CYS A O 1
ATOM 2801 N N . ASP A 1 345 ? 7.756 -19.117 -20.508 1.00 66.94 345 ASP A N 1
ATOM 2802 C CA . ASP A 1 345 ? 6.673 -19.028 -19.535 1.00 66.94 345 ASP A CA 1
ATOM 2803 C C . ASP A 1 345 ? 7.230 -18.675 -18.151 1.00 66.94 345 ASP A C 1
ATOM 2805 O O . ASP A 1 345 ? 8.432 -18.803 -17.900 1.00 66.94 345 ASP A O 1
ATOM 2809 N N . CYS A 1 346 ? 6.359 -18.253 -17.245 1.00 78.94 346 CYS A N 1
ATOM 2810 C CA . CYS A 1 346 ? 6.653 -18.018 -15.843 1.00 78.94 346 CYS A CA 1
ATOM 2811 C C . CYS A 1 346 ? 5.799 -18.905 -14.933 1.00 78.94 346 CYS A C 1
ATOM 2813 O O . CYS A 1 346 ? 4.725 -19.380 -15.301 1.00 78.94 346 CYS A O 1
ATOM 2815 N N . GLU A 1 347 ? 6.308 -19.155 -13.731 1.00 86.94 347 GLU A N 1
ATOM 2816 C CA . GLU A 1 347 ? 5.671 -20.002 -12.725 1.00 86.94 347 GLU A CA 1
ATOM 2817 C C . GLU A 1 347 ? 5.777 -19.375 -11.327 1.00 86.94 347 GLU A C 1
ATOM 2819 O O . GLU A 1 347 ? 6.648 -18.529 -11.104 1.00 86.94 347 GLU A O 1
ATOM 2824 N N . PRO A 1 348 ? 4.908 -19.754 -10.375 1.00 89.31 348 PRO A N 1
ATOM 2825 C CA . PRO A 1 348 ? 5.014 -19.293 -8.994 1.00 89.31 348 PRO A CA 1
ATOM 2826 C C . PRO A 1 348 ? 6.252 -19.863 -8.286 1.00 89.31 348 PRO A C 1
ATOM 2828 O O . PRO A 1 348 ? 6.539 -21.057 -8.384 1.00 89.31 348 PRO A O 1
ATOM 2831 N N . ALA A 1 349 ? 6.950 -19.029 -7.517 1.00 85.31 349 ALA A N 1
ATOM 2832 C CA . ALA A 1 349 ? 8.130 -19.388 -6.728 1.00 85.31 349 ALA A CA 1
ATOM 2833 C C . ALA A 1 349 ? 7.940 -19.038 -5.247 1.00 85.31 349 ALA A C 1
ATOM 2835 O O . ALA A 1 349 ? 7.419 -17.962 -4.967 1.00 85.31 349 ALA A O 1
ATOM 2836 N N . PRO A 1 350 ? 8.378 -19.875 -4.287 1.00 84.81 350 PRO A N 1
ATOM 2837 C CA . PRO A 1 350 ? 8.145 -19.680 -2.848 1.00 84.81 350 PRO A CA 1
ATOM 2838 C C . PRO A 1 350 ? 9.120 -18.680 -2.188 1.00 84.81 350 PRO A C 1
ATOM 2840 O O . PRO A 1 350 ? 9.553 -18.877 -1.048 1.00 84.81 350 PRO A O 1
ATOM 2843 N N . TYR A 1 351 ? 9.520 -17.639 -2.912 1.00 79.25 351 TYR A N 1
ATOM 2844 C CA . TYR A 1 351 ? 10.401 -16.580 -2.427 1.00 79.25 351 TYR A CA 1
ATOM 2845 C C . TYR A 1 351 ? 9.899 -15.211 -2.890 1.00 79.25 351 TYR A C 1
ATOM 2847 O O . TYR A 1 351 ? 9.104 -15.109 -3.825 1.00 79.25 351 TYR A O 1
ATOM 2855 N N . ASN A 1 352 ? 10.350 -14.155 -2.212 1.00 74.88 352 ASN A N 1
ATOM 2856 C CA . ASN A 1 352 ? 9.931 -12.790 -2.514 1.00 74.88 352 ASN A CA 1
ATOM 2857 C C . ASN A 1 352 ? 10.530 -12.343 -3.850 1.00 74.88 352 ASN A C 1
ATOM 2859 O O . ASN A 1 352 ? 11.738 -12.443 -4.048 1.00 74.88 352 ASN A O 1
ATOM 2863 N N . GLY A 1 353 ? 9.672 -11.833 -4.725 1.00 79.19 353 GLY A N 1
ATOM 2864 C CA . GLY A 1 353 ? 10.025 -11.276 -6.025 1.00 79.19 353 GLY A CA 1
ATOM 2865 C C . GLY A 1 353 ? 9.171 -10.046 -6.311 1.00 79.19 353 GLY A C 1
ATOM 2866 O O . GLY A 1 353 ? 8.227 -9.742 -5.578 1.00 79.19 353 GLY A O 1
ATOM 2867 N N . ALA A 1 354 ? 9.497 -9.324 -7.376 1.00 81.81 354 ALA A N 1
ATOM 2868 C CA . ALA A 1 354 ? 8.918 -8.014 -7.668 1.00 81.81 354 ALA A CA 1
ATOM 2869 C C . ALA A 1 354 ? 7.446 -8.045 -8.112 1.00 81.81 354 ALA A C 1
ATOM 2871 O O . ALA A 1 354 ? 6.755 -7.024 -8.015 1.00 81.81 354 ALA A O 1
ATOM 2872 N N . LEU A 1 355 ? 6.968 -9.188 -8.621 1.00 87.44 355 LEU A N 1
ATOM 2873 C CA . LEU A 1 355 ? 5.569 -9.397 -8.993 1.00 87.44 355 LEU A CA 1
ATOM 2874 C C . LEU A 1 355 ? 4.932 -10.472 -8.103 1.00 87.44 355 LEU A C 1
ATOM 2876 O O . LEU A 1 355 ? 5.365 -11.627 -8.148 1.00 87.44 355 LEU A O 1
ATOM 2880 N N . PRO A 1 356 ? 3.877 -10.138 -7.343 1.00 90.56 356 PRO A N 1
ATOM 2881 C CA . PRO A 1 356 ? 3.231 -11.095 -6.460 1.00 90.56 356 PRO A CA 1
ATOM 2882 C C . PRO A 1 356 ? 2.441 -12.151 -7.241 1.00 90.56 356 PRO A C 1
ATOM 2884 O O . PRO A 1 356 ? 1.834 -11.862 -8.281 1.00 90.56 356 PRO A O 1
ATOM 2887 N N . TYR A 1 357 ? 2.410 -13.368 -6.696 1.00 92.31 357 TYR A N 1
ATOM 2888 C CA . TYR A 1 357 ? 1.474 -14.416 -7.086 1.00 92.31 357 TYR A CA 1
ATOM 2889 C C . TYR A 1 357 ? 0.483 -14.661 -5.947 1.00 92.31 357 TYR A C 1
ATOM 2891 O O . TYR A 1 357 ? 0.860 -14.969 -4.817 1.00 92.31 357 TYR A O 1
ATOM 2899 N N . TYR A 1 358 ? -0.802 -14.555 -6.260 1.00 92.56 358 TYR A N 1
ATOM 2900 C CA . TYR A 1 358 ? -1.893 -14.727 -5.313 1.00 92.56 358 TYR A CA 1
ATOM 2901 C C . TYR A 1 358 ? -2.447 -16.148 -5.410 1.00 92.56 358 TYR A C 1
ATOM 2903 O O . TYR A 1 358 ? -3.264 -16.443 -6.280 1.00 92.56 358 TYR A O 1
ATOM 2911 N N . ASP A 1 359 ? -1.998 -17.045 -4.533 1.00 90.50 359 ASP A N 1
ATOM 2912 C CA . ASP A 1 359 ? -2.488 -18.429 -4.498 1.00 90.50 359 ASP A CA 1
ATOM 2913 C C . ASP A 1 359 ? -4.019 -18.468 -4.267 1.00 90.50 359 ASP A C 1
ATOM 2915 O O . ASP A 1 359 ? -4.488 -17.960 -3.236 1.00 90.50 359 ASP A O 1
ATOM 2919 N N . PRO A 1 360 ? -4.802 -19.095 -5.174 1.00 90.31 360 PRO A N 1
ATOM 2920 C CA . PRO A 1 360 ? -6.255 -19.223 -5.045 1.00 90.31 360 PRO A CA 1
ATOM 2921 C C . PRO A 1 360 ? -6.739 -19.850 -3.734 1.00 90.31 360 PRO A C 1
ATOM 2923 O O . PRO A 1 360 ? -7.887 -19.662 -3.343 1.00 90.31 360 PRO A O 1
ATOM 2926 N N . LYS A 1 361 ? -5.886 -20.608 -3.037 1.00 86.94 361 LYS A N 1
ATOM 2927 C CA . LYS A 1 361 ? -6.219 -21.222 -1.744 1.00 86.94 361 LYS A CA 1
ATOM 2928 C C . LYS A 1 361 ? -6.246 -20.222 -0.587 1.00 86.94 361 LYS A C 1
ATOM 2930 O O . LYS A 1 361 ? -6.829 -20.529 0.456 1.00 86.94 361 LYS A O 1
ATOM 2935 N N . PHE A 1 362 ? -5.584 -19.073 -0.729 1.00 85.88 362 PHE A N 1
ATOM 2936 C CA . PHE A 1 362 ? -5.325 -18.149 0.380 1.00 85.88 362 PHE A CA 1
ATOM 2937 C C . PHE A 1 362 ? -5.779 -16.716 0.114 1.00 85.88 362 PHE A C 1
ATOM 2939 O O . PHE A 1 362 ? -6.060 -16.004 1.075 1.00 85.88 362 PHE A O 1
ATOM 2946 N N . TYR A 1 363 ? -5.873 -16.304 -1.151 1.00 89.06 363 TYR A N 1
ATOM 2947 C CA . TYR A 1 363 ? -6.246 -14.943 -1.525 1.00 89.06 363 TYR A CA 1
ATOM 2948 C C . TYR A 1 363 ? -7.642 -14.883 -2.159 1.00 89.06 363 TYR A C 1
ATOM 2950 O O . TYR A 1 363 ? -8.006 -15.783 -2.916 1.00 89.06 363 TYR A O 1
ATOM 2958 N N . PRO A 1 364 ? -8.420 -13.813 -1.907 1.00 87.62 364 PRO A N 1
ATOM 2959 C CA . PRO A 1 364 ? -9.704 -13.593 -2.571 1.00 87.62 364 PRO A CA 1
ATOM 2960 C C . PRO A 1 364 ? -9.609 -13.586 -4.106 1.00 87.62 364 PRO A C 1
ATOM 2962 O O . PRO A 1 364 ? -8.654 -13.043 -4.671 1.00 87.62 364 PRO A O 1
ATOM 2965 N N . ASP A 1 365 ? -10.661 -14.060 -4.788 1.00 87.62 365 ASP A N 1
ATOM 2966 C CA . ASP A 1 365 ? -10.745 -14.170 -6.259 1.00 87.62 365 ASP A CA 1
ATOM 2967 C C . ASP A 1 365 ? -10.349 -12.892 -7.010 1.00 87.62 365 ASP A C 1
ATOM 2969 O O . ASP A 1 365 ? -9.812 -12.941 -8.117 1.00 87.62 365 ASP A O 1
ATOM 2973 N N . LYS A 1 366 ? -10.605 -11.717 -6.419 1.00 86.69 366 LYS A N 1
ATOM 2974 C CA . LYS A 1 366 ? -10.237 -10.432 -7.025 1.00 86.69 366 LYS A CA 1
ATOM 2975 C C . LYS A 1 366 ? -8.730 -10.317 -7.271 1.00 86.69 366 LYS A C 1
ATOM 2977 O O . LYS A 1 366 ? -8.363 -9.816 -8.325 1.00 86.69 366 LYS A O 1
ATOM 2982 N N . PHE A 1 367 ? -7.897 -10.819 -6.359 1.00 90.00 367 PHE A N 1
ATOM 2983 C CA . PHE A 1 367 ? -6.440 -10.828 -6.507 1.00 90.00 367 PHE A CA 1
ATOM 2984 C C . PHE A 1 367 ? -5.969 -12.005 -7.346 1.00 90.00 367 PHE A C 1
ATOM 2986 O O . PHE A 1 367 ? -5.081 -11.848 -8.176 1.00 90.00 367 PHE A O 1
ATOM 2993 N N . VAL A 1 368 ? -6.621 -13.162 -7.217 1.00 91.00 368 VAL A N 1
ATOM 2994 C CA . VAL A 1 368 ? -6.330 -14.331 -8.057 1.00 91.00 368 VAL A CA 1
ATOM 2995 C C . VAL A 1 368 ? -6.464 -13.990 -9.543 1.00 91.00 368 VAL A C 1
ATOM 2997 O O . VAL A 1 368 ? -5.620 -14.384 -10.338 1.00 91.00 368 VAL A O 1
ATOM 3000 N N . ARG A 1 369 ? -7.460 -13.182 -9.931 1.00 87.88 369 ARG A N 1
ATOM 3001 C CA . ARG A 1 369 ? -7.619 -12.698 -11.317 1.00 87.88 369 ARG A CA 1
ATOM 3002 C C . ARG A 1 369 ? -6.504 -11.759 -11.791 1.00 87.88 369 ARG A C 1
ATOM 3004 O O . ARG A 1 369 ? -6.336 -11.583 -12.995 1.00 87.88 369 ARG A O 1
ATOM 3011 N N . GLU A 1 370 ? -5.733 -11.166 -10.883 1.00 85.69 370 GLU A N 1
ATOM 3012 C CA . GLU A 1 370 ? -4.564 -10.359 -11.244 1.00 85.69 370 GLU A CA 1
ATOM 3013 C C . GLU A 1 370 ? -3.346 -11.230 -11.587 1.00 85.69 370 GLU A C 1
ATOM 3015 O O . GLU A 1 370 ? -2.434 -10.745 -12.253 1.00 85.69 370 GLU A O 1
ATOM 3020 N N . ASN A 1 371 ? -3.343 -12.523 -11.232 1.00 89.00 371 ASN A N 1
ATOM 3021 C CA . ASN A 1 371 ? -2.257 -13.441 -11.582 1.00 89.00 371 ASN A CA 1
ATOM 3022 C C . ASN A 1 371 ? -2.015 -13.510 -13.088 1.00 89.00 371 ASN A C 1
ATOM 3024 O O . ASN A 1 371 ? -0.865 -13.442 -13.503 1.00 89.00 371 ASN A O 1
ATOM 3028 N N . ASP A 1 372 ? -3.066 -13.574 -13.908 1.00 80.69 372 ASP A N 1
ATOM 3029 C CA . ASP A 1 372 ? -2.920 -13.613 -15.368 1.00 80.69 372 ASP A CA 1
ATOM 3030 C C . ASP A 1 372 ? -2.264 -12.336 -15.900 1.00 80.69 372 ASP A C 1
ATOM 3032 O O . ASP A 1 372 ? -1.406 -12.380 -16.783 1.00 80.69 372 ASP A O 1
ATOM 3036 N N . LYS A 1 373 ? -2.617 -11.181 -15.326 1.00 77.56 373 LYS A N 1
ATOM 3037 C CA . LYS A 1 373 ? -2.010 -9.897 -15.689 1.00 77.56 373 LYS A CA 1
ATOM 3038 C C . LYS A 1 373 ? -0.563 -9.815 -15.223 1.00 77.56 373 LYS A C 1
ATOM 3040 O O . LYS A 1 373 ? 0.272 -9.355 -15.992 1.00 77.56 373 LYS A O 1
ATOM 3045 N N . ASN A 1 374 ? -0.250 -10.282 -14.015 1.00 84.31 374 ASN A N 1
ATOM 3046 C CA . ASN A 1 374 ? 1.119 -10.329 -13.503 1.00 84.31 374 ASN A CA 1
ATOM 3047 C C . ASN A 1 374 ? 1.986 -11.294 -14.322 1.00 84.31 374 ASN A C 1
ATOM 3049 O O . ASN A 1 374 ? 3.107 -10.940 -14.677 1.00 84.31 374 ASN A O 1
ATOM 3053 N N . ARG A 1 375 ? 1.440 -12.452 -14.717 1.00 80.44 375 ARG A N 1
ATOM 3054 C CA . ARG A 1 375 ? 2.069 -13.409 -15.636 1.00 80.44 375 ARG A CA 1
ATOM 3055 C C . ARG A 1 375 ? 2.393 -12.742 -16.971 1.00 80.44 375 ARG A C 1
ATOM 3057 O O . ARG A 1 375 ? 3.538 -12.745 -17.407 1.00 80.44 375 ARG A O 1
ATOM 3064 N N . LEU A 1 376 ? 1.404 -12.107 -17.602 1.00 72.12 376 LEU A N 1
ATOM 3065 C CA . LEU A 1 376 ? 1.601 -11.395 -18.869 1.00 72.12 376 LEU A CA 1
ATOM 3066 C C . LEU A 1 376 ? 2.573 -10.223 -18.731 1.00 72.12 376 LEU A C 1
ATOM 3068 O O . LEU A 1 376 ? 3.392 -10.020 -19.619 1.00 72.12 376 LEU A O 1
ATOM 3072 N N . ARG A 1 377 ? 2.518 -9.477 -17.623 1.00 74.56 377 ARG A N 1
ATOM 3073 C CA . ARG A 1 377 ? 3.451 -8.388 -17.322 1.00 74.56 377 ARG A CA 1
ATOM 3074 C C . ARG A 1 377 ? 4.878 -8.920 -17.253 1.00 74.56 377 ARG A C 1
ATOM 3076 O O . ARG A 1 377 ? 5.743 -8.341 -17.900 1.00 74.56 377 ARG A O 1
ATOM 3083 N N . TYR A 1 378 ? 5.090 -10.041 -16.564 1.00 72.12 378 TYR A N 1
ATOM 3084 C CA . TYR A 1 378 ? 6.369 -10.744 -16.498 1.00 72.12 378 TYR A CA 1
ATOM 3085 C C . TYR A 1 378 ? 6.891 -11.124 -17.892 1.00 72.12 378 TYR A C 1
ATOM 3087 O O . TYR A 1 378 ? 8.023 -10.799 -18.236 1.00 72.12 378 TYR A O 1
ATOM 3095 N N . LEU A 1 379 ? 6.043 -11.734 -18.729 1.00 64.81 379 LEU A N 1
ATOM 3096 C CA . LEU A 1 379 ? 6.409 -12.151 -20.090 1.00 64.81 379 LEU A CA 1
ATOM 3097 C C . LEU A 1 379 ? 6.651 -10.962 -21.037 1.00 64.81 379 LEU A C 1
ATOM 3099 O O . LEU A 1 379 ? 7.571 -10.989 -21.847 1.00 64.81 379 LEU A O 1
ATOM 3103 N N . SER A 1 380 ? 5.865 -9.889 -20.918 1.00 55.22 380 SER A N 1
ATOM 3104 C CA . SER A 1 380 ? 5.997 -8.669 -21.736 1.00 55.22 380 SER A CA 1
ATOM 3105 C C . SER A 1 380 ? 7.219 -7.810 -21.391 1.00 55.22 380 SER A C 1
ATOM 3107 O O . SER A 1 380 ? 7.576 -6.898 -22.133 1.00 55.22 380 SER A O 1
ATOM 3109 N N . ALA A 1 381 ? 7.858 -8.086 -20.255 1.00 55.31 381 ALA A N 1
ATOM 3110 C CA . ALA A 1 381 ? 9.057 -7.398 -19.802 1.00 55.31 381 ALA A CA 1
ATOM 3111 C C . ALA A 1 381 ? 10.327 -7.859 -20.554 1.00 55.31 381 ALA A C 1
ATOM 3113 O O . ALA A 1 381 ? 11.367 -7.208 -20.484 1.00 55.31 381 ALA A O 1
ATOM 3114 N N . MET A 1 382 ? 10.253 -8.957 -21.308 1.00 58.22 382 MET A N 1
ATOM 3115 C CA . MET A 1 382 ? 11.367 -9.483 -22.094 1.00 58.22 382 MET A CA 1
ATOM 3116 C C . MET A 1 382 ? 11.587 -8.648 -23.374 1.00 58.22 382 MET A C 1
ATOM 3118 O O . MET A 1 382 ? 10.649 -8.358 -24.118 1.00 58.22 382 MET A O 1
ATOM 3122 N N . LEU A 1 383 ? 12.832 -8.227 -23.626 1.00 63.06 383 LEU A N 1
ATOM 3123 C CA . LEU A 1 383 ? 13.214 -7.392 -24.769 1.00 63.06 383 LEU A CA 1
ATOM 3124 C C . LEU A 1 383 ? 13.100 -8.164 -26.090 1.00 63.06 383 LEU A C 1
ATOM 3126 O O . LEU A 1 383 ? 13.269 -9.383 -26.150 1.00 63.06 383 LEU A O 1
ATOM 3130 N N . THR A 1 384 ? 12.856 -7.421 -27.169 1.00 66.25 384 THR A N 1
ATOM 3131 C CA . THR A 1 384 ? 12.670 -7.945 -28.528 1.00 66.25 384 THR A CA 1
ATOM 3132 C C . THR A 1 384 ? 13.736 -7.391 -29.470 1.00 66.25 384 THR A C 1
ATOM 3134 O O . THR A 1 384 ? 14.171 -6.246 -29.322 1.00 66.25 384 THR A O 1
ATOM 3137 N N . CYS A 1 385 ? 14.168 -8.190 -30.446 1.00 69.25 385 CYS A N 1
ATOM 3138 C CA . CYS A 1 385 ? 15.079 -7.733 -31.496 1.00 69.25 385 CYS A CA 1
ATOM 3139 C C . CYS A 1 385 ? 14.296 -7.202 -32.704 1.00 69.25 385 CYS A C 1
ATOM 3141 O O . CYS A 1 385 ? 13.456 -7.908 -33.260 1.00 69.25 385 CYS A O 1
ATOM 3143 N N . SER A 1 386 ? 14.619 -5.989 -33.167 1.00 76.56 386 SER A N 1
ATOM 3144 C CA . SER A 1 386 ? 13.915 -5.329 -34.276 1.00 76.56 386 SER A CA 1
ATOM 3145 C C . SER A 1 386 ? 14.150 -5.965 -35.651 1.00 76.56 386 SER A C 1
ATOM 3147 O O . SER A 1 386 ? 13.445 -5.619 -36.592 1.00 76.56 386 SER A O 1
ATOM 3149 N N . LEU A 1 387 ? 15.148 -6.847 -35.800 1.00 75.81 387 LEU A N 1
ATOM 3150 C CA . LEU A 1 387 ? 15.503 -7.458 -37.090 1.00 75.81 387 LEU A CA 1
ATOM 3151 C C . LEU A 1 387 ? 14.889 -8.841 -37.312 1.00 75.81 387 LEU A C 1
ATOM 3153 O O . LEU A 1 387 ? 14.531 -9.172 -38.438 1.00 75.81 387 LEU A O 1
ATOM 3157 N N . CYS A 1 388 ? 14.764 -9.651 -36.263 1.00 70.50 388 CYS A N 1
ATOM 3158 C CA . CYS A 1 388 ? 14.184 -10.996 -36.353 1.00 70.50 388 CYS A CA 1
ATOM 3159 C C . CYS A 1 388 ? 12.808 -11.113 -35.696 1.00 70.50 388 CYS A C 1
ATOM 3161 O O . CYS A 1 388 ? 12.191 -12.167 -35.806 1.00 70.50 388 CYS A O 1
ATOM 3163 N N . ASN A 1 389 ? 12.336 -10.055 -35.025 1.00 55.69 389 ASN A N 1
ATOM 3164 C CA . ASN A 1 389 ? 11.052 -10.003 -34.325 1.00 55.69 389 ASN A CA 1
ATOM 3165 C C . ASN A 1 389 ? 10.796 -11.226 -33.427 1.00 55.69 389 ASN A C 1
ATOM 3167 O O . ASN A 1 389 ? 9.664 -11.685 -33.278 1.00 55.69 389 ASN A O 1
ATOM 3171 N N . ILE A 1 390 ? 11.873 -11.765 -32.851 1.00 55.69 390 ILE A N 1
ATOM 3172 C CA . ILE A 1 390 ? 11.813 -12.776 -31.808 1.00 55.69 390 ILE A CA 1
ATOM 3173 C C . ILE A 1 390 ? 11.262 -12.058 -30.569 1.00 55.69 390 ILE A C 1
ATOM 3175 O O . ILE A 1 390 ? 11.978 -11.315 -29.888 1.00 55.69 390 ILE A O 1
ATOM 3179 N N . GLU A 1 391 ? 9.948 -12.163 -30.361 1.00 48.19 391 GLU A N 1
ATOM 3180 C CA . GLU A 1 391 ? 9.263 -11.533 -29.236 1.00 48.19 391 GLU A CA 1
ATOM 3181 C C . GLU A 1 391 ? 9.598 -12.270 -27.931 1.00 48.19 391 GLU A C 1
ATOM 3183 O O . GLU A 1 391 ? 9.353 -13.466 -27.804 1.00 48.19 391 GLU A O 1
ATOM 3188 N N . GLY A 1 392 ? 10.103 -11.535 -26.939 1.00 52.34 392 GLY A N 1
ATOM 3189 C CA . GLY A 1 392 ? 10.153 -11.979 -25.551 1.00 52.34 392 GLY A CA 1
ATOM 3190 C C . GLY A 1 392 ? 11.274 -12.958 -25.194 1.00 52.34 392 GLY A C 1
ATOM 3191 O O . GLY A 1 392 ? 11.110 -13.720 -24.251 1.00 52.34 392 GLY A O 1
ATOM 3192 N N . GLU A 1 393 ? 12.407 -12.960 -25.902 1.00 53.25 393 GLU A N 1
ATOM 3193 C CA . GLU A 1 393 ? 13.514 -13.887 -25.595 1.00 53.25 393 GLU A CA 1
ATOM 3194 C C . GLU A 1 393 ? 14.688 -13.264 -24.824 1.00 53.25 393 GLU A C 1
ATOM 3196 O O . GLU A 1 393 ? 15.479 -14.005 -24.244 1.00 53.25 393 GLU A O 1
ATOM 3201 N N . PHE A 1 394 ? 14.818 -11.932 -24.761 1.00 59.50 394 PHE A N 1
ATOM 3202 C CA . PHE A 1 394 ? 16.013 -11.302 -24.182 1.00 59.50 394 PHE A CA 1
ATOM 3203 C C . PHE A 1 394 ? 15.715 -10.606 -22.844 1.00 59.50 394 PHE A C 1
ATOM 3205 O O . PHE A 1 394 ? 15.131 -9.523 -22.832 1.00 59.50 394 PHE A O 1
ATOM 3212 N N . PRO A 1 395 ? 16.134 -11.161 -21.695 1.00 53.50 395 PRO A N 1
ATOM 3213 C CA . PRO A 1 395 ? 15.860 -10.578 -20.381 1.00 53.50 395 PRO A CA 1
ATOM 3214 C C . PRO A 1 395 ? 16.690 -9.317 -20.085 1.00 53.50 395 PRO A C 1
ATOM 3216 O O . PRO A 1 395 ? 16.321 -8.539 -19.209 1.00 53.50 395 PRO A O 1
ATOM 3219 N N . THR A 1 396 ? 17.803 -9.083 -20.795 1.00 59.62 396 THR A N 1
ATOM 3220 C CA . THR A 1 396 ? 18.674 -7.914 -20.586 1.00 59.62 396 THR A CA 1
ATOM 3221 C C . THR A 1 396 ? 19.146 -7.286 -21.898 1.00 59.62 396 THR A C 1
ATOM 3223 O O . THR A 1 396 ? 19.251 -7.952 -22.931 1.00 59.62 396 THR A O 1
ATOM 3226 N N . ALA A 1 397 ? 19.471 -5.987 -21.868 1.00 67.00 397 ALA A N 1
ATOM 3227 C CA . ALA A 1 397 ? 20.005 -5.279 -23.035 1.00 67.00 397 ALA A CA 1
ATOM 3228 C C . ALA A 1 397 ? 21.353 -5.862 -23.492 1.00 67.00 397 ALA A C 1
ATOM 3230 O O . ALA A 1 397 ? 21.650 -5.858 -24.682 1.00 67.00 397 ALA A O 1
ATOM 3231 N N . GLN A 1 398 ? 22.144 -6.401 -22.559 1.00 68.81 398 GLN A N 1
ATOM 3232 C CA . GLN A 1 398 ? 23.419 -7.053 -22.848 1.00 68.81 398 GLN A CA 1
ATOM 3233 C C . GLN A 1 398 ? 23.227 -8.370 -23.613 1.00 68.81 398 GLN A C 1
ATOM 3235 O O . GLN A 1 398 ? 24.002 -8.668 -24.519 1.00 68.81 398 GLN A O 1
ATOM 3240 N N . GLU A 1 399 ? 22.195 -9.150 -23.286 1.00 64.50 399 GLU A N 1
ATOM 3241 C CA . GLU A 1 399 ? 21.865 -10.385 -24.010 1.00 64.50 399 GLU A CA 1
ATOM 3242 C C . GLU A 1 399 ? 21.303 -10.097 -25.404 1.00 64.50 399 GLU A C 1
ATOM 3244 O O . GLU A 1 399 ? 21.700 -10.742 -26.376 1.00 64.50 399 GLU A O 1
ATOM 3249 N N . LEU A 1 400 ? 20.477 -9.056 -25.529 1.00 76.69 400 LEU A N 1
ATOM 3250 C CA . LEU A 1 400 ? 20.010 -8.566 -26.824 1.00 76.69 400 LEU A CA 1
ATOM 3251 C C . LEU A 1 400 ? 21.170 -8.046 -27.697 1.00 76.69 400 LEU A C 1
ATOM 3253 O O . LEU A 1 400 ? 21.213 -8.314 -28.897 1.00 76.69 400 LEU A O 1
ATOM 3257 N N . GLU A 1 401 ? 22.138 -7.336 -27.112 1.00 78.44 401 GLU A N 1
ATOM 3258 C CA . GLU A 1 401 ? 23.330 -6.852 -27.822 1.00 78.44 401 GLU A CA 1
ATOM 3259 C C . GLU A 1 401 ? 24.197 -8.009 -28.339 1.00 78.44 401 GLU A C 1
ATOM 3261 O O . GLU A 1 401 ? 24.664 -7.965 -29.478 1.00 78.44 401 GLU A O 1
ATOM 3266 N N . ILE A 1 402 ? 24.379 -9.063 -27.534 1.00 71.31 402 ILE A N 1
ATOM 3267 C CA . ILE A 1 402 ? 25.094 -10.282 -27.939 1.00 71.31 402 ILE A CA 1
ATOM 3268 C C . ILE A 1 402 ? 24.408 -10.929 -29.145 1.00 71.31 402 ILE A C 1
ATOM 3270 O O . ILE A 1 402 ? 25.085 -11.232 -30.127 1.00 71.31 402 ILE A O 1
ATOM 3274 N N . HIS A 1 403 ? 23.086 -11.097 -29.091 1.00 76.25 403 HIS A N 1
ATOM 3275 C CA . HIS A 1 403 ? 22.302 -11.643 -30.197 1.00 76.25 403 HIS A CA 1
ATOM 3276 C C . HIS A 1 403 ? 22.474 -10.822 -31.481 1.00 76.25 403 HIS A C 1
ATOM 3278 O O . HIS A 1 403 ? 22.821 -11.362 -32.528 1.00 76.25 403 HIS A O 1
ATOM 3284 N N . ILE A 1 404 ? 22.330 -9.496 -31.402 1.00 79.25 404 ILE A N 1
ATOM 3285 C CA . ILE A 1 404 ? 22.506 -8.603 -32.556 1.00 79.25 404 ILE A CA 1
ATOM 3286 C C . ILE A 1 404 ? 23.913 -8.717 -33.142 1.00 79.25 404 ILE A C 1
ATOM 3288 O O . ILE A 1 404 ? 24.085 -8.831 -34.359 1.00 79.25 404 ILE A O 1
ATOM 3292 N N . ALA A 1 405 ? 24.928 -8.710 -32.283 1.00 78.12 405 ALA A N 1
ATOM 3293 C CA . ALA A 1 405 ? 26.312 -8.810 -32.707 1.00 78.12 405 ALA A CA 1
ATOM 3294 C C . ALA A 1 405 ? 26.622 -10.149 -33.386 1.00 78.12 405 ALA A C 1
ATOM 3296 O O . ALA A 1 405 ? 27.346 -10.159 -34.378 1.00 78.12 405 ALA A O 1
ATOM 3297 N N . VAL A 1 406 ? 26.079 -11.267 -32.905 1.00 74.44 406 VAL A N 1
ATOM 3298 C CA . VAL A 1 406 ? 26.382 -12.600 -33.446 1.00 74.44 406 VAL A CA 1
ATOM 3299 C C . VAL A 1 406 ? 25.520 -12.930 -34.661 1.00 74.44 406 VAL A C 1
ATOM 3301 O O . VAL A 1 406 ? 26.062 -13.266 -35.716 1.00 74.44 406 VAL A O 1
ATOM 3304 N N . ASP A 1 407 ? 24.204 -12.806 -34.527 1.00 75.56 407 ASP A N 1
ATOM 3305 C CA . ASP A 1 407 ? 23.243 -13.365 -35.479 1.00 75.56 407 ASP A CA 1
ATOM 3306 C C . ASP A 1 407 ? 22.953 -12.416 -36.646 1.00 75.56 407 ASP A C 1
ATOM 3308 O O . ASP A 1 407 ? 22.731 -12.872 -37.770 1.00 75.56 407 ASP A O 1
ATOM 3312 N N . HIS A 1 408 ? 23.041 -11.102 -36.412 1.00 80.50 408 HIS A N 1
ATOM 3313 C CA . HIS A 1 408 ? 22.699 -10.090 -37.419 1.00 80.50 408 HIS A CA 1
ATOM 3314 C C . HIS A 1 408 ? 23.924 -9.407 -38.025 1.00 80.50 408 HIS A C 1
ATOM 3316 O O . HIS A 1 408 ? 24.025 -9.299 -39.245 1.00 80.50 408 HIS A O 1
ATOM 3322 N N . VAL A 1 409 ? 24.893 -8.992 -37.203 1.00 83.75 409 VAL A N 1
ATOM 3323 C CA . VAL A 1 409 ? 26.055 -8.211 -37.679 1.00 83.75 409 VAL A CA 1
ATOM 3324 C C . VAL A 1 409 ? 27.322 -9.065 -37.854 1.00 83.75 409 VAL A C 1
ATOM 3326 O O . VAL A 1 409 ? 28.263 -8.670 -38.551 1.00 83.75 409 VAL A O 1
ATOM 3329 N N . ARG A 1 410 ? 27.356 -10.267 -37.260 1.00 84.69 410 ARG A N 1
ATOM 3330 C CA . ARG A 1 410 ? 28.511 -11.189 -37.247 1.00 84.69 410 ARG A CA 1
ATOM 3331 C C . ARG A 1 410 ? 29.811 -10.496 -36.822 1.00 84.69 410 ARG A C 1
ATOM 3333 O O . ARG A 1 410 ? 30.842 -10.566 -37.498 1.00 84.69 410 ARG A O 1
ATOM 3340 N N . HIS A 1 411 ? 29.753 -9.797 -35.696 1.00 85.31 411 HIS A N 1
ATOM 3341 C CA . HIS A 1 411 ? 30.833 -9.005 -35.131 1.00 85.31 411 HIS A CA 1
ATOM 3342 C C . HIS A 1 411 ? 31.269 -9.556 -33.767 1.00 85.31 411 HIS A C 1
ATOM 3344 O O . HIS A 1 411 ? 30.502 -9.555 -32.811 1.00 85.31 411 HIS A O 1
ATOM 3350 N N . VAL A 1 412 ? 32.520 -10.025 -33.679 1.00 81.31 412 VAL A N 1
ATOM 3351 C CA . VAL A 1 412 ? 33.125 -10.592 -32.457 1.00 81.31 412 VAL A CA 1
ATOM 3352 C C . VAL A 1 412 ? 34.535 -10.033 -32.217 1.00 81.31 412 VAL A C 1
ATOM 3354 O O . VAL A 1 412 ? 35.525 -10.732 -32.442 1.00 81.31 412 VAL A O 1
ATOM 3357 N N . PRO A 1 413 ? 34.660 -8.746 -31.838 1.00 81.50 413 PRO A N 1
ATOM 3358 C CA . PRO A 1 413 ? 35.942 -8.042 -31.843 1.00 81.50 413 PRO A CA 1
ATOM 3359 C C . PRO A 1 413 ? 36.824 -8.355 -30.629 1.00 81.50 413 PRO A C 1
ATOM 3361 O O . PRO A 1 413 ? 38.012 -8.047 -30.659 1.00 81.50 413 PRO A O 1
ATOM 3364 N N . TYR A 1 414 ? 36.279 -8.939 -29.562 1.00 79.31 414 TYR A N 1
ATOM 3365 C CA . TYR A 1 414 ? 37.018 -9.150 -28.321 1.00 79.31 414 TYR A CA 1
ATOM 3366 C C . TYR A 1 414 ? 37.667 -10.534 -28.301 1.00 79.31 414 TYR A C 1
ATOM 3368 O O . TYR A 1 414 ? 36.992 -11.545 -28.466 1.00 79.31 414 TYR A O 1
ATOM 3376 N N . GLU A 1 415 ? 38.970 -10.592 -28.052 1.00 78.62 415 GLU A N 1
ATOM 3377 C CA . GLU A 1 415 ? 39.748 -11.817 -27.902 1.00 78.62 415 GLU A CA 1
ATOM 3378 C C . GLU A 1 415 ? 40.217 -11.975 -26.455 1.00 78.62 415 GLU A C 1
ATOM 3380 O O . GLU A 1 415 ? 40.765 -11.053 -25.837 1.00 78.62 415 GLU A O 1
ATOM 3385 N N . CYS A 1 416 ? 40.040 -13.179 -25.914 1.00 76.31 416 CYS A N 1
ATOM 3386 C CA . CYS A 1 416 ? 40.626 -13.527 -24.627 1.00 76.31 416 CYS A CA 1
ATOM 3387 C C . CYS A 1 416 ? 42.141 -13.696 -24.783 1.00 76.31 416 CYS A C 1
ATOM 3389 O O . CYS A 1 416 ? 42.615 -14.502 -25.581 1.00 76.31 416 CYS A O 1
ATOM 3391 N N . ALA A 1 417 ? 42.932 -12.978 -23.985 1.00 74.44 417 ALA A N 1
ATOM 3392 C CA . ALA A 1 417 ? 44.385 -13.106 -24.038 1.00 74.44 417 ALA A CA 1
ATOM 3393 C C . ALA A 1 417 ? 44.896 -14.466 -23.536 1.00 74.44 417 ALA A C 1
ATOM 3395 O O . ALA A 1 417 ? 46.020 -14.832 -23.879 1.00 74.44 417 ALA A O 1
ATOM 3396 N N . ARG A 1 418 ? 44.092 -15.201 -22.753 1.00 73.31 418 ARG A N 1
ATOM 3397 C CA . ARG A 1 418 ? 44.422 -16.533 -22.213 1.00 73.31 418 ARG A CA 1
ATOM 3398 C C . ARG A 1 418 ? 43.915 -17.680 -23.101 1.00 73.31 418 ARG A C 1
ATOM 3400 O O . ARG A 1 418 ? 44.522 -18.748 -23.109 1.00 73.31 418 ARG A O 1
ATOM 3407 N N . CYS A 1 419 ? 42.858 -17.464 -23.887 1.00 73.75 419 CYS A N 1
ATOM 3408 C CA . CYS A 1 419 ? 42.253 -18.480 -24.752 1.00 73.75 419 CYS A CA 1
ATOM 3409 C C . CYS A 1 419 ? 42.492 -18.159 -26.233 1.00 73.75 419 CYS A C 1
ATOM 3411 O O . CYS A 1 419 ? 41.861 -17.276 -26.803 1.00 73.75 419 CYS A O 1
ATOM 3413 N N . LYS A 1 420 ? 43.368 -18.940 -26.878 1.00 58.91 420 LYS A N 1
ATOM 3414 C CA . LYS A 1 420 ? 43.925 -18.687 -28.223 1.00 58.91 420 LYS A CA 1
ATOM 3415 C C . LYS A 1 420 ? 42.899 -18.506 -29.357 1.00 58.91 420 LYS A C 1
ATOM 3417 O O . LYS A 1 420 ? 43.237 -17.913 -30.376 1.00 58.91 420 LYS A O 1
ATOM 3422 N N . TYR A 1 421 ? 41.678 -19.014 -29.201 1.00 65.81 421 TYR A N 1
ATOM 3423 C CA . TYR A 1 421 ? 40.635 -18.978 -30.236 1.00 65.81 421 TYR A CA 1
ATOM 3424 C C . TYR A 1 421 ? 39.289 -18.446 -29.732 1.00 65.81 421 TYR A C 1
ATOM 3426 O O . TYR A 1 421 ? 38.309 -18.470 -30.474 1.00 65.81 421 TYR A O 1
ATOM 3434 N N . ALA A 1 422 ? 39.220 -17.985 -28.481 1.00 63.62 422 ALA A N 1
ATOM 3435 C CA . ALA A 1 422 ? 37.971 -17.511 -27.905 1.00 63.62 422 ALA A CA 1
ATOM 3436 C C . ALA A 1 422 ? 37.740 -16.052 -28.307 1.00 63.62 422 ALA A C 1
ATOM 3438 O O . ALA A 1 422 ? 38.497 -15.158 -27.911 1.00 63.62 422 ALA A O 1
ATOM 3439 N N . ARG A 1 423 ? 36.690 -15.842 -29.103 1.00 73.94 423 ARG A N 1
ATOM 3440 C CA . ARG A 1 423 ? 36.236 -14.527 -29.547 1.00 73.94 423 ARG A CA 1
ATOM 3441 C C . ARG A 1 423 ? 34.852 -14.234 -29.009 1.00 73.94 423 ARG A C 1
ATOM 3443 O O . ARG A 1 423 ? 34.031 -15.138 -28.888 1.00 73.94 423 ARG A O 1
ATOM 3450 N N . PHE A 1 424 ? 34.613 -12.966 -28.720 1.00 79.31 424 PHE A N 1
ATOM 3451 C CA . PHE A 1 424 ? 33.441 -12.517 -27.998 1.00 79.31 424 PHE A CA 1
ATOM 3452 C C . PHE A 1 424 ? 32.819 -11.288 -28.675 1.00 79.31 424 PHE A C 1
ATOM 3454 O O . PHE A 1 424 ? 33.550 -10.405 -29.138 1.00 79.31 424 PHE A O 1
ATOM 3461 N N . PRO A 1 425 ? 31.480 -11.231 -28.752 1.00 73.50 425 PRO A N 1
ATOM 3462 C CA . PRO A 1 425 ? 30.740 -10.141 -29.389 1.00 73.50 425 PRO A CA 1
ATOM 3463 C C . PRO A 1 425 ? 30.773 -8.834 -28.602 1.00 73.50 425 PRO A C 1
ATOM 3465 O O . PRO A 1 425 ? 30.853 -7.761 -29.194 1.00 73.50 425 PRO A O 1
ATOM 3468 N N . THR A 1 426 ? 30.753 -8.913 -27.272 1.00 74.44 426 THR A N 1
ATOM 3469 C CA . THR A 1 426 ? 30.652 -7.741 -26.394 1.00 74.44 426 THR A CA 1
ATOM 3470 C C . THR A 1 426 ? 31.660 -7.801 -25.256 1.00 74.44 426 THR A C 1
ATOM 3472 O O . THR A 1 426 ? 32.090 -8.878 -24.830 1.00 74.44 426 THR A O 1
ATOM 3475 N N . GLU A 1 427 ? 31.985 -6.639 -24.695 1.00 71.06 427 GLU A N 1
ATOM 3476 C CA . GLU A 1 427 ? 32.844 -6.533 -23.515 1.00 71.06 427 GLU A CA 1
ATOM 3477 C C . GLU A 1 427 ? 32.245 -7.268 -22.299 1.00 71.06 427 GLU A C 1
ATOM 3479 O O . GLU A 1 427 ? 32.960 -7.874 -21.499 1.00 71.06 427 GLU A O 1
ATOM 3484 N N . TYR A 1 428 ? 30.913 -7.287 -22.200 1.00 70.56 428 TYR A N 1
ATOM 3485 C CA . TYR A 1 428 ? 30.182 -8.074 -21.210 1.00 70.56 428 TYR A CA 1
ATOM 3486 C C . TYR A 1 428 ? 30.457 -9.578 -21.367 1.00 70.56 428 TYR A C 1
ATOM 3488 O O . TYR A 1 428 ? 30.842 -10.237 -20.401 1.00 70.56 428 TYR A O 1
ATOM 3496 N N . SER A 1 429 ? 30.329 -10.115 -22.587 1.00 68.19 429 SER A N 1
ATOM 3497 C CA . SER A 1 429 ? 30.504 -11.551 -22.850 1.00 68.19 429 SER A CA 1
ATOM 3498 C C . SER A 1 429 ? 31.933 -12.048 -22.584 1.00 68.19 429 SER A C 1
ATOM 3500 O O . SER A 1 429 ? 32.112 -13.128 -22.020 1.00 68.19 429 SER A O 1
ATOM 3502 N N . ILE A 1 430 ? 32.959 -11.240 -22.884 1.00 68.19 430 ILE A N 1
ATOM 3503 C CA . ILE A 1 430 ? 34.347 -11.586 -22.545 1.00 68.19 430 ILE A CA 1
ATOM 3504 C C . ILE A 1 430 ? 34.614 -11.472 -21.040 1.00 68.19 430 ILE A C 1
ATOM 3506 O O . ILE A 1 430 ? 35.249 -12.356 -20.472 1.00 68.19 430 ILE A O 1
ATOM 3510 N N . ARG A 1 431 ? 34.096 -10.449 -20.348 1.00 68.69 431 ARG A N 1
ATOM 3511 C CA . ARG A 1 431 ? 34.238 -10.340 -18.884 1.00 68.69 431 ARG A CA 1
ATOM 3512 C C . ARG A 1 431 ? 33.550 -11.490 -18.157 1.00 68.69 431 ARG A C 1
ATOM 3514 O O . ARG A 1 431 ? 34.109 -12.031 -17.206 1.00 68.69 431 ARG A O 1
ATOM 3521 N N . PHE A 1 432 ? 32.374 -11.898 -18.627 1.00 67.12 432 PHE A N 1
ATOM 3522 C CA . PHE A 1 432 ? 31.692 -13.087 -18.130 1.00 67.12 432 PHE A CA 1
ATOM 3523 C C . PHE A 1 432 ? 32.552 -14.342 -18.337 1.00 67.12 432 PHE A C 1
ATOM 3525 O O . PHE A 1 432 ? 32.778 -15.090 -17.389 1.00 67.12 432 PHE A O 1
ATOM 3532 N N . HIS A 1 433 ? 33.131 -14.522 -19.528 1.00 69.69 433 HIS A N 1
ATOM 3533 C CA . HIS A 1 433 ? 34.072 -15.610 -19.791 1.00 69.69 433 HIS A CA 1
ATOM 3534 C C . HIS A 1 433 ? 35.283 -15.595 -18.845 1.00 69.69 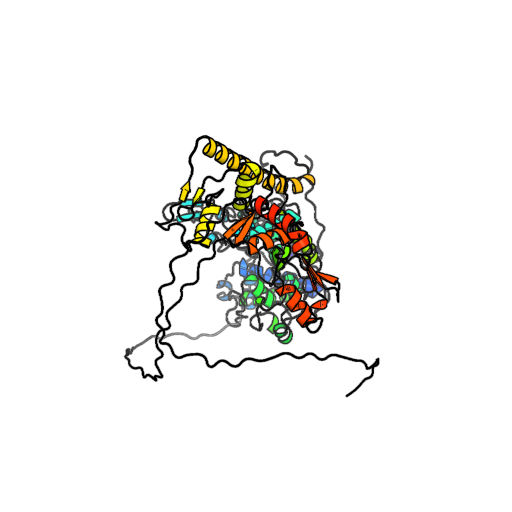433 HIS A C 1
ATOM 3536 O O . HIS A 1 433 ? 35.626 -16.645 -18.306 1.00 69.69 433 HIS A O 1
ATOM 3542 N N . TYR A 1 434 ? 35.900 -14.439 -18.585 1.00 65.56 434 TYR A N 1
ATOM 3543 C CA . TYR A 1 434 ? 37.023 -14.333 -17.645 1.00 65.56 434 TYR A CA 1
ATOM 3544 C C . TYR A 1 434 ? 36.627 -14.688 -16.206 1.00 65.56 434 TYR A C 1
ATOM 3546 O O . TYR A 1 434 ? 37.364 -15.412 -15.540 1.00 65.56 434 TYR A O 1
ATOM 3554 N N . ARG A 1 435 ? 35.454 -14.251 -15.734 1.00 68.44 435 ARG A N 1
ATOM 3555 C CA . ARG A 1 435 ? 34.946 -14.625 -14.402 1.00 68.44 435 ARG A CA 1
ATOM 3556 C C . ARG A 1 435 ? 34.760 -16.135 -14.277 1.00 68.44 435 ARG A C 1
ATOM 3558 O O . ARG A 1 435 ? 35.244 -16.732 -13.327 1.00 68.44 435 ARG A O 1
ATOM 3565 N N . GLN A 1 436 ? 34.114 -16.745 -15.269 1.00 63.28 436 GLN A N 1
ATOM 3566 C CA . GLN A 1 436 ? 33.734 -18.161 -15.236 1.00 63.28 436 GLN A CA 1
ATOM 3567 C C . GLN A 1 436 ? 34.891 -19.116 -15.562 1.00 63.28 436 GLN A C 1
ATOM 3569 O O . GLN A 1 436 ? 34.945 -20.232 -15.060 1.00 63.28 436 GLN A O 1
ATOM 3574 N N . THR A 1 437 ? 35.817 -18.697 -16.427 1.00 64.56 437 THR A N 1
ATOM 3575 C CA . THR A 1 437 ? 36.874 -19.571 -16.978 1.00 64.56 437 THR A CA 1
ATOM 3576 C C . THR A 1 437 ? 38.240 -19.288 -16.357 1.00 64.56 437 THR A C 1
ATOM 3578 O O . THR A 1 437 ? 39.145 -20.124 -16.410 1.00 64.56 437 THR A O 1
ATOM 3581 N N . HIS A 1 438 ? 38.424 -18.097 -15.784 1.00 72.12 438 HIS A N 1
ATOM 3582 C CA . HIS A 1 438 ? 39.703 -17.639 -15.247 1.00 72.12 438 HIS A CA 1
ATOM 3583 C C . HIS A 1 438 ? 39.635 -17.180 -13.781 1.00 72.12 438 HIS A C 1
ATOM 3585 O O . HIS A 1 438 ? 40.661 -16.724 -13.284 1.00 72.12 438 HIS A O 1
ATOM 3591 N N . ASN A 1 439 ? 38.490 -17.352 -13.096 1.00 64.00 439 ASN A N 1
ATOM 3592 C CA . ASN A 1 439 ? 38.273 -17.061 -11.668 1.00 64.00 439 ASN A CA 1
ATOM 3593 C C . ASN A 1 439 ? 38.713 -15.652 -11.227 1.00 64.00 439 ASN A C 1
ATOM 3595 O O . ASN A 1 439 ? 39.205 -15.464 -10.119 1.00 64.00 439 ASN A O 1
ATOM 3599 N N . LEU A 1 440 ? 38.530 -14.650 -12.090 1.00 61.75 440 LEU A N 1
ATOM 3600 C CA . LEU A 1 440 ? 38.777 -13.254 -11.725 1.00 61.75 440 LEU A CA 1
ATOM 3601 C C . LEU A 1 440 ? 37.512 -12.679 -11.088 1.00 61.75 440 LEU A C 1
ATOM 3603 O O . LEU A 1 440 ? 36.483 -12.563 -11.753 1.00 61.75 440 LEU A O 1
ATOM 3607 N N . THR A 1 441 ? 37.571 -12.355 -9.800 1.00 50.72 441 THR A N 1
ATOM 3608 C CA . THR A 1 441 ? 36.404 -11.944 -9.003 1.00 50.72 441 THR A CA 1
ATOM 3609 C C . THR A 1 441 ? 36.092 -10.448 -9.099 1.00 50.72 441 THR A C 1
ATOM 3611 O O . THR A 1 441 ? 34.932 -10.076 -8.932 1.00 50.72 441 THR A O 1
ATOM 3614 N N . ASN A 1 442 ? 37.056 -9.597 -9.483 1.00 51.12 442 ASN A N 1
ATOM 3615 C CA . ASN A 1 442 ? 36.890 -8.137 -9.525 1.00 51.12 442 ASN A CA 1
ATOM 3616 C C . ASN A 1 442 ? 37.033 -7.527 -10.933 1.00 51.12 442 ASN A C 1
ATOM 3618 O O . ASN A 1 442 ? 37.764 -8.020 -11.788 1.00 51.12 442 ASN A O 1
ATOM 3622 N N . ALA A 1 443 ? 36.308 -6.427 -11.182 1.00 45.78 443 ALA A N 1
ATOM 3623 C CA . ALA A 1 443 ? 36.281 -5.719 -12.471 1.00 45.78 443 ALA A CA 1
ATOM 3624 C C . ALA A 1 443 ? 37.550 -4.890 -12.769 1.00 45.78 443 ALA A C 1
ATOM 3626 O O . ALA A 1 443 ? 37.747 -4.494 -13.916 1.00 45.78 443 ALA A O 1
ATOM 3627 N N . MET A 1 444 ? 38.398 -4.660 -11.761 1.00 46.25 444 MET A N 1
ATOM 3628 C CA . MET A 1 444 ? 39.663 -3.915 -11.839 1.00 46.25 444 MET A CA 1
ATOM 3629 C C . MET A 1 444 ? 40.862 -4.790 -11.457 1.00 46.25 444 MET A C 1
ATOM 3631 O O . MET A 1 444 ? 41.706 -4.401 -10.656 1.00 46.25 444 MET A O 1
ATOM 3635 N N . ASP A 1 445 ? 40.913 -6.007 -11.990 1.00 55.12 445 ASP A N 1
ATOM 3636 C CA . ASP A 1 445 ? 42.106 -6.836 -11.853 1.00 55.12 445 ASP A CA 1
ATOM 3637 C C . ASP A 1 445 ? 43.185 -6.357 -12.852 1.00 55.12 445 ASP A C 1
ATOM 3639 O O . ASP A 1 445 ? 42.911 -6.338 -14.060 1.00 55.12 445 ASP A O 1
ATOM 3643 N N . PRO A 1 446 ? 44.391 -5.961 -12.398 1.00 52.44 446 PRO A N 1
ATOM 3644 C CA . PRO A 1 446 ? 45.471 -5.493 -13.271 1.00 52.44 446 PRO A CA 1
ATOM 3645 C C . PRO A 1 446 ? 45.946 -6.546 -14.294 1.00 52.44 446 PRO A C 1
ATOM 3647 O O . PRO A 1 446 ? 46.564 -6.183 -15.298 1.00 52.44 446 PRO A O 1
ATOM 3650 N N . ASP A 1 447 ? 45.601 -7.827 -14.113 1.00 53.59 447 ASP A N 1
ATOM 3651 C CA . ASP A 1 447 ? 45.907 -8.910 -15.056 1.00 53.59 447 ASP A CA 1
ATOM 3652 C C . ASP A 1 447 ? 44.812 -9.167 -16.114 1.00 53.59 447 ASP A C 1
ATOM 3654 O O . ASP A 1 447 ? 44.974 -10.039 -16.987 1.00 53.59 447 ASP A O 1
ATOM 3658 N N . LEU A 1 448 ? 43.703 -8.412 -16.105 1.00 63.16 448 LEU A N 1
ATOM 3659 C CA . LEU A 1 448 ? 42.631 -8.521 -17.102 1.00 63.16 448 LEU A CA 1
ATOM 3660 C C . LEU A 1 448 ? 43.047 -7.899 -18.449 1.00 63.16 448 LEU A C 1
ATOM 3662 O O . LEU A 1 448 ? 42.664 -6.790 -18.814 1.00 63.16 448 LEU A O 1
ATOM 3666 N N . LYS A 1 449 ? 43.813 -8.650 -19.245 1.00 62.44 449 LYS A N 1
ATOM 3667 C CA . LYS A 1 449 ? 44.208 -8.241 -20.603 1.00 62.44 449 LYS A CA 1
ATOM 3668 C C . LYS A 1 449 ? 43.146 -8.638 -21.632 1.00 62.44 449 LYS A C 1
ATOM 3670 O O . LYS A 1 449 ? 43.207 -9.731 -22.191 1.00 62.44 449 LYS A O 1
ATOM 3675 N N . ILE A 1 450 ? 42.185 -7.754 -21.897 1.00 65.88 450 ILE A N 1
ATOM 3676 C CA . ILE A 1 450 ? 41.233 -7.897 -23.011 1.00 65.88 450 ILE A CA 1
ATOM 3677 C C . ILE A 1 450 ? 41.883 -7.354 -24.287 1.00 65.88 450 ILE A C 1
ATOM 3679 O O . ILE A 1 450 ? 42.287 -6.194 -24.333 1.00 65.88 450 ILE A O 1
ATOM 3683 N N . ARG A 1 451 ? 41.984 -8.178 -25.336 1.00 68.00 451 ARG A N 1
ATOM 3684 C CA . ARG A 1 451 ? 42.416 -7.710 -26.660 1.00 68.00 451 ARG A CA 1
ATOM 3685 C C . ARG A 1 451 ? 41.190 -7.386 -27.502 1.00 68.00 451 ARG A C 1
ATOM 3687 O O . ARG A 1 451 ? 40.308 -8.221 -27.636 1.00 68.00 451 ARG A O 1
ATOM 3694 N N . CYS A 1 452 ? 41.129 -6.184 -28.064 1.00 74.00 452 CYS A N 1
ATOM 3695 C CA . CYS A 1 452 ? 40.076 -5.783 -28.995 1.00 74.00 452 CYS A CA 1
ATOM 3696 C C . CYS A 1 452 ? 40.673 -5.641 -30.398 1.00 74.00 452 CYS A C 1
ATOM 3698 O O . CYS A 1 452 ? 41.667 -4.937 -30.583 1.00 74.00 452 CYS A O 1
ATOM 3700 N N . ILE A 1 453 ? 40.082 -6.312 -31.385 1.00 71.75 453 ILE A N 1
ATOM 3701 C CA . ILE A 1 453 ? 40.465 -6.185 -32.789 1.00 71.75 453 ILE A CA 1
ATOM 3702 C C . ILE A 1 453 ? 39.844 -4.899 -33.335 1.00 71.75 453 ILE A C 1
ATOM 3704 O O . ILE A 1 453 ? 38.663 -4.855 -33.683 1.00 71.75 453 ILE A O 1
ATOM 3708 N N . VAL A 1 454 ? 40.659 -3.854 -33.446 1.00 70.94 454 VAL A N 1
ATOM 3709 C CA . VAL A 1 454 ? 40.241 -2.574 -34.024 1.00 70.94 454 VAL A CA 1
ATOM 3710 C C . VAL A 1 454 ? 40.559 -2.569 -35.518 1.00 70.94 454 VAL A C 1
ATOM 3712 O O . VAL A 1 454 ? 41.715 -2.629 -35.927 1.00 70.94 454 VAL A O 1
ATOM 3715 N N . SER A 1 455 ? 39.520 -2.502 -36.348 1.00 79.50 455 SER A N 1
ATOM 3716 C CA . SER A 1 455 ? 39.624 -2.302 -37.798 1.00 79.50 455 SER A CA 1
ATOM 3717 C C . SER A 1 455 ? 38.547 -1.324 -38.260 1.00 79.50 455 SER A C 1
ATOM 3719 O O . SER A 1 455 ? 37.528 -1.168 -37.586 1.00 79.50 455 SER A O 1
ATOM 3721 N N . ALA A 1 456 ? 38.742 -0.673 -39.409 1.00 77.50 456 ALA A N 1
ATOM 3722 C CA . ALA A 1 456 ? 37.742 0.245 -39.963 1.00 77.50 456 ALA A CA 1
ATOM 3723 C C . ALA A 1 456 ? 36.380 -0.448 -40.189 1.00 77.50 456 ALA A C 1
ATOM 3725 O O . ALA A 1 456 ? 35.339 0.106 -39.836 1.00 77.50 456 ALA A O 1
ATOM 3726 N N . ASP A 1 457 ? 36.389 -1.692 -40.686 1.00 79.50 457 ASP A N 1
ATOM 3727 C CA . ASP A 1 457 ? 35.182 -2.521 -40.819 1.00 79.50 457 ASP A CA 1
ATOM 3728 C C . ASP A 1 457 ? 34.595 -2.914 -39.454 1.00 79.50 457 ASP A C 1
ATOM 3730 O O . ASP A 1 457 ? 33.382 -2.855 -39.257 1.00 79.50 457 ASP A O 1
ATOM 3734 N N . GLY A 1 458 ? 35.448 -3.242 -38.479 1.00 75.62 458 GLY A N 1
ATOM 3735 C CA . GLY A 1 458 ? 35.032 -3.553 -37.112 1.00 75.62 458 GLY A CA 1
ATOM 3736 C C . GLY A 1 458 ? 34.332 -2.381 -36.423 1.00 75.62 458 GLY A C 1
ATOM 3737 O O . GLY A 1 458 ? 33.266 -2.564 -35.851 1.00 75.62 458 GLY A O 1
ATOM 3738 N N . MET A 1 459 ? 34.864 -1.162 -36.544 1.00 76.75 459 MET A N 1
ATOM 3739 C CA . MET A 1 459 ? 34.233 0.039 -35.981 1.00 76.75 459 MET A CA 1
ATOM 3740 C C . MET A 1 459 ? 32.889 0.354 -36.646 1.00 76.75 459 MET A C 1
ATOM 3742 O O . MET A 1 459 ? 31.955 0.788 -35.972 1.00 76.75 459 MET A O 1
ATOM 3746 N N . ARG A 1 460 ? 32.766 0.117 -37.960 1.00 87.69 460 ARG A N 1
ATOM 3747 C CA . ARG A 1 460 ? 31.491 0.252 -38.677 1.00 87.69 460 ARG A CA 1
ATOM 3748 C C . ARG A 1 460 ? 30.456 -0.745 -38.152 1.00 87.69 460 ARG A C 1
ATOM 3750 O O . ARG A 1 460 ? 29.362 -0.330 -37.787 1.00 87.69 460 ARG A O 1
ATOM 3757 N N . LYS A 1 461 ? 30.828 -2.021 -38.040 1.00 83.31 461 LYS A N 1
ATOM 3758 C CA . LYS A 1 461 ? 29.966 -3.082 -37.497 1.00 83.31 461 LYS A CA 1
ATOM 3759 C C . LYS A 1 461 ? 29.585 -2.839 -36.039 1.00 83.31 461 LYS A C 1
ATOM 3761 O O . LYS A 1 461 ? 28.446 -3.060 -35.660 1.00 83.31 461 LYS A O 1
ATOM 3766 N N . GLN A 1 462 ? 30.489 -2.312 -35.219 1.00 80.25 462 GLN A N 1
ATOM 3767 C CA . GLN A 1 462 ? 30.165 -1.952 -33.839 1.00 80.25 462 GLN A CA 1
ATOM 3768 C C . GLN A 1 462 ? 29.133 -0.813 -33.764 1.00 80.25 462 GLN A C 1
ATOM 3770 O O . GLN A 1 462 ? 28.226 -0.856 -32.932 1.00 80.25 462 GLN A O 1
ATOM 3775 N N . LYS A 1 463 ? 29.237 0.196 -34.641 1.00 82.81 463 LYS A N 1
ATOM 3776 C CA . LYS A 1 463 ? 28.209 1.245 -34.766 1.00 82.81 463 LYS A CA 1
ATOM 3777 C C . LYS A 1 463 ? 26.871 0.669 -35.233 1.00 82.81 463 LYS A C 1
ATOM 3779 O O . LYS A 1 463 ? 25.837 1.081 -34.721 1.00 82.81 463 LYS A O 1
ATOM 3784 N N . GLU A 1 464 ? 26.896 -0.293 -36.149 1.00 88.31 464 GLU A N 1
ATOM 3785 C CA . GLU A 1 464 ? 25.710 -0.995 -36.650 1.00 88.31 464 GLU A CA 1
ATOM 3786 C C . GLU A 1 464 ? 25.014 -1.814 -35.551 1.00 88.31 464 GLU A C 1
ATOM 3788 O O . GLU A 1 464 ? 23.818 -1.632 -35.335 1.00 88.31 464 GLU A O 1
ATOM 3793 N N . VAL A 1 465 ? 25.761 -2.610 -34.770 1.00 80.25 465 VAL A N 1
ATOM 3794 C CA . VAL A 1 465 ? 25.234 -3.327 -33.591 1.00 80.25 465 VAL A CA 1
ATOM 3795 C C . VAL A 1 465 ? 24.551 -2.358 -32.629 1.00 80.25 465 VAL A C 1
ATOM 3797 O O . VAL A 1 465 ? 23.415 -2.594 -32.225 1.00 80.25 465 VAL A O 1
ATOM 3800 N N . LYS A 1 466 ? 25.204 -1.238 -32.297 1.00 82.94 466 LYS A N 1
ATOM 3801 C CA . LYS A 1 466 ? 24.637 -0.232 -31.387 1.00 82.94 466 LYS A CA 1
ATOM 3802 C C . LYS A 1 466 ? 23.396 0.450 -31.963 1.00 82.94 466 LYS A C 1
ATOM 3804 O O . LYS A 1 466 ? 22.449 0.698 -31.224 1.00 82.94 466 LYS A O 1
ATOM 3809 N N . ALA A 1 467 ? 23.372 0.737 -33.262 1.00 86.62 467 ALA A N 1
ATOM 3810 C CA . ALA A 1 467 ? 22.210 1.325 -33.922 1.00 86.62 467 ALA A CA 1
ATOM 3811 C C . ALA A 1 467 ? 21.005 0.369 -33.902 1.00 86.62 467 ALA A C 1
ATOM 3813 O O . ALA A 1 467 ? 19.898 0.784 -33.552 1.00 86.62 467 ALA A O 1
ATOM 3814 N N . ILE A 1 468 ? 21.221 -0.915 -34.202 1.00 82.81 468 ILE A N 1
ATOM 3815 C CA . ILE A 1 468 ? 20.179 -1.949 -34.150 1.00 82.81 468 ILE A CA 1
ATOM 3816 C C . ILE A 1 468 ? 19.721 -2.182 -32.708 1.00 82.81 468 ILE A C 1
ATOM 3818 O O . ILE A 1 468 ? 18.521 -2.295 -32.472 1.00 82.81 468 ILE A O 1
ATOM 3822 N N . LEU A 1 469 ? 20.638 -2.203 -31.736 1.00 80.75 469 LEU A N 1
ATOM 3823 C CA . LEU A 1 469 ? 20.305 -2.333 -30.316 1.00 80.75 469 LEU A CA 1
ATOM 3824 C C . LEU A 1 469 ? 19.439 -1.163 -29.853 1.00 80.75 469 LEU A C 1
ATOM 3826 O O . LEU A 1 469 ? 18.381 -1.385 -29.280 1.00 80.75 469 LEU A O 1
ATOM 3830 N N . ASN A 1 470 ? 19.831 0.074 -30.160 1.00 77.50 470 ASN A N 1
ATOM 3831 C CA . ASN A 1 470 ? 19.046 1.260 -29.820 1.00 77.50 470 ASN A CA 1
ATOM 3832 C C . ASN A 1 470 ? 17.669 1.235 -30.488 1.00 77.50 470 ASN A C 1
ATOM 3834 O O . ASN A 1 470 ? 16.675 1.560 -29.846 1.00 77.50 470 ASN A O 1
ATOM 3838 N N . THR A 1 471 ? 17.594 0.780 -31.740 1.00 79.81 471 THR A N 1
ATOM 3839 C CA . THR A 1 471 ? 16.325 0.594 -32.458 1.00 79.81 471 THR A CA 1
ATOM 3840 C C . THR A 1 471 ? 15.473 -0.499 -31.814 1.00 79.81 471 THR A C 1
ATOM 3842 O O . THR A 1 471 ? 14.276 -0.310 -31.638 1.00 79.81 471 THR A O 1
ATOM 3845 N N . SER A 1 472 ? 16.069 -1.615 -31.393 1.00 78.44 472 SER A N 1
ATOM 3846 C CA . SER A 1 472 ? 15.395 -2.742 -30.732 1.00 78.44 472 SER A CA 1
ATOM 3847 C C . SER A 1 472 ? 14.909 -2.383 -29.327 1.00 78.44 472 SER A C 1
ATOM 3849 O O . SER A 1 472 ? 13.797 -2.739 -28.946 1.00 78.44 472 SER A O 1
ATOM 3851 N N . LEU A 1 473 ? 15.694 -1.612 -28.571 1.00 73.69 473 LEU A N 1
ATOM 3852 C CA . LEU A 1 473 ? 15.311 -1.065 -27.270 1.00 73.69 473 LEU A CA 1
ATOM 3853 C C . LEU A 1 473 ? 14.204 -0.019 -27.422 1.00 73.69 473 LEU A C 1
ATOM 3855 O O . LEU A 1 473 ? 13.233 -0.053 -26.670 1.00 73.69 473 LEU A O 1
ATOM 3859 N N . ALA A 1 474 ? 14.308 0.869 -28.414 1.00 68.06 474 ALA A N 1
ATOM 3860 C CA . ALA A 1 474 ? 13.264 1.833 -28.740 1.00 68.06 474 ALA A CA 1
ATOM 3861 C C . ALA A 1 474 ? 11.980 1.133 -29.199 1.00 68.06 474 ALA A C 1
ATOM 3863 O O . ALA A 1 474 ? 10.912 1.503 -28.741 1.00 68.06 474 ALA A O 1
ATOM 3864 N N . THR A 1 475 ? 12.078 0.080 -30.015 1.00 65.69 475 THR A N 1
ATOM 3865 C CA . THR A 1 475 ? 10.938 -0.720 -30.493 1.00 65.69 475 THR A CA 1
ATOM 3866 C C . THR A 1 475 ? 10.330 -1.557 -29.377 1.00 65.69 475 THR A C 1
ATOM 3868 O O . THR A 1 475 ? 9.119 -1.639 -29.294 1.00 65.69 475 THR A O 1
ATOM 3871 N N . SER A 1 476 ? 11.121 -2.125 -28.466 1.00 63.66 476 SER A N 1
ATOM 3872 C CA . SER A 1 476 ? 10.599 -2.852 -27.299 1.00 63.66 476 SER A CA 1
ATOM 3873 C C . SER A 1 476 ? 9.893 -1.896 -26.332 1.00 63.66 476 SER A C 1
ATOM 3875 O O . SER A 1 476 ? 8.798 -2.186 -25.864 1.00 63.66 476 SER A O 1
ATOM 3877 N N . ARG A 1 477 ? 10.457 -0.701 -26.103 1.00 56.81 477 ARG A N 1
ATOM 3878 C CA . ARG A 1 477 ? 9.814 0.378 -25.330 1.00 56.81 477 ARG A CA 1
ATOM 3879 C C . ARG A 1 477 ? 8.556 0.910 -26.026 1.00 56.81 477 ARG A C 1
ATOM 3881 O O . ARG A 1 477 ? 7.548 1.123 -25.355 1.00 56.81 477 ARG A O 1
ATOM 3888 N N . ALA A 1 478 ? 8.597 1.070 -27.350 1.00 47.06 478 ALA A N 1
ATOM 3889 C CA . ALA A 1 478 ? 7.495 1.526 -28.194 1.00 47.06 478 ALA A CA 1
ATOM 3890 C C . ALA A 1 478 ? 6.397 0.467 -28.343 1.00 47.06 478 ALA A C 1
ATOM 3892 O O . ALA A 1 478 ? 5.239 0.825 -28.311 1.00 47.06 478 ALA A O 1
ATOM 3893 N N . SER A 1 479 ? 6.705 -0.827 -28.431 1.00 50.28 479 SER A N 1
ATOM 3894 C CA . SER A 1 479 ? 5.732 -1.932 -28.436 1.00 50.28 479 SER A CA 1
ATOM 3895 C C . SER A 1 479 ? 5.107 -2.128 -27.060 1.00 50.28 479 SER A C 1
ATOM 3897 O O . SER A 1 479 ? 3.905 -2.370 -26.973 1.00 50.28 479 SER A O 1
ATOM 3899 N N . ASN A 1 480 ? 5.872 -1.934 -25.982 1.00 45.91 480 ASN A N 1
ATOM 3900 C CA . ASN A 1 480 ? 5.345 -1.931 -24.616 1.00 45.91 480 ASN A CA 1
ATOM 3901 C C . ASN A 1 480 ? 4.443 -0.719 -24.335 1.00 45.91 480 ASN A C 1
ATOM 3903 O O . ASN A 1 480 ? 3.534 -0.817 -23.517 1.00 45.91 480 ASN A O 1
ATOM 3907 N N . THR A 1 481 ? 4.626 0.399 -25.044 1.00 36.16 481 THR A N 1
ATOM 3908 C CA . THR A 1 481 ? 3.712 1.556 -25.000 1.00 36.16 481 THR A CA 1
ATOM 3909 C C . THR A 1 481 ? 2.577 1.462 -26.035 1.00 36.16 481 THR A C 1
ATOM 3911 O O . THR A 1 481 ? 1.442 1.808 -25.719 1.00 36.16 481 THR A O 1
ATOM 3914 N N . ALA A 1 482 ? 2.808 0.897 -27.223 1.00 31.89 482 ALA A N 1
ATOM 3915 C CA . ALA A 1 482 ? 1.868 0.829 -28.348 1.00 31.89 482 ALA A CA 1
ATOM 3916 C C . ALA A 1 482 ? 0.890 -0.355 -28.284 1.00 31.89 482 ALA A C 1
ATOM 3918 O O . ALA A 1 482 ? -0.274 -0.174 -28.641 1.00 31.89 482 ALA A O 1
ATOM 3919 N N . LYS A 1 483 ? 1.283 -1.534 -27.760 1.00 34.16 483 LYS A N 1
ATOM 3920 C CA . LYS A 1 483 ? 0.327 -2.623 -27.436 1.00 34.16 483 LYS A CA 1
ATOM 3921 C C . LYS A 1 483 ? -0.683 -2.172 -26.365 1.00 34.16 483 LYS A C 1
ATOM 3923 O O . LYS A 1 483 ? -1.798 -2.686 -26.319 1.00 34.16 483 LYS A O 1
ATOM 3928 N N . TRP A 1 484 ? -0.332 -1.163 -25.562 1.00 29.45 484 TRP A N 1
ATOM 3929 C CA . TRP A 1 484 ? -1.237 -0.484 -24.631 1.00 29.45 484 TRP A CA 1
ATOM 3930 C C . TRP A 1 484 ? -2.019 0.678 -25.279 1.00 29.45 484 TRP A C 1
ATOM 3932 O O . TRP A 1 484 ? -3.221 0.795 -25.045 1.00 29.45 484 TRP A O 1
ATOM 3942 N N . GLN A 1 485 ? -1.401 1.493 -26.146 1.00 29.69 485 GLN A N 1
ATOM 3943 C CA . GLN A 1 485 ? -2.068 2.614 -26.837 1.00 29.69 485 GLN A CA 1
ATOM 3944 C C . GLN A 1 485 ? -3.034 2.192 -27.956 1.00 29.69 485 GLN A C 1
ATOM 3946 O O . GLN A 1 485 ? -3.978 2.923 -28.242 1.00 29.69 485 GLN A O 1
ATOM 3951 N N . GLN A 1 486 ? -2.903 1.008 -28.563 1.00 30.64 486 GLN A N 1
ATOM 3952 C CA . GLN A 1 486 ? -3.863 0.543 -29.581 1.00 30.64 486 GLN A CA 1
ATOM 3953 C C . GLN A 1 486 ? -5.290 0.295 -29.039 1.00 30.64 486 GLN A C 1
ATOM 3955 O O . GLN A 1 486 ? -6.207 0.074 -29.829 1.00 30.64 486 GLN A O 1
ATOM 3960 N N . LYS A 1 487 ? -5.527 0.412 -27.719 1.00 33.69 487 LYS A N 1
ATOM 3961 C CA . LYS A 1 487 ? -6.875 0.490 -27.113 1.00 33.69 487 LYS A CA 1
ATOM 3962 C C . LYS A 1 487 ? -7.288 1.882 -26.612 1.00 33.69 487 LYS A C 1
ATOM 3964 O O . LYS A 1 487 ? -8.365 2.021 -26.036 1.00 33.69 487 LYS A O 1
ATOM 3969 N N . SER A 1 488 ? -6.502 2.921 -26.861 1.00 32.66 488 SER A N 1
ATOM 3970 C CA . SER A 1 488 ? -6.845 4.298 -26.501 1.00 32.66 488 SER A CA 1
ATOM 3971 C C . SER A 1 488 ? -6.234 5.263 -27.511 1.00 32.66 488 SER A C 1
ATOM 3973 O O . SER A 1 488 ? -5.037 5.541 -27.467 1.00 32.66 488 SER A O 1
ATOM 3975 N N . LYS A 1 489 ? -7.061 5.773 -28.431 1.00 22.09 489 LYS A N 1
ATOM 3976 C CA . LYS A 1 489 ? -6.647 6.833 -29.359 1.00 22.09 489 LYS A CA 1
ATOM 3977 C C . LYS A 1 489 ? -6.106 8.044 -28.572 1.00 22.09 489 LYS A C 1
ATOM 3979 O O . LYS A 1 489 ? -6.742 8.420 -27.587 1.00 22.09 489 LYS A O 1
ATOM 3984 N N . PRO A 1 490 ? -4.995 8.670 -28.996 1.00 26.47 490 PRO A N 1
ATOM 3985 C CA . PRO A 1 490 ? -4.502 9.897 -28.383 1.00 26.47 490 PRO A CA 1
ATOM 3986 C C . PRO A 1 490 ? -5.302 11.105 -28.884 1.00 26.47 490 PRO A C 1
ATOM 3988 O O . PRO A 1 490 ? -5.657 11.170 -30.061 1.00 26.47 490 PRO A O 1
ATOM 3991 N N . VAL A 1 491 ? -5.549 12.069 -27.998 1.00 28.05 491 VAL A N 1
ATOM 3992 C CA . VAL A 1 491 ? -5.914 13.446 -28.361 1.00 28.05 491 VAL A CA 1
ATOM 3993 C C . VAL A 1 491 ? -4.688 14.315 -28.082 1.00 28.05 491 VAL A C 1
ATOM 3995 O O . VAL A 1 491 ? -4.032 14.138 -27.056 1.00 28.05 491 VAL A O 1
ATOM 3998 N N . GLU A 1 492 ? -4.353 15.181 -29.036 1.00 25.61 492 GLU A N 1
ATOM 3999 C CA . GLU A 1 492 ? -3.175 16.051 -29.034 1.00 25.61 492 GLU A CA 1
ATOM 4000 C C . GLU A 1 492 ? -3.125 16.998 -27.826 1.00 25.61 492 GLU A C 1
ATOM 4002 O O . GLU A 1 492 ? -4.141 17.497 -27.341 1.00 25.61 492 GLU A O 1
ATOM 4007 N N . SER A 1 493 ? -1.901 17.230 -27.354 1.00 28.41 493 SER A N 1
ATOM 4008 C CA . SER A 1 493 ? -1.552 18.067 -26.212 1.00 28.41 493 SER A CA 1
ATOM 4009 C C . SER A 1 493 ? -1.819 19.548 -26.480 1.00 28.41 493 SER A C 1
ATOM 4011 O O . SER A 1 493 ? -1.213 20.131 -27.380 1.00 28.41 493 SER A O 1
ATOM 4013 N N . ALA A 1 494 ? -2.634 20.170 -25.631 1.00 24.70 494 ALA A N 1
ATOM 4014 C CA . ALA A 1 494 ? -2.651 21.616 -25.446 1.00 24.70 494 ALA A CA 1
ATOM 4015 C C . ALA A 1 494 ? -1.938 21.976 -24.132 1.00 24.70 494 ALA A C 1
ATOM 4017 O O . ALA A 1 494 ? -1.996 21.227 -23.156 1.00 24.70 494 ALA A O 1
ATOM 4018 N N . SER A 1 495 ? -1.243 23.112 -24.156 1.00 26.28 495 SER A N 1
ATOM 4019 C CA . SER A 1 495 ? -0.522 23.773 -23.060 1.00 26.28 495 SER A CA 1
ATOM 4020 C C . SER A 1 495 ? -1.338 23.849 -21.756 1.00 26.28 495 SER A C 1
ATOM 4022 O O . SER A 1 495 ? -2.570 23.830 -21.820 1.00 26.28 495 SER A O 1
ATOM 4024 N N . PRO A 1 496 ? -0.684 23.956 -20.579 1.00 25.22 496 PRO A N 1
ATOM 4025 C CA . PRO A 1 496 ? -1.358 23.834 -19.290 1.00 25.22 496 PRO A CA 1
ATOM 4026 C C . PRO A 1 496 ? -2.437 24.918 -19.135 1.00 25.22 496 PRO A C 1
ATOM 4028 O O . PRO A 1 496 ? -2.115 26.106 -19.208 1.00 25.22 496 PRO A O 1
ATOM 4031 N N . PRO A 1 497 ? -3.712 24.548 -18.918 1.00 23.08 497 PRO A N 1
ATOM 4032 C CA . PRO A 1 497 ? -4.720 25.501 -18.506 1.00 23.08 497 PRO A CA 1
ATOM 4033 C C . PRO A 1 497 ? -4.545 25.793 -17.015 1.00 23.08 497 PRO A C 1
ATOM 4035 O O . PRO A 1 497 ? -4.551 24.887 -16.183 1.00 23.08 497 PRO A O 1
ATOM 4038 N N . THR A 1 498 ? -4.435 27.070 -16.671 1.00 30.78 498 THR A N 1
ATOM 4039 C CA . THR A 1 498 ? -4.743 27.575 -15.334 1.00 30.78 498 THR A CA 1
ATOM 4040 C C . THR A 1 498 ? -6.226 27.324 -15.065 1.00 30.78 498 THR A C 1
ATOM 4042 O O . THR A 1 498 ? -7.096 27.895 -15.723 1.00 30.78 498 THR A O 1
ATOM 4045 N N . VAL A 1 499 ? -6.535 26.423 -14.131 1.00 26.58 499 VAL A N 1
ATOM 4046 C CA . VAL A 1 499 ? -7.918 26.114 -13.751 1.00 26.58 499 VAL A CA 1
ATOM 4047 C C . VAL A 1 499 ? -8.259 26.878 -12.478 1.00 26.58 499 VAL A C 1
ATOM 4049 O O . VAL A 1 499 ? -7.735 26.591 -11.406 1.00 26.58 499 VAL A O 1
ATOM 4052 N N . ALA A 1 500 ? -9.150 27.858 -12.629 1.00 24.92 500 ALA A N 1
ATOM 4053 C CA . ALA A 1 500 ? -9.868 28.487 -11.534 1.00 24.92 500 ALA A CA 1
ATOM 4054 C C . ALA A 1 500 ? -10.806 27.456 -10.886 1.00 24.92 500 ALA A C 1
ATOM 4056 O O . ALA A 1 500 ? -11.617 26.824 -11.569 1.00 24.92 500 ALA A O 1
ATOM 4057 N N . TYR A 1 501 ? -10.676 27.274 -9.575 1.00 30.44 501 TYR A N 1
ATOM 4058 C CA . TYR A 1 501 ? -11.577 26.445 -8.782 1.00 30.44 501 TYR A CA 1
ATOM 4059 C C . TYR A 1 501 ? -12.834 27.252 -8.431 1.00 30.44 501 TYR A C 1
ATOM 4061 O O . TYR A 1 501 ? -12.737 28.410 -8.034 1.00 30.44 501 TYR A O 1
ATOM 4069 N N . ASN A 1 502 ? -14.010 26.641 -8.606 1.00 27.53 502 ASN A N 1
ATOM 4070 C CA . ASN A 1 502 ? -15.307 27.260 -8.330 1.00 27.53 502 ASN A CA 1
ATOM 4071 C C . ASN A 1 502 ? -15.412 27.758 -6.876 1.00 27.53 502 ASN A C 1
ATOM 4073 O O . ASN A 1 502 ? -15.088 27.039 -5.931 1.00 27.53 502 ASN A O 1
ATOM 4077 N N . GLU A 1 503 ? -15.941 28.971 -6.736 1.00 27.44 503 GLU A N 1
ATOM 4078 C CA . GLU A 1 503 ? -16.020 29.832 -5.546 1.00 27.44 503 GLU A CA 1
ATOM 4079 C C . GLU A 1 503 ? -16.897 29.320 -4.376 1.00 27.44 503 GLU A C 1
ATOM 4081 O O . GLU A 1 503 ? -17.164 30.065 -3.440 1.00 27.44 503 GLU A O 1
ATOM 4086 N N . GLU A 1 504 ? -17.321 28.053 -4.340 1.00 32.53 504 GLU A N 1
ATOM 4087 C CA . GLU A 1 504 ? -18.195 27.535 -3.262 1.00 32.53 504 GLU A CA 1
ATOM 4088 C C . GLU A 1 504 ? -17.467 27.240 -1.934 1.00 32.53 504 GLU A C 1
ATOM 4090 O O . GLU A 1 504 ? -18.097 26.855 -0.952 1.00 32.53 504 GLU A O 1
ATOM 4095 N N . CYS A 1 505 ? -16.148 27.448 -1.861 1.00 30.97 505 CYS A N 1
ATOM 4096 C CA . CYS A 1 505 ? -15.421 27.491 -0.585 1.00 30.97 505 CYS A CA 1
ATOM 4097 C C . CYS A 1 505 ? -15.323 28.901 0.025 1.00 30.97 505 CYS A C 1
ATOM 4099 O O . CYS A 1 505 ? -14.690 29.044 1.073 1.00 30.97 505 CYS A O 1
ATOM 4101 N N . ILE A 1 506 ? -15.949 29.919 -0.582 1.00 32.94 506 ILE A N 1
ATOM 4102 C CA . ILE A 1 506 ? -15.969 31.295 -0.076 1.00 32.94 506 ILE A CA 1
ATOM 4103 C C . ILE A 1 506 ? -17.373 31.614 0.448 1.00 32.94 506 ILE A C 1
ATOM 4105 O O . ILE A 1 506 ? -18.313 31.759 -0.330 1.00 32.94 506 ILE A O 1
ATOM 4109 N N . LYS A 1 507 ? -17.445 31.746 1.779 1.00 27.62 507 LYS A N 1
ATOM 4110 C CA . LYS A 1 507 ? -18.515 32.256 2.665 1.00 27.62 507 LYS A CA 1
ATOM 4111 C C . LYS A 1 507 ? -18.965 31.227 3.699 1.00 27.62 507 LYS A C 1
ATOM 4113 O O . LYS A 1 507 ? -20.048 30.658 3.611 1.00 27.62 507 LYS A O 1
ATOM 4118 N N . GLN A 1 508 ? -18.145 31.067 4.728 1.00 26.78 508 GLN A N 1
ATOM 4119 C CA . GLN A 1 508 ? -18.673 31.094 6.087 1.00 26.78 508 GLN A CA 1
ATOM 4120 C C . GLN A 1 508 ? -17.917 32.200 6.810 1.00 26.78 508 GLN A C 1
ATOM 4122 O O . GLN A 1 508 ? -16.697 32.290 6.689 1.00 26.78 508 GLN A O 1
ATOM 4127 N N . GLU A 1 509 ? -18.694 33.110 7.381 1.00 27.72 509 GLU A N 1
ATOM 4128 C CA . GLU A 1 509 ? -18.243 34.300 8.086 1.00 27.72 509 GLU A CA 1
ATOM 4129 C C . GLU A 1 509 ? -17.367 33.900 9.277 1.00 27.72 509 GLU A C 1
ATOM 4131 O O . GLU A 1 509 ? -17.561 32.843 9.880 1.00 27.72 509 GLU A O 1
ATOM 4136 N N . GLU A 1 510 ? -16.364 34.735 9.536 1.00 31.52 510 GLU A N 1
ATOM 4137 C CA . GLU A 1 510 ? -15.512 34.701 10.718 1.00 31.52 510 GLU A CA 1
ATOM 4138 C C . GLU A 1 510 ? -16.394 34.835 11.966 1.00 31.52 510 GLU A C 1
ATOM 4140 O O . GLU A 1 510 ? -16.908 35.913 12.244 1.00 31.52 510 GLU A O 1
ATOM 4145 N N . ASP A 1 511 ? -16.557 33.744 12.709 1.00 26.17 511 ASP A N 1
ATOM 4146 C CA . ASP A 1 511 ? -16.886 33.788 14.132 1.00 26.17 511 ASP A CA 1
ATOM 4147 C C . ASP A 1 511 ? -15.780 33.021 14.866 1.00 26.17 511 ASP A C 1
ATOM 4149 O O . ASP A 1 511 ? -15.855 31.815 15.119 1.00 26.17 511 ASP A O 1
ATOM 4153 N N . ASP A 1 512 ? -14.705 33.748 15.165 1.00 33.12 512 ASP A N 1
ATOM 4154 C CA . ASP A 1 512 ? -13.641 33.327 16.068 1.00 33.12 512 ASP A CA 1
ATOM 4155 C C . ASP A 1 512 ? -14.175 33.313 17.506 1.00 33.12 512 ASP A C 1
ATOM 4157 O O . ASP A 1 512 ? -14.045 34.298 18.232 1.00 33.12 512 ASP A O 1
ATOM 4161 N N . ASN A 1 513 ? -14.780 32.203 17.939 1.00 31.84 513 ASN A N 1
ATOM 4162 C CA . ASN A 1 513 ? -14.834 31.854 19.362 1.00 31.84 513 ASN A CA 1
ATOM 4163 C C . ASN A 1 513 ? -15.185 30.372 19.596 1.00 31.84 513 ASN A C 1
ATOM 4165 O O . ASN A 1 513 ? -16.349 30.022 19.786 1.00 31.84 513 ASN A O 1
ATOM 4169 N N . TYR A 1 514 ? -14.178 29.498 19.656 1.00 32.59 514 TYR A N 1
ATOM 4170 C CA . TYR A 1 514 ? -14.310 28.177 20.286 1.00 32.59 514 TYR A CA 1
ATOM 4171 C C . TYR A 1 514 ? -13.406 28.111 21.517 1.00 32.59 514 TYR A C 1
ATOM 4173 O O . TYR A 1 514 ? -12.355 27.478 21.519 1.00 32.59 514 TYR A O 1
ATOM 4181 N N . GLY A 1 515 ? -13.826 28.802 22.577 1.00 27.50 515 GLY A N 1
ATOM 4182 C CA . GLY A 1 515 ? -13.359 28.534 23.932 1.00 27.50 515 GLY A CA 1
ATOM 4183 C C . GLY A 1 515 ? -14.144 27.366 24.531 1.00 27.50 515 GLY A C 1
ATOM 4184 O O . GLY A 1 515 ? -15.358 27.467 24.719 1.00 27.50 515 GLY A O 1
ATOM 4185 N N . CYS A 1 516 ? -13.465 26.264 24.853 1.00 28.30 516 CYS A N 1
ATOM 4186 C CA . CYS A 1 516 ? -14.023 25.228 25.722 1.00 28.30 516 CYS A CA 1
ATOM 4187 C C . CYS A 1 516 ? -14.311 25.842 27.102 1.00 28.30 516 CYS A C 1
ATOM 4189 O O . CYS A 1 516 ? -13.391 26.262 27.798 1.00 28.30 516 CYS A O 1
ATOM 4191 N N . SER A 1 517 ? -15.586 25.918 27.492 1.00 27.47 517 SER A N 1
ATOM 4192 C CA . SER A 1 517 ? -15.992 26.301 28.851 1.00 27.47 517 SER A CA 1
ATOM 4193 C C . SER A 1 517 ? -16.224 25.044 29.702 1.00 27.47 517 SER A C 1
ATOM 4195 O O . SER A 1 517 ? -16.971 24.170 29.256 1.00 27.47 517 SER A O 1
ATOM 4197 N N . PRO A 1 518 ? -15.646 24.945 30.912 1.00 30.30 518 PRO A N 1
ATOM 4198 C CA . PRO A 1 518 ? -15.859 23.820 31.823 1.00 30.30 518 PRO A CA 1
ATOM 4199 C C . PRO A 1 518 ? -17.055 24.059 32.769 1.00 30.30 518 PRO A C 1
ATOM 4201 O O . PRO A 1 518 ? -17.400 25.215 33.036 1.00 30.30 518 PRO A O 1
ATOM 4204 N N . PRO A 1 519 ? -17.669 23.011 33.354 1.00 28.12 519 PRO A N 1
ATOM 4205 C CA . PRO A 1 519 ? -18.539 23.165 34.510 1.00 28.12 519 PRO A CA 1
ATOM 4206 C C . PRO A 1 519 ? -17.829 22.838 35.837 1.00 28.12 519 PRO A C 1
ATOM 4208 O O . PRO A 1 519 ? -17.439 21.703 36.079 1.00 28.12 519 PRO A O 1
ATOM 4211 N N . LEU A 1 520 ? -17.797 23.868 36.689 1.00 24.88 520 LEU A N 1
ATOM 4212 C CA . LEU A 1 520 ? -18.017 23.915 38.147 1.00 24.88 520 LEU A CA 1
ATOM 4213 C C . LEU A 1 520 ? -17.134 23.087 39.110 1.00 24.88 520 LEU A C 1
ATOM 4215 O O . LEU A 1 520 ? -17.184 21.863 39.180 1.00 24.88 520 LEU A O 1
ATOM 4219 N N . GLU A 1 521 ? -16.432 23.871 39.932 1.00 25.02 521 GLU A N 1
ATOM 4220 C CA . GLU A 1 521 ? -15.518 23.585 41.044 1.00 25.02 521 GLU A CA 1
ATOM 4221 C C . GLU A 1 521 ? -16.140 22.814 42.225 1.00 25.02 521 GLU A C 1
ATOM 4223 O O . GLU A 1 521 ? -17.275 23.088 42.622 1.00 25.02 521 GLU A O 1
ATOM 4228 N N . ILE A 1 522 ? -15.330 21.957 42.867 1.00 25.23 522 ILE A N 1
ATOM 4229 C CA . ILE A 1 522 ? -15.282 21.803 44.332 1.00 25.23 522 ILE A CA 1
ATOM 4230 C C . ILE A 1 522 ? -13.804 21.727 44.746 1.00 25.23 522 ILE A C 1
ATOM 4232 O O . ILE A 1 522 ? -12.992 21.079 44.088 1.00 25.23 522 ILE A O 1
ATOM 4236 N N . ASP A 1 523 ? -13.523 22.457 45.816 1.00 23.20 523 ASP A N 1
ATOM 4237 C CA . ASP A 1 523 ? -12.263 23.005 46.302 1.00 23.20 523 ASP A CA 1
ATOM 4238 C C . ASP A 1 523 ? -11.531 22.103 47.326 1.00 23.20 523 ASP A C 1
ATOM 4240 O O . ASP A 1 523 ? -12.099 21.151 47.866 1.00 23.20 523 ASP A O 1
ATOM 4244 N N . GLU A 1 524 ? -10.305 22.542 47.620 1.00 25.59 524 GLU A N 1
ATOM 4245 C CA . GLU A 1 524 ? -9.456 22.341 48.802 1.00 25.59 524 GLU A CA 1
ATOM 4246 C C . GLU A 1 524 ? -8.425 21.192 48.820 1.00 25.59 524 GLU A C 1
ATOM 4248 O O . GLU A 1 524 ? -8.731 20.027 49.072 1.00 25.59 524 GLU A O 1
ATOM 4253 N N . GLY A 1 525 ? -7.144 21.596 48.755 1.00 23.67 525 GLY A N 1
ATOM 4254 C CA . GLY A 1 525 ? -6.300 21.478 49.954 1.00 23.67 525 GLY A CA 1
ATOM 4255 C C . GLY A 1 525 ? -4.885 20.910 49.786 1.00 23.67 525 GLY A C 1
ATOM 4256 O O . GLY A 1 525 ? -4.700 19.707 49.911 1.00 23.67 525 GLY A O 1
ATOM 4257 N N . ASP A 1 526 ? -3.919 21.814 49.571 1.00 22.91 526 ASP A N 1
ATOM 4258 C CA . ASP A 1 526 ? -2.547 21.926 50.117 1.00 22.91 526 ASP A CA 1
ATOM 4259 C C . ASP A 1 526 ? -1.736 20.677 50.557 1.00 22.91 526 ASP A C 1
ATOM 4261 O O . ASP A 1 526 ? -2.197 19.840 51.329 1.00 22.91 526 ASP A O 1
ATOM 4265 N N . VAL A 1 527 ? -0.440 20.630 50.193 1.00 23.98 527 VAL A N 1
ATOM 4266 C CA . VAL A 1 527 ? 0.722 20.897 51.089 1.00 23.98 527 VAL A CA 1
ATOM 4267 C C . VAL A 1 527 ? 2.060 20.775 50.317 1.00 23.98 527 VAL A C 1
ATOM 4269 O O . VAL A 1 527 ? 2.233 19.959 49.416 1.00 23.98 527 VAL A O 1
ATOM 4272 N N . GLU A 1 528 ? 2.979 21.653 50.716 1.00 23.19 528 GLU A N 1
ATOM 4273 C CA . GLU A 1 528 ? 4.295 22.053 50.207 1.00 23.19 528 GLU A CA 1
ATOM 4274 C C . GLU A 1 528 ? 5.494 21.063 50.299 1.00 23.19 528 GLU A C 1
ATOM 4276 O O . GLU A 1 528 ? 5.572 20.231 51.199 1.00 23.19 528 GLU A O 1
ATOM 4281 N N . ALA A 1 529 ? 6.458 21.310 49.388 1.00 23.31 529 ALA A N 1
ATOM 4282 C CA . ALA A 1 529 ? 7.920 21.546 49.531 1.00 23.31 529 ALA A CA 1
ATOM 4283 C C . ALA A 1 529 ? 8.963 20.482 49.982 1.00 23.31 529 ALA A C 1
ATOM 4285 O O . ALA A 1 529 ? 8.895 19.933 51.077 1.00 23.31 529 ALA A O 1
ATOM 4286 N N . ASP A 1 530 ? 10.014 20.411 49.132 1.00 22.73 530 ASP A N 1
ATOM 4287 C CA . ASP A 1 530 ? 11.485 20.289 49.336 1.00 22.73 530 ASP A CA 1
ATOM 4288 C C . ASP A 1 530 ? 12.048 19.054 50.106 1.00 22.73 530 ASP A C 1
ATOM 4290 O O . ASP A 1 530 ? 11.392 18.491 50.968 1.00 22.73 530 ASP A O 1
ATOM 4294 N N . ILE A 1 531 ? 13.271 18.511 49.914 1.00 22.02 531 ILE A N 1
ATOM 4295 C CA . ILE A 1 531 ? 14.626 19.101 49.813 1.00 22.02 531 ILE A CA 1
ATOM 4296 C C . ILE A 1 531 ? 15.656 18.038 49.276 1.00 22.02 531 ILE A C 1
ATOM 4298 O O . ILE A 1 531 ? 15.584 16.874 49.660 1.00 22.02 531 ILE A O 1
ATOM 4302 N N . ASN A 1 532 ? 16.603 18.493 48.434 1.00 23.14 532 ASN A N 1
ATOM 4303 C CA . ASN A 1 532 ? 17.988 18.101 48.014 1.00 23.14 532 ASN A CA 1
ATOM 4304 C C . ASN A 1 532 ? 18.750 16.782 48.375 1.00 23.14 532 ASN A C 1
ATOM 4306 O O . ASN A 1 532 ? 18.676 16.283 49.492 1.00 23.14 532 ASN A O 1
ATOM 4310 N N . GLU A 1 533 ? 19.581 16.366 47.383 1.00 23.39 533 GLU A N 1
ATOM 4311 C CA . GLU A 1 533 ? 21.019 15.922 47.328 1.00 23.39 533 GLU A CA 1
ATOM 4312 C C . GLU A 1 533 ? 21.674 15.258 48.580 1.00 23.39 533 GLU A C 1
ATOM 4314 O O . GLU A 1 533 ? 21.481 15.715 49.698 1.00 23.39 533 GLU A O 1
ATOM 4319 N N . ASP A 1 534 ? 22.504 14.192 48.517 1.00 23.97 534 ASP A N 1
ATOM 4320 C CA . ASP A 1 534 ? 23.840 14.145 47.877 1.00 23.97 534 ASP A CA 1
ATOM 4321 C C . ASP A 1 534 ? 24.602 12.779 48.087 1.00 23.97 534 ASP A C 1
ATOM 4323 O O . ASP A 1 534 ? 24.414 12.122 49.112 1.00 23.97 534 ASP A O 1
ATOM 4327 N N . VAL A 1 535 ? 25.555 12.460 47.177 1.00 24.25 535 VAL A N 1
ATOM 4328 C CA . VAL A 1 535 ? 26.920 11.846 47.372 1.00 24.25 535 VAL A CA 1
ATOM 4329 C C . VAL A 1 535 ? 27.254 10.311 47.272 1.00 24.25 535 VAL A C 1
ATOM 4331 O O . VAL A 1 535 ? 26.824 9.485 48.072 1.00 24.25 535 VAL A O 1
ATOM 4334 N N . ALA A 1 536 ? 28.241 10.057 46.372 1.00 23.17 536 ALA A N 1
ATOM 4335 C CA . ALA A 1 536 ? 29.422 9.137 46.336 1.00 23.17 536 ALA A CA 1
ATOM 4336 C C . ALA A 1 536 ? 29.416 7.700 45.733 1.00 23.17 536 ALA A C 1
ATOM 4338 O O . ALA A 1 536 ? 28.969 6.739 46.350 1.00 23.17 536 ALA A O 1
ATOM 4339 N N . ASP A 1 537 ? 30.069 7.600 44.558 1.00 23.17 537 ASP A N 1
ATOM 4340 C CA . ASP A 1 537 ? 31.237 6.780 44.129 1.00 23.17 537 ASP A CA 1
ATOM 4341 C C . ASP A 1 537 ? 31.620 5.450 44.825 1.00 23.17 537 ASP A C 1
ATOM 4343 O O . ASP A 1 537 ? 31.892 5.432 46.022 1.00 23.17 537 ASP A O 1
ATOM 4347 N N . ASP A 1 538 ? 31.877 4.397 44.019 1.00 23.52 538 ASP A N 1
ATOM 4348 C CA . ASP A 1 538 ? 33.195 3.718 43.979 1.00 23.52 538 ASP A CA 1
ATOM 4349 C C . ASP A 1 538 ? 33.413 2.879 42.692 1.00 23.52 538 ASP A C 1
ATOM 4351 O O . ASP A 1 538 ? 32.494 2.301 42.108 1.00 23.52 538 ASP A O 1
ATOM 4355 N N . VAL A 1 539 ? 34.675 2.826 42.265 1.00 23.39 539 VAL A N 1
ATOM 4356 C CA . VAL A 1 539 ? 35.261 2.235 41.053 1.00 23.39 539 VAL A CA 1
ATOM 4357 C C . VAL A 1 539 ? 36.065 0.985 41.430 1.00 23.39 539 VAL A C 1
ATOM 4359 O O . VAL A 1 539 ? 36.833 1.028 42.380 1.00 23.39 539 VAL A O 1
ATOM 4362 N N . SER A 1 540 ? 36.052 -0.088 40.626 1.00 23.00 540 SER A N 1
ATOM 4363 C CA . SER A 1 540 ? 37.287 -0.871 40.381 1.00 23.00 540 SER A CA 1
ATOM 4364 C C . SER A 1 540 ? 37.201 -1.821 39.179 1.00 23.00 540 SER A C 1
ATOM 4366 O O . SER A 1 540 ? 36.178 -2.435 38.886 1.00 23.00 540 SER A O 1
ATOM 4368 N N . GLN A 1 541 ? 38.326 -1.902 38.467 1.00 22.50 541 GLN A N 1
ATOM 4369 C CA . GLN A 1 541 ? 38.602 -2.680 37.258 1.00 22.50 541 GLN A CA 1
ATOM 4370 C C . GLN A 1 541 ? 39.407 -3.965 37.583 1.00 22.50 541 GLN A C 1
ATOM 4372 O O . GLN A 1 541 ? 40.274 -3.908 38.447 1.00 22.50 541 GLN A O 1
ATOM 4377 N N . SER A 1 542 ? 39.101 -5.060 36.848 1.00 27.62 542 SER A N 1
ATOM 4378 C CA . SER A 1 542 ? 39.892 -6.196 36.248 1.00 27.62 542 SER A CA 1
ATOM 4379 C C . SER A 1 542 ? 41.319 -6.559 36.758 1.00 27.62 542 SER A C 1
ATOM 4381 O O . SER A 1 542 ? 41.979 -5.639 37.228 1.00 27.62 542 SER A O 1
ATOM 4383 N N . PRO A 1 543 ? 41.928 -7.782 36.558 1.00 30.12 543 PRO A N 1
ATOM 4384 C CA . PRO A 1 543 ? 41.982 -8.597 35.305 1.00 30.12 543 PRO A CA 1
ATOM 4385 C C . PRO A 1 543 ? 42.233 -10.161 35.508 1.00 30.12 543 PRO A C 1
ATOM 4387 O O . PRO A 1 543 ? 41.647 -10.680 36.452 1.00 30.12 543 PRO A O 1
ATOM 4390 N N . PRO A 1 544 ? 42.974 -10.962 34.670 1.00 36.28 544 PRO A N 1
ATOM 4391 C CA . PRO A 1 544 ? 42.459 -12.103 33.859 1.00 36.28 544 PRO A CA 1
ATOM 4392 C C . PRO A 1 544 ? 43.235 -13.468 34.007 1.00 36.28 544 PRO A C 1
ATOM 4394 O O . PRO A 1 544 ? 43.965 -13.624 34.977 1.00 36.28 544 PRO A O 1
ATOM 4397 N N . GLU A 1 545 ? 43.118 -14.385 33.006 1.00 23.27 545 GLU A N 1
ATOM 4398 C CA . GLU A 1 545 ? 43.800 -15.708 32.743 1.00 23.27 545 GLU A CA 1
ATOM 4399 C C . GLU A 1 545 ? 42.949 -16.979 33.057 1.00 23.27 545 GLU A C 1
ATOM 4401 O O . GLU A 1 545 ? 42.145 -16.932 33.975 1.00 23.27 545 GLU A O 1
ATOM 4406 N N . GLN A 1 546 ? 42.960 -18.154 32.383 1.00 23.14 546 GLN A N 1
ATOM 4407 C CA . GLN A 1 546 ? 43.856 -18.877 31.448 1.00 23.14 546 GLN A CA 1
ATOM 4408 C C . GLN A 1 546 ? 43.113 -20.113 30.825 1.00 23.14 546 GLN A C 1
ATOM 4410 O O . GLN A 1 546 ? 42.029 -20.473 31.282 1.00 23.14 546 GLN A O 1
ATOM 4415 N N . ALA A 1 547 ? 43.699 -20.779 29.812 1.00 25.08 547 ALA A N 1
ATOM 4416 C CA . ALA A 1 547 ? 43.178 -21.947 29.063 1.00 25.08 547 ALA A CA 1
ATOM 4417 C C . ALA A 1 547 ? 43.820 -23.302 29.470 1.00 25.08 547 ALA A C 1
ATOM 4419 O O . ALA A 1 547 ? 44.936 -23.293 29.981 1.00 25.08 547 ALA A O 1
ATOM 4420 N N . VAL A 1 548 ? 43.176 -24.452 29.171 1.00 23.86 548 VAL A N 1
ATOM 4421 C CA . VAL A 1 548 ? 43.784 -25.813 29.174 1.00 23.86 548 VAL A CA 1
ATOM 4422 C C . VAL A 1 548 ? 43.218 -26.691 28.033 1.00 23.86 548 VAL A C 1
ATOM 4424 O O . VAL A 1 548 ? 42.033 -26.607 27.712 1.00 23.86 548 VAL A O 1
ATOM 4427 N N . GLU A 1 549 ? 44.106 -27.498 27.438 1.00 25.23 549 GLU A N 1
ATOM 4428 C CA . GLU A 1 549 ? 44.030 -28.341 26.225 1.00 25.23 549 GLU A CA 1
ATOM 4429 C C . GLU A 1 549 ? 43.600 -29.812 26.467 1.00 25.23 549 GLU A C 1
ATOM 4431 O O . GLU A 1 549 ? 43.732 -30.320 27.578 1.00 25.23 549 GLU A O 1
ATOM 4436 N N . GLU A 1 550 ? 43.213 -30.530 25.395 1.00 23.56 550 GLU A N 1
ATOM 4437 C CA . GLU A 1 550 ? 43.334 -32.002 25.272 1.00 23.56 550 GLU A CA 1
ATOM 4438 C C . GLU A 1 550 ? 43.571 -32.423 23.789 1.00 23.56 550 GLU A C 1
ATOM 4440 O O . GLU A 1 550 ? 42.850 -31.980 22.892 1.00 23.56 550 GLU A O 1
ATOM 4445 N N . GLU A 1 551 ? 44.593 -33.258 23.525 1.00 24.66 551 GLU A N 1
ATOM 4446 C CA . GLU A 1 551 ? 45.090 -33.722 22.203 1.00 24.66 551 GLU A CA 1
ATOM 4447 C C . GLU A 1 551 ? 44.714 -35.187 21.866 1.00 24.66 551 GLU A C 1
ATOM 4449 O O . GLU A 1 551 ? 44.777 -36.026 22.759 1.00 24.66 551 GLU A O 1
ATOM 4454 N N . VAL A 1 552 ? 44.502 -35.532 20.572 1.00 26.47 552 VAL A N 1
ATOM 4455 C CA . VAL A 1 552 ? 44.832 -36.843 19.919 1.00 26.47 552 VAL A CA 1
ATOM 4456 C C . VAL A 1 552 ? 44.858 -36.683 18.356 1.00 26.47 552 VAL A C 1
ATOM 4458 O O . VAL A 1 552 ? 44.207 -35.769 17.854 1.00 26.47 552 VAL A O 1
ATOM 4461 N N . PRO A 1 553 ? 45.439 -37.590 17.525 1.00 27.80 553 PRO A N 1
ATOM 4462 C CA . PRO A 1 553 ? 46.829 -37.654 17.050 1.00 27.80 553 PRO A CA 1
ATOM 4463 C C . PRO A 1 553 ? 47.021 -37.488 15.509 1.00 27.80 553 PRO A C 1
ATOM 4465 O O . PRO A 1 553 ? 46.091 -37.527 14.705 1.00 27.80 553 PRO A O 1
ATOM 4468 N N . GLU A 1 554 ? 48.290 -37.383 15.112 1.00 30.27 554 GLU A N 1
ATOM 4469 C CA . GLU A 1 554 ? 48.861 -37.060 13.793 1.00 30.27 554 GLU A CA 1
ATOM 4470 C C . GLU A 1 554 ? 48.696 -38.145 12.686 1.00 30.27 554 GLU A C 1
ATOM 4472 O O . GLU A 1 554 ? 48.991 -39.325 12.893 1.00 30.27 554 GLU A O 1
ATOM 4477 N N . GLN A 1 555 ? 48.292 -37.741 11.466 1.00 30.59 555 GLN A N 1
ATOM 4478 C CA . GLN A 1 555 ? 48.396 -38.526 10.219 1.00 30.59 555 GLN A CA 1
ATOM 4479 C C . GLN A 1 555 ? 49.080 -37.709 9.104 1.00 30.59 555 GLN A C 1
ATOM 4481 O O . GLN A 1 555 ? 48.790 -36.534 8.898 1.00 30.59 555 GLN A O 1
ATOM 4486 N N . ALA A 1 556 ? 49.989 -38.373 8.382 1.00 32.56 556 ALA A N 1
ATOM 4487 C CA . ALA A 1 556 ? 50.888 -37.833 7.358 1.00 32.56 556 ALA A CA 1
ATOM 4488 C C . ALA A 1 556 ? 50.183 -37.144 6.160 1.00 32.56 556 ALA A C 1
ATOM 4490 O O . ALA A 1 556 ? 49.078 -37.542 5.782 1.00 32.56 556 ALA A O 1
ATOM 4491 N N . PRO A 1 557 ? 50.828 -36.165 5.490 1.00 31.08 557 PRO A N 1
ATOM 4492 C CA . PRO A 1 557 ? 50.196 -35.402 4.418 1.00 31.08 557 PRO A CA 1
ATOM 4493 C C . PRO A 1 557 ? 50.038 -36.232 3.135 1.00 31.08 557 PRO A C 1
ATOM 4495 O O . PRO A 1 557 ? 51.008 -36.726 2.557 1.00 31.08 557 PRO A O 1
ATOM 4498 N N . ALA A 1 558 ? 48.794 -36.345 2.666 1.00 30.66 558 ALA A N 1
ATOM 4499 C CA . ALA A 1 558 ? 48.459 -36.884 1.356 1.00 30.66 558 ALA A CA 1
ATOM 4500 C C . ALA A 1 558 ? 48.832 -35.885 0.246 1.00 30.66 558 ALA A C 1
ATOM 4502 O O . ALA A 1 558 ? 48.437 -34.720 0.259 1.00 30.66 558 ALA A O 1
ATOM 4503 N N . GLU A 1 559 ? 49.585 -36.375 -0.734 1.00 35.53 559 GLU A N 1
ATOM 4504 C CA . GLU A 1 559 ? 49.992 -35.673 -1.948 1.00 35.53 559 GLU A CA 1
ATOM 4505 C C . GLU A 1 559 ? 48.747 -35.262 -2.766 1.00 35.53 559 GLU A C 1
ATOM 4507 O O . GLU A 1 559 ? 47.981 -36.107 -3.239 1.00 35.53 559 GLU A O 1
ATOM 4512 N N . GLN A 1 560 ? 48.508 -33.954 -2.906 1.00 33.03 560 GLN A N 1
ATOM 4513 C CA . GLN A 1 560 ? 47.377 -33.414 -3.662 1.00 33.03 560 GLN A CA 1
ATOM 4514 C C . GLN A 1 560 ? 47.591 -33.619 -5.170 1.00 33.03 560 GLN A C 1
ATOM 4516 O O . GLN A 1 560 ? 48.457 -32.999 -5.784 1.00 33.03 560 GLN A O 1
ATOM 4521 N N . VAL A 1 561 ? 46.774 -34.468 -5.797 1.00 41.38 561 VAL A N 1
ATOM 4522 C CA . VAL A 1 561 ? 46.674 -34.539 -7.262 1.00 41.38 561 VAL A CA 1
ATOM 4523 C C . VAL A 1 561 ? 45.735 -33.427 -7.732 1.00 41.38 561 VAL A C 1
ATOM 4525 O O . VAL A 1 561 ? 44.528 -33.499 -7.504 1.00 41.38 561 VAL A O 1
ATOM 4528 N N . GLU A 1 562 ? 46.273 -32.407 -8.404 1.00 40.97 562 GLU A N 1
ATOM 4529 C CA . GLU A 1 562 ? 45.466 -31.344 -9.014 1.00 40.97 562 GLU A CA 1
ATOM 4530 C C . GLU A 1 562 ? 44.446 -31.902 -10.038 1.00 40.97 562 GLU A C 1
ATOM 4532 O O . GLU A 1 562 ? 44.783 -32.771 -10.857 1.00 40.97 562 GLU A O 1
ATOM 4537 N N . PRO A 1 563 ? 43.198 -31.391 -10.064 1.00 39.44 563 PRO A N 1
ATOM 4538 C CA . PRO A 1 563 ? 42.188 -31.826 -11.023 1.00 39.44 563 PRO A CA 1
ATOM 4539 C C . PRO A 1 563 ? 42.542 -31.370 -12.448 1.00 39.44 563 PRO A C 1
ATOM 4541 O O . PRO A 1 563 ? 42.776 -30.192 -12.720 1.00 39.44 563 PRO A O 1
ATOM 4544 N N . ARG A 1 564 ? 42.544 -32.309 -13.407 1.00 45.22 564 ARG A N 1
ATOM 4545 C CA . ARG A 1 564 ? 42.784 -32.002 -14.829 1.00 45.22 564 ARG A CA 1
ATOM 4546 C C . ARG A 1 564 ? 41.702 -31.063 -15.368 1.00 45.22 564 ARG A C 1
ATOM 4548 O O . ARG A 1 564 ? 40.533 -31.438 -15.423 1.00 45.22 564 ARG A O 1
ATOM 4555 N N . LYS A 1 565 ? 42.110 -29.883 -15.845 1.00 48.34 565 LYS A N 1
ATOM 4556 C CA . LYS A 1 565 ? 41.242 -28.929 -16.558 1.00 48.34 565 LYS A CA 1
ATOM 4557 C C . LYS A 1 565 ? 40.607 -29.592 -17.787 1.00 48.34 565 LYS A C 1
ATOM 4559 O O . LYS A 1 565 ? 41.316 -30.103 -18.654 1.00 48.34 565 LYS A O 1
ATOM 4564 N N . ILE A 1 566 ? 39.276 -29.581 -17.854 1.00 53.97 566 ILE A N 1
ATOM 4565 C CA . ILE A 1 566 ? 38.494 -30.121 -18.973 1.00 53.97 566 ILE A CA 1
ATOM 4566 C C . ILE A 1 566 ? 38.182 -28.975 -19.939 1.00 53.97 566 ILE A C 1
ATOM 4568 O O . ILE A 1 566 ? 37.529 -28.003 -19.574 1.00 53.97 566 ILE A O 1
ATOM 4572 N N . GLU A 1 567 ? 38.664 -29.088 -21.173 1.00 55.56 567 GLU A N 1
ATOM 4573 C CA . GLU A 1 567 ? 38.480 -28.087 -22.227 1.00 55.56 567 GLU A CA 1
ATOM 4574 C C . GLU A 1 567 ? 37.069 -28.189 -22.842 1.00 55.56 567 GLU A C 1
ATOM 4576 O O . GLU A 1 567 ? 36.595 -29.292 -23.134 1.00 55.56 567 GLU A O 1
ATOM 4581 N N . LEU A 1 568 ? 36.388 -27.049 -23.019 1.00 68.44 568 LEU A N 1
ATOM 4582 C CA . LEU A 1 568 ? 35.033 -26.940 -23.581 1.00 68.44 568 LEU A CA 1
ATOM 4583 C C . LEU A 1 568 ? 35.069 -26.257 -24.959 1.00 68.44 568 LEU A C 1
ATOM 4585 O O . LEU A 1 568 ? 35.791 -25.282 -25.147 1.00 68.44 568 LEU A O 1
ATOM 4589 N N . MET A 1 569 ? 34.266 -26.747 -25.904 1.00 62.38 569 MET A N 1
ATOM 4590 C CA . MET A 1 569 ? 34.183 -26.293 -27.295 1.00 62.38 569 MET A CA 1
ATOM 4591 C C . MET A 1 569 ? 32.726 -26.009 -27.708 1.00 62.38 569 MET A C 1
ATOM 4593 O O . MET A 1 569 ? 31.856 -26.853 -27.450 1.00 62.38 569 MET A O 1
ATOM 4597 N N . PRO A 1 570 ? 32.451 -24.870 -28.374 1.00 67.12 570 PRO A N 1
ATOM 4598 C CA . PRO A 1 570 ? 31.121 -24.533 -28.875 1.00 67.12 570 PRO A CA 1
ATOM 4599 C C . PRO A 1 570 ? 30.782 -25.309 -30.150 1.00 67.12 570 PRO A C 1
ATOM 4601 O O . PRO A 1 570 ? 31.619 -25.482 -31.038 1.00 67.12 570 PRO A O 1
ATOM 4604 N N . CYS A 1 571 ? 29.529 -25.745 -30.257 1.00 70.00 571 CYS A N 1
ATOM 4605 C CA . CYS A 1 571 ? 28.946 -26.227 -31.505 1.00 70.00 571 CYS A CA 1
ATOM 4606 C C . CYS A 1 571 ? 28.671 -25.048 -32.445 1.00 70.00 571 CYS A C 1
ATOM 4608 O O . CYS A 1 571 ? 27.997 -24.102 -32.052 1.00 70.00 571 CYS A O 1
ATOM 4610 N N . LEU A 1 572 ? 29.118 -25.109 -33.698 1.00 64.69 572 LEU A N 1
ATOM 4611 C CA . LEU A 1 572 ? 28.933 -24.004 -34.651 1.00 64.69 572 LEU A CA 1
ATOM 4612 C C . LEU A 1 572 ? 27.544 -23.911 -35.273 1.00 64.69 572 LEU A C 1
ATOM 4614 O O . LEU A 1 572 ? 27.213 -22.890 -35.861 1.00 64.69 572 LEU A O 1
ATOM 4618 N N . GLU A 1 573 ? 26.730 -24.951 -35.125 1.00 62.72 573 GLU A N 1
ATOM 4619 C CA . GLU A 1 573 ? 25.354 -24.948 -35.626 1.00 62.72 573 GLU A CA 1
ATOM 4620 C C . GLU A 1 573 ? 24.358 -24.461 -34.562 1.00 62.72 573 GLU A C 1
ATOM 4622 O O . GLU A 1 573 ? 23.285 -23.991 -34.913 1.00 62.72 573 GLU A O 1
ATOM 4627 N N . CYS A 1 574 ? 24.682 -24.561 -33.263 1.00 57.00 574 CYS A N 1
ATOM 4628 C CA . CYS A 1 574 ? 23.745 -24.175 -32.194 1.00 57.00 574 CYS A CA 1
ATOM 4629 C C . CYS A 1 574 ? 24.368 -23.500 -30.964 1.00 57.00 574 CYS A C 1
ATOM 4631 O O . CYS A 1 574 ? 23.718 -23.421 -29.926 1.00 57.00 574 CYS A O 1
ATOM 4633 N N . GLY A 1 575 ? 25.645 -23.125 -31.003 1.00 53.59 575 GLY A N 1
ATOM 4634 C CA . GLY A 1 575 ? 26.340 -22.375 -29.947 1.00 53.59 575 GLY A CA 1
ATOM 4635 C C . GLY A 1 575 ? 26.627 -23.121 -28.635 1.00 53.59 575 GLY A C 1
ATOM 4636 O O . GLY A 1 575 ? 27.466 -22.679 -27.856 1.00 53.59 575 GLY A O 1
ATOM 4637 N N . ASN A 1 576 ? 25.983 -24.264 -28.379 1.00 61.94 576 ASN A N 1
ATOM 4638 C CA . ASN A 1 576 ? 26.113 -25.005 -27.120 1.00 61.94 576 ASN A CA 1
ATOM 4639 C C . ASN A 1 576 ? 27.540 -25.512 -26.861 1.00 61.94 576 ASN A C 1
ATOM 4641 O O . ASN A 1 576 ? 28.171 -26.119 -27.730 1.00 61.94 576 ASN A O 1
ATOM 4645 N N . MET A 1 577 ? 28.003 -25.328 -25.624 1.00 69.94 577 MET A N 1
ATOM 4646 C CA . MET A 1 577 ? 29.325 -25.755 -25.167 1.00 69.94 577 MET A CA 1
ATOM 4647 C C . MET A 1 577 ? 29.335 -27.245 -24.816 1.00 69.94 577 MET A C 1
ATOM 4649 O O . MET A 1 577 ? 28.441 -27.754 -24.143 1.00 69.94 577 MET A O 1
ATOM 4653 N N . THR A 1 578 ? 30.371 -27.956 -25.253 1.00 66.06 578 THR A N 1
ATOM 4654 C CA . THR A 1 578 ? 30.556 -29.397 -25.012 1.00 66.06 578 THR A CA 1
ATOM 4655 C C . THR A 1 578 ? 32.001 -29.685 -24.636 1.00 66.06 578 THR A C 1
ATOM 4657 O O . THR A 1 578 ? 32.891 -28.954 -25.052 1.00 66.06 578 THR A O 1
ATOM 4660 N N . THR A 1 579 ? 32.285 -30.735 -23.858 1.00 74.94 579 THR A N 1
ATOM 4661 C CA . THR A 1 579 ? 33.688 -31.097 -23.591 1.00 74.94 579 THR A CA 1
ATOM 4662 C C . THR A 1 579 ? 34.379 -31.503 -24.887 1.00 74.94 579 THR A C 1
ATOM 4664 O O . THR A 1 579 ? 33.759 -32.131 -25.744 1.00 74.94 579 THR A O 1
ATOM 4667 N N . ALA A 1 580 ? 35.656 -31.142 -25.037 1.00 70.81 580 ALA A N 1
ATOM 4668 C CA . ALA A 1 580 ? 36.464 -31.350 -26.240 1.00 70.81 580 ALA A CA 1
ATOM 4669 C C . ALA A 1 580 ? 36.855 -32.829 -26.453 1.00 70.81 580 ALA A C 1
ATOM 4671 O O . ALA A 1 580 ? 37.998 -33.175 -26.751 1.00 70.81 580 ALA A O 1
ATOM 4672 N N . GLN A 1 581 ? 35.898 -33.733 -26.261 1.00 74.88 581 GLN A N 1
ATOM 4673 C CA . GLN A 1 581 ? 36.028 -35.170 -26.399 1.00 74.88 581 GLN A CA 1
ATOM 4674 C C . GLN A 1 581 ? 35.115 -35.649 -27.524 1.00 74.88 581 GLN A C 1
ATOM 4676 O O . GLN A 1 581 ? 33.963 -35.238 -27.651 1.00 74.88 581 GLN A O 1
ATOM 4681 N N . ARG A 1 582 ? 35.617 -36.587 -28.330 1.00 72.69 582 ARG A N 1
ATOM 4682 C CA . ARG A 1 582 ? 34.879 -37.124 -29.486 1.00 72.69 582 ARG A CA 1
ATOM 4683 C C . ARG A 1 582 ? 33.545 -37.766 -29.095 1.00 72.69 582 ARG A C 1
ATOM 4685 O O . ARG A 1 582 ? 32.578 -37.657 -29.841 1.00 72.69 582 ARG A O 1
ATOM 4692 N N . THR A 1 583 ? 33.494 -38.417 -27.935 1.00 74.12 583 THR A N 1
ATOM 4693 C CA . THR A 1 583 ? 32.273 -39.009 -27.371 1.00 74.12 583 THR A CA 1
ATOM 4694 C C . THR A 1 583 ? 31.255 -37.934 -27.004 1.00 74.12 583 THR A C 1
ATOM 4696 O O . THR A 1 583 ? 30.085 -38.062 -27.347 1.00 74.12 583 THR A O 1
ATOM 4699 N N . SER A 1 584 ? 31.694 -36.831 -26.403 1.00 77.56 584 SER A N 1
ATOM 4700 C CA . SER A 1 584 ? 30.832 -35.696 -26.061 1.00 77.56 584 SER A CA 1
ATOM 4701 C C . SER A 1 584 ? 30.278 -34.983 -27.291 1.00 77.56 584 SER A C 1
ATOM 4703 O O . SER A 1 584 ? 29.108 -34.609 -27.298 1.00 77.56 584 SER A O 1
ATOM 4705 N N . PHE A 1 585 ? 31.069 -34.862 -28.360 1.00 83.62 585 PHE A N 1
ATOM 4706 C CA . PHE A 1 585 ? 30.597 -34.313 -29.634 1.00 83.62 585 PHE A CA 1
ATOM 4707 C C . PHE A 1 585 ? 29.530 -35.197 -30.273 1.00 83.62 585 PHE A C 1
ATOM 4709 O O . PHE A 1 585 ? 28.481 -34.698 -30.668 1.00 83.62 585 PHE A O 1
ATOM 4716 N N . ALA A 1 586 ? 29.758 -36.511 -30.331 1.00 80.25 586 ALA A N 1
ATOM 4717 C CA . ALA A 1 586 ? 28.780 -37.451 -30.871 1.00 80.25 586 ALA A CA 1
ATOM 4718 C C . ALA A 1 586 ? 27.496 -37.502 -30.020 1.00 80.25 586 ALA A C 1
ATOM 4720 O O . ALA A 1 586 ? 26.398 -37.538 -30.573 1.00 80.25 586 ALA A O 1
ATOM 4721 N N . TYR A 1 587 ? 27.618 -37.426 -28.690 1.00 81.56 587 TYR A N 1
ATOM 4722 C CA . TYR A 1 587 ? 26.478 -37.325 -27.777 1.00 81.56 587 TYR A CA 1
ATOM 4723 C C . TYR A 1 587 ? 25.674 -36.045 -28.024 1.00 81.56 587 TYR A C 1
ATOM 4725 O O . TYR A 1 587 ? 24.458 -36.100 -28.199 1.00 81.56 587 TYR A O 1
ATOM 4733 N N . HIS A 1 588 ? 26.349 -34.895 -28.079 1.00 81.62 588 HIS A N 1
ATOM 4734 C CA . HIS A 1 588 ? 25.720 -33.606 -28.349 1.00 81.62 588 HIS A CA 1
ATOM 4735 C C . HIS A 1 588 ? 24.998 -33.614 -29.695 1.00 81.62 588 HIS A C 1
ATOM 4737 O O . HIS A 1 588 ? 23.823 -33.269 -29.775 1.00 81.62 588 HIS A O 1
ATOM 4743 N N . VAL A 1 589 ? 25.682 -34.067 -30.744 1.00 87.06 589 VAL A N 1
ATOM 4744 C CA . VAL A 1 589 ? 25.139 -34.073 -32.098 1.00 87.06 589 VAL A CA 1
ATOM 4745 C C . VAL A 1 589 ? 23.925 -34.973 -32.219 1.00 87.06 589 VAL A C 1
ATOM 4747 O O . VAL A 1 589 ? 22.916 -34.563 -32.793 1.00 87.06 589 VAL A O 1
ATOM 4750 N N . ASN A 1 590 ? 23.979 -36.174 -31.644 1.00 83.44 590 ASN A N 1
ATOM 4751 C CA . ASN A 1 590 ? 22.837 -37.064 -31.731 1.00 83.44 590 ASN A CA 1
ATOM 4752 C C . ASN A 1 590 ? 21.663 -36.593 -30.862 1.00 83.44 590 ASN A C 1
ATOM 4754 O O . ASN A 1 590 ? 20.523 -36.678 -31.292 1.00 83.44 590 ASN A O 1
ATOM 4758 N N . THR A 1 591 ? 21.904 -36.035 -29.676 1.00 74.69 591 THR A N 1
ATOM 4759 C CA . THR A 1 591 ? 20.810 -35.577 -28.797 1.00 74.69 591 THR A CA 1
ATOM 4760 C C . THR A 1 591 ? 20.191 -34.245 -29.225 1.00 74.69 591 THR A C 1
ATOM 4762 O O . THR A 1 591 ? 19.032 -33.985 -28.898 1.00 74.69 591 THR A O 1
ATOM 4765 N N . ARG A 1 592 ? 20.932 -33.395 -29.950 1.00 77.75 592 ARG A N 1
ATOM 4766 C CA . ARG A 1 592 ? 20.494 -32.033 -30.301 1.00 77.75 592 ARG A CA 1
ATOM 4767 C C . ARG A 1 592 ? 20.169 -31.828 -31.774 1.00 77.75 592 ARG A C 1
ATOM 4769 O O . ARG A 1 592 ? 19.240 -31.077 -32.043 1.00 77.75 592 ARG A O 1
ATOM 4776 N N . HIS A 1 593 ? 20.852 -32.518 -32.686 1.00 82.00 593 HIS A N 1
ATOM 4777 C CA . HIS A 1 593 ? 20.692 -32.291 -34.129 1.00 82.00 593 HIS A CA 1
ATOM 4778 C C . HIS A 1 593 ? 20.010 -33.458 -34.837 1.00 82.00 593 HIS A C 1
ATOM 4780 O O . HIS A 1 593 ? 19.055 -33.243 -35.571 1.00 82.00 593 HIS A O 1
ATOM 4786 N N . LEU A 1 594 ? 20.464 -34.695 -34.606 1.00 82.44 594 LEU A N 1
ATOM 4787 C CA . LEU A 1 594 ? 19.989 -35.853 -35.384 1.00 82.44 594 LEU A CA 1
ATOM 4788 C C . LEU A 1 594 ? 18.841 -36.637 -34.732 1.00 82.44 594 LEU A C 1
ATOM 4790 O O . LEU A 1 594 ? 18.034 -37.238 -35.436 1.00 82.44 594 LEU A O 1
ATOM 4794 N N . ARG A 1 595 ? 18.777 -36.655 -33.395 1.00 82.38 595 ARG A N 1
ATOM 4795 C CA . ARG A 1 595 ? 17.777 -37.353 -32.561 1.00 82.38 595 ARG A CA 1
ATOM 4796 C C . ARG A 1 595 ? 17.517 -38.805 -32.982 1.00 82.38 595 ARG A C 1
ATOM 4798 O O . ARG A 1 595 ? 16.382 -39.267 -32.921 1.00 82.38 595 ARG A O 1
ATOM 4805 N N . ARG A 1 596 ? 18.555 -39.543 -33.396 1.00 87.19 596 ARG A N 1
ATOM 4806 C CA . ARG A 1 596 ? 18.413 -40.964 -33.748 1.00 87.19 596 ARG A CA 1
ATOM 4807 C C . ARG A 1 596 ? 18.297 -41.812 -32.489 1.00 87.19 596 ARG A C 1
ATOM 4809 O O . ARG A 1 596 ? 19.039 -41.602 -31.529 1.00 87.19 596 ARG A O 1
ATOM 4816 N N . GLU A 1 597 ? 17.377 -42.767 -32.511 1.00 89.00 597 GLU A N 1
ATOM 4817 C CA . GLU A 1 597 ? 17.178 -43.750 -31.446 1.00 89.00 597 GLU A CA 1
ATOM 4818 C C . GLU A 1 597 ? 18.327 -44.756 -31.467 1.00 89.00 597 GLU A C 1
ATOM 4820 O O . GLU A 1 597 ? 18.335 -45.723 -32.229 1.00 89.00 597 GLU A O 1
ATOM 4825 N N . ILE A 1 598 ? 19.346 -44.477 -30.659 1.00 90.44 598 ILE A N 1
ATOM 4826 C CA . ILE A 1 598 ? 20.585 -45.249 -30.644 1.00 90.44 598 ILE A CA 1
ATOM 4827 C C . ILE A 1 598 ? 20.387 -46.599 -29.977 1.00 90.44 598 ILE A C 1
ATOM 4829 O O . ILE A 1 598 ? 20.955 -47.589 -30.430 1.00 90.44 598 ILE A O 1
ATOM 4833 N N . PHE A 1 599 ? 19.568 -46.635 -28.932 1.00 90.50 599 PHE A N 1
ATOM 4834 C CA . PHE A 1 599 ? 19.190 -47.874 -28.281 1.00 90.50 599 PHE A CA 1
ATOM 4835 C C . PHE A 1 599 ? 17.686 -47.943 -28.102 1.00 90.50 599 PHE A C 1
ATOM 4837 O O . PHE A 1 599 ? 17.046 -46.924 -27.824 1.00 90.50 599 PHE A O 1
ATOM 4844 N N . ARG A 1 600 ? 17.140 -49.149 -28.189 1.00 89.12 600 ARG A N 1
ATOM 4845 C CA . ARG A 1 600 ? 15.743 -49.435 -27.880 1.00 89.12 600 ARG A CA 1
ATOM 4846 C C . ARG A 1 600 ? 15.664 -50.695 -27.031 1.00 89.12 600 ARG A C 1
ATOM 4848 O O . ARG A 1 600 ? 16.384 -51.658 -27.269 1.00 89.12 600 ARG A O 1
ATOM 4855 N N . CYS A 1 601 ? 14.814 -50.667 -26.014 1.00 90.12 601 CYS A N 1
ATOM 4856 C CA . CYS A 1 601 ? 14.513 -51.836 -25.206 1.00 90.12 601 CYS A CA 1
ATOM 4857 C C . CYS A 1 601 ? 13.338 -52.567 -25.851 1.00 90.12 601 CYS A C 1
ATOM 4859 O O . CYS A 1 601 ? 12.249 -52.011 -25.915 1.00 90.12 601 CYS A O 1
ATOM 4861 N N . LEU A 1 602 ? 13.533 -53.799 -26.307 1.00 88.38 602 LEU A N 1
ATOM 4862 C CA . LEU A 1 602 ? 12.483 -54.605 -26.933 1.00 88.38 602 LEU A CA 1
ATOM 4863 C C . LEU A 1 602 ? 11.436 -55.093 -25.919 1.00 88.38 602 LEU A C 1
ATOM 4865 O O . LEU A 1 602 ? 10.309 -55.379 -26.305 1.00 88.38 602 LEU A O 1
ATOM 4869 N N . GLY A 1 603 ? 11.777 -55.122 -24.625 1.00 80.19 603 GLY A N 1
ATOM 4870 C CA . GLY A 1 603 ? 10.863 -55.535 -23.555 1.00 80.19 603 GLY A CA 1
ATOM 4871 C C . GLY A 1 603 ? 9.804 -54.490 -23.181 1.00 80.19 603 GLY A C 1
ATOM 4872 O O . GLY A 1 603 ? 8.705 -54.854 -22.782 1.00 80.19 603 GLY A O 1
ATOM 4873 N N . CYS A 1 604 ? 10.104 -53.191 -23.308 1.00 84.38 604 CYS A N 1
ATOM 4874 C CA . CYS A 1 604 ? 9.164 -52.106 -22.963 1.00 84.38 604 CYS A CA 1
ATOM 4875 C C . CYS A 1 604 ? 9.088 -50.978 -24.006 1.00 84.38 604 CYS A C 1
ATOM 4877 O O . CYS A 1 604 ? 8.506 -49.924 -23.756 1.00 84.38 604 CYS A O 1
ATOM 4879 N N . ASN A 1 605 ? 9.714 -51.179 -25.165 1.00 86.62 605 ASN A N 1
ATOM 4880 C CA . ASN A 1 605 ? 9.801 -50.258 -26.300 1.00 86.62 605 ASN A CA 1
ATOM 4881 C C . ASN A 1 605 ? 10.392 -48.865 -25.996 1.00 86.62 605 ASN A C 1
ATOM 4883 O O . ASN A 1 605 ? 10.280 -47.940 -26.800 1.00 86.62 605 ASN A O 1
ATOM 4887 N N . LYS A 1 606 ? 11.040 -48.689 -24.838 1.00 83.81 606 LYS A N 1
ATOM 4888 C CA . LYS A 1 606 ? 11.688 -47.428 -24.460 1.00 83.81 606 LYS A CA 1
ATOM 4889 C C . LYS A 1 606 ? 12.923 -47.181 -25.328 1.00 83.81 606 LYS A C 1
ATOM 4891 O O . LYS A 1 606 ? 13.653 -48.118 -25.638 1.00 83.81 606 LYS A O 1
ATOM 4896 N N . THR A 1 607 ? 13.176 -45.927 -25.697 1.00 87.50 607 THR A N 1
ATOM 4897 C CA . THR A 1 607 ? 14.265 -45.541 -26.611 1.00 87.50 607 THR A CA 1
ATOM 4898 C C . THR A 1 607 ? 15.223 -44.541 -25.972 1.00 87.50 607 THR A C 1
ATOM 4900 O O . THR A 1 607 ? 14.802 -43.651 -25.229 1.00 87.50 607 THR A O 1
ATOM 4903 N N . TRP A 1 608 ? 16.508 -44.623 -26.314 1.00 86.06 608 TRP A N 1
ATOM 4904 C CA . TRP A 1 608 ? 17.548 -43.699 -25.865 1.00 86.06 608 TRP A CA 1
ATOM 4905 C C . TRP A 1 608 ? 18.214 -43.019 -27.054 1.00 86.06 608 TRP A C 1
ATOM 4907 O O . TRP A 1 608 ? 18.671 -43.664 -27.995 1.00 86.06 608 TRP A O 1
ATOM 4917 N N . LEU A 1 609 ? 18.326 -41.696 -26.963 1.00 80.56 609 LEU A N 1
ATOM 4918 C CA . LEU A 1 609 ? 19.087 -40.874 -27.908 1.00 80.56 609 LEU A CA 1
ATOM 4919 C C . LEU A 1 609 ? 20.568 -40.758 -27.507 1.00 80.56 609 LEU A C 1
ATOM 4921 O O . LEU A 1 609 ? 21.364 -40.130 -28.208 1.00 80.56 609 LEU A O 1
ATOM 4925 N N . THR A 1 610 ? 20.946 -41.314 -26.355 1.00 77.62 610 THR A N 1
ATOM 4926 C CA . THR A 1 610 ? 22.316 -41.265 -25.849 1.00 77.62 610 THR A CA 1
ATOM 4927 C C . THR A 1 610 ? 23.169 -42.313 -26.555 1.00 77.62 610 THR A C 1
ATOM 4929 O O . THR A 1 610 ? 22.714 -43.402 -26.886 1.00 77.62 610 THR A O 1
ATOM 4932 N N . ILE A 1 611 ? 24.441 -41.994 -26.788 1.00 72.88 611 ILE A N 1
ATOM 4933 C CA . ILE A 1 611 ? 25.388 -42.939 -27.405 1.00 72.88 611 ILE A CA 1
ATOM 4934 C C . ILE A 1 611 ? 26.012 -43.910 -26.384 1.00 72.88 611 ILE A C 1
ATOM 4936 O O . ILE A 1 611 ? 26.804 -44.783 -26.748 1.00 72.88 611 ILE A O 1
ATOM 4940 N N . ALA A 1 612 ? 25.697 -43.734 -25.096 1.00 78.38 612 ALA A N 1
ATOM 4941 C CA . ALA A 1 612 ? 26.291 -44.476 -23.996 1.00 78.38 612 ALA A CA 1
ATOM 4942 C C . ALA A 1 612 ? 25.470 -45.735 -23.685 1.00 78.38 612 ALA A C 1
ATOM 4944 O O . ALA A 1 612 ? 24.370 -45.667 -23.142 1.00 78.38 612 ALA A O 1
ATOM 4945 N N . ARG A 1 613 ? 26.049 -46.911 -23.962 1.00 81.69 613 ARG A N 1
ATOM 4946 C CA . ARG A 1 613 ? 25.419 -48.217 -23.679 1.00 81.69 613 ARG A CA 1
ATOM 4947 C C . ARG A 1 613 ? 25.083 -48.408 -22.192 1.00 81.69 613 ARG A C 1
ATOM 4949 O O . ARG A 1 613 ? 24.179 -49.166 -21.859 1.00 81.69 613 ARG A O 1
ATOM 4956 N N . SER A 1 614 ? 25.772 -47.697 -21.297 1.00 82.69 614 SER A N 1
ATOM 4957 C CA . SER A 1 614 ? 25.502 -47.720 -19.856 1.00 82.69 614 SER A CA 1
ATOM 4958 C C . SER A 1 614 ? 24.078 -47.301 -19.494 1.00 82.69 614 SER A C 1
ATOM 4960 O O . SER A 1 614 ? 23.571 -47.747 -18.470 1.00 82.69 614 SER A O 1
ATOM 4962 N N . ASP A 1 615 ? 23.435 -46.457 -20.300 1.00 80.94 615 ASP A N 1
ATOM 4963 C CA . ASP A 1 615 ? 22.128 -45.894 -19.956 1.00 80.94 615 ASP A CA 1
ATOM 4964 C C . ASP A 1 615 ? 21.009 -46.919 -20.153 1.00 80.94 615 ASP A C 1
ATOM 4966 O O . ASP A 1 615 ? 20.173 -47.099 -19.265 1.00 80.94 615 ASP A O 1
ATOM 4970 N N . ILE A 1 616 ? 21.042 -47.661 -21.265 1.00 84.69 616 ILE A N 1
ATOM 4971 C CA . ILE A 1 616 ? 20.117 -48.775 -21.481 1.00 84.69 616 ILE A CA 1
ATOM 4972 C C . ILE A 1 616 ? 20.471 -49.978 -20.597 1.00 84.69 616 ILE A C 1
ATOM 4974 O O . ILE A 1 616 ? 19.571 -50.608 -20.054 1.00 84.69 616 ILE A O 1
ATOM 4978 N N . ALA A 1 617 ? 21.758 -50.246 -20.346 1.00 84.00 617 ALA A N 1
ATOM 4979 C CA . ALA A 1 617 ? 22.170 -51.337 -19.459 1.00 84.00 617 ALA A CA 1
ATOM 4980 C C . ALA A 1 617 ? 21.663 -51.140 -18.017 1.00 84.00 617 ALA A C 1
ATOM 4982 O O . ALA A 1 617 ? 21.204 -52.089 -17.385 1.00 84.00 617 ALA A O 1
ATOM 4983 N N . LYS A 1 618 ? 21.673 -49.901 -17.500 1.00 88.19 618 LYS A N 1
ATOM 4984 C CA . LYS A 1 618 ? 21.062 -49.570 -16.198 1.00 88.19 618 LYS A CA 1
ATOM 4985 C C . LYS A 1 618 ? 19.557 -49.812 -16.199 1.00 88.19 618 LYS A C 1
ATOM 4987 O O . LYS A 1 618 ? 19.028 -50.328 -15.221 1.00 88.19 618 LYS A O 1
ATOM 4992 N N . HIS A 1 619 ? 18.882 -49.453 -17.287 1.00 86.88 619 HIS A N 1
ATOM 4993 C CA . HIS A 1 619 ? 17.451 -49.680 -17.420 1.00 86.88 619 HIS A CA 1
ATOM 4994 C C . HIS A 1 619 ? 17.109 -51.172 -17.473 1.00 86.88 619 HIS A C 1
ATOM 4996 O O . HIS A 1 619 ? 16.270 -51.609 -16.698 1.00 86.88 619 HIS A O 1
ATOM 5002 N N . VAL A 1 620 ? 17.778 -51.960 -18.316 1.00 87.81 620 VAL A N 1
ATOM 5003 C CA . VAL A 1 620 ? 17.535 -53.406 -18.430 1.00 87.81 620 VAL A CA 1
ATOM 5004 C C . VAL A 1 620 ? 17.857 -54.123 -17.121 1.00 87.81 620 VAL A C 1
ATOM 5006 O O . VAL A 1 620 ? 17.097 -54.985 -16.691 1.00 87.81 620 VAL A O 1
ATOM 5009 N N . LYS A 1 621 ? 18.917 -53.709 -16.417 1.00 87.81 621 LYS A N 1
ATOM 5010 C CA . LYS A 1 621 ? 19.225 -54.225 -15.078 1.00 87.81 621 LYS A CA 1
ATOM 5011 C C . LYS A 1 621 ? 18.121 -53.932 -14.056 1.00 87.81 621 LYS A C 1
ATOM 5013 O O . LYS A 1 621 ? 17.867 -54.771 -13.203 1.00 87.81 621 LYS A O 1
ATOM 5018 N N . ALA A 1 622 ? 17.492 -52.760 -14.131 1.00 86.19 622 ALA A N 1
ATOM 5019 C CA . ALA A 1 622 ? 16.463 -52.339 -13.183 1.00 86.19 622 ALA A CA 1
ATOM 5020 C C . ALA A 1 622 ? 15.051 -52.844 -13.530 1.00 86.19 622 ALA A C 1
ATOM 5022 O O . ALA A 1 622 ? 14.266 -53.090 -12.624 1.00 86.19 622 ALA A O 1
ATOM 5023 N N . ALA A 1 623 ? 14.718 -52.964 -14.817 1.00 84.50 623 ALA A N 1
ATOM 5024 C CA . ALA A 1 623 ? 13.358 -53.231 -15.291 1.00 84.50 623 ALA A CA 1
ATOM 5025 C C . ALA A 1 623 ? 13.168 -54.635 -15.889 1.00 84.50 623 ALA A C 1
ATOM 5027 O O . ALA A 1 623 ? 12.037 -55.095 -15.998 1.00 84.50 623 ALA A O 1
ATOM 5028 N N . HIS A 1 624 ? 14.253 -55.307 -16.285 1.00 86.94 624 HIS A N 1
ATOM 5029 C CA . HIS A 1 624 ? 14.222 -56.593 -16.992 1.00 86.94 624 HIS A CA 1
ATOM 5030 C C . HIS A 1 624 ? 15.272 -57.580 -16.445 1.00 86.94 624 HIS A C 1
ATOM 5032 O O . HIS A 1 624 ? 15.846 -58.365 -17.194 1.00 86.94 624 HIS A O 1
ATOM 5038 N N . ASN A 1 625 ? 15.585 -57.492 -15.146 1.00 83.75 625 ASN A N 1
ATOM 5039 C CA . ASN A 1 625 ? 16.532 -58.355 -14.421 1.00 83.75 625 ASN A CA 1
ATOM 5040 C C . ASN A 1 625 ? 17.919 -58.525 -15.076 1.00 83.75 625 ASN A C 1
ATOM 5042 O O . ASN A 1 625 ? 18.634 -59.486 -14.802 1.00 83.75 625 ASN A O 1
ATOM 5046 N N . GLY A 1 626 ? 18.335 -57.566 -15.905 1.00 82.75 626 GLY A N 1
ATOM 5047 C CA . GLY A 1 626 ? 19.629 -57.602 -16.584 1.00 82.75 626 GLY A CA 1
ATOM 5048 C C . GLY A 1 626 ? 19.663 -58.440 -17.861 1.00 82.75 626 GLY A C 1
ATOM 5049 O O . GLY A 1 626 ? 20.761 -58.712 -18.341 1.00 82.75 626 GLY A O 1
ATOM 5050 N N . ASP A 1 627 ? 18.515 -58.816 -18.430 1.00 85.00 627 ASP A N 1
ATOM 5051 C CA . ASP A 1 627 ? 18.454 -59.525 -19.711 1.00 85.00 627 ASP A CA 1
ATOM 5052 C C . ASP A 1 627 ? 18.870 -58.625 -20.892 1.00 85.00 627 ASP A C 1
ATOM 5054 O O . ASP A 1 627 ? 18.062 -57.945 -21.529 1.00 85.00 627 ASP A O 1
ATOM 5058 N N . GLU A 1 628 ? 20.173 -58.607 -21.187 1.00 84.75 628 GLU A N 1
ATOM 5059 C CA . GLU A 1 628 ? 20.756 -57.810 -22.273 1.00 84.75 628 GLU A CA 1
ATOM 5060 C C . GLU A 1 628 ? 20.272 -58.211 -23.677 1.00 84.75 628 GLU A C 1
ATOM 5062 O O . GLU A 1 628 ? 20.499 -57.446 -24.617 1.00 84.75 628 GLU A O 1
ATOM 5067 N N . SER A 1 629 ? 19.590 -59.353 -23.847 1.00 86.94 629 SER A N 1
ATOM 5068 C CA . SER A 1 629 ? 19.028 -59.749 -25.148 1.00 86.94 629 SER A CA 1
ATOM 5069 C C . SER A 1 629 ? 17.913 -58.807 -25.625 1.00 86.94 629 SER A C 1
ATOM 5071 O O . SER A 1 629 ? 17.651 -58.707 -26.822 1.00 86.94 629 SER A O 1
ATOM 5073 N N . LEU A 1 630 ? 17.326 -58.036 -24.703 1.00 85.38 630 LEU A N 1
ATOM 5074 C CA . LEU A 1 630 ? 16.288 -57.043 -24.976 1.00 85.38 630 LEU A CA 1
ATOM 5075 C C . LEU A 1 630 ? 16.845 -55.698 -25.472 1.00 85.38 630 LEU A C 1
ATOM 5077 O O . LEU A 1 630 ? 16.077 -54.755 -25.660 1.00 85.38 630 LEU A O 1
ATOM 5081 N N . ILE A 1 631 ? 18.161 -55.573 -25.669 1.00 89.19 631 ILE A N 1
ATOM 5082 C CA . ILE A 1 631 ? 18.810 -54.342 -26.132 1.00 89.19 631 ILE A CA 1
ATOM 5083 C C . ILE A 1 631 ? 18.997 -54.381 -27.649 1.00 89.19 631 ILE A C 1
ATOM 5085 O O . ILE A 1 631 ? 19.890 -55.051 -28.164 1.00 89.19 631 ILE A O 1
ATOM 5089 N N . GLU A 1 632 ? 18.219 -53.572 -28.361 1.00 89.44 632 GLU A N 1
ATOM 5090 C CA . GLU A 1 632 ? 18.490 -53.241 -29.757 1.00 89.44 632 GLU A CA 1
ATOM 5091 C C . GLU A 1 632 ? 19.502 -52.080 -29.821 1.00 89.44 632 GLU A C 1
ATOM 5093 O O . GLU A 1 632 ? 19.268 -51.007 -29.256 1.00 89.44 632 GLU A O 1
ATOM 5098 N N . ASP A 1 633 ? 20.647 -52.299 -30.482 1.00 89.06 633 ASP A N 1
ATOM 5099 C CA . ASP A 1 633 ? 21.772 -51.355 -30.593 1.00 89.06 633 ASP A CA 1
ATOM 5100 C C . ASP A 1 633 ? 21.937 -50.880 -32.041 1.00 89.06 633 ASP A C 1
ATOM 5102 O O . ASP A 1 633 ? 22.486 -51.576 -32.893 1.00 89.06 633 ASP A O 1
ATOM 5106 N N . ASN A 1 634 ? 21.473 -49.663 -32.318 1.00 86.31 634 ASN A N 1
ATOM 5107 C CA . ASN A 1 634 ? 21.480 -49.072 -33.653 1.00 86.31 634 ASN A CA 1
ATOM 5108 C C . ASN A 1 634 ? 22.698 -48.161 -33.903 1.00 86.31 634 ASN A C 1
ATOM 5110 O O . ASN A 1 634 ? 22.702 -47.375 -34.856 1.00 86.31 634 ASN A O 1
ATOM 5114 N N . ARG A 1 635 ? 23.749 -48.225 -33.071 1.00 82.75 635 ARG A N 1
ATOM 5115 C CA . ARG A 1 635 ? 24.918 -47.331 -33.200 1.00 82.75 635 ARG A CA 1
ATOM 5116 C C . ARG A 1 635 ? 25.624 -47.441 -34.538 1.00 82.75 635 ARG A C 1
ATOM 5118 O O . ARG A 1 635 ? 26.022 -46.413 -35.078 1.00 82.75 635 ARG A O 1
ATOM 5125 N N . ASP A 1 636 ? 25.775 -48.649 -35.068 1.00 79.94 636 ASP A N 1
ATOM 5126 C CA . ASP A 1 636 ? 26.469 -48.861 -36.342 1.00 79.94 636 ASP A CA 1
ATOM 5127 C C . ASP A 1 636 ? 25.652 -48.340 -37.526 1.00 79.94 636 ASP A C 1
ATOM 5129 O O . ASP A 1 636 ? 26.211 -47.755 -38.450 1.00 79.94 636 ASP A O 1
ATOM 5133 N N . LYS A 1 637 ? 24.320 -48.429 -37.439 1.00 86.12 637 LYS A N 1
ATOM 5134 C CA . LYS A 1 637 ? 23.394 -47.920 -38.456 1.00 86.12 637 LYS A CA 1
ATOM 5135 C C . LYS A 1 637 ? 23.464 -46.398 -38.609 1.00 86.12 637 LYS A C 1
ATOM 5137 O O . LYS A 1 637 ? 23.431 -45.897 -39.727 1.00 86.12 637 LYS A O 1
ATOM 5142 N N . TYR A 1 638 ? 23.570 -45.663 -37.500 1.00 85.62 638 TYR A N 1
ATOM 5143 C CA . TYR A 1 638 ? 23.570 -44.191 -37.499 1.00 85.62 638 TYR A CA 1
ATOM 5144 C C . TYR A 1 638 ? 24.971 -43.571 -37.370 1.00 85.62 638 TYR A C 1
ATOM 5146 O O . TYR A 1 638 ? 25.110 -42.347 -37.301 1.00 85.62 638 TYR A O 1
ATOM 5154 N N . ASN A 1 639 ? 26.027 -44.392 -37.346 1.00 81.00 639 ASN A N 1
ATOM 5155 C CA . ASN A 1 639 ? 27.395 -43.943 -37.075 1.00 81.00 639 ASN A CA 1
ATOM 5156 C C . ASN A 1 639 ? 27.882 -42.906 -38.094 1.00 81.00 639 ASN A C 1
ATOM 5158 O O . ASN A 1 639 ? 28.427 -41.865 -37.721 1.00 81.00 639 ASN A O 1
ATOM 5162 N N . ASP A 1 640 ? 27.665 -43.178 -39.380 1.00 83.81 640 ASP A N 1
ATOM 5163 C CA . ASP A 1 640 ? 28.152 -42.317 -40.456 1.00 83.81 640 ASP A CA 1
ATOM 5164 C C . ASP A 1 640 ? 27.405 -40.982 -40.506 1.00 83.81 640 ASP A C 1
ATOM 5166 O O . ASP A 1 640 ? 28.034 -39.938 -40.689 1.00 83.81 640 ASP A O 1
ATOM 5170 N N . GLU A 1 641 ? 26.100 -40.990 -40.232 1.00 83.31 641 GLU A N 1
ATOM 5171 C CA . GLU A 1 641 ? 25.283 -39.777 -40.129 1.00 83.31 641 GLU A CA 1
ATOM 5172 C C . GLU A 1 641 ? 25.750 -38.895 -38.957 1.00 83.31 641 GLU A C 1
ATOM 5174 O O . GLU A 1 641 ? 26.007 -37.699 -39.125 1.00 83.31 641 GLU A O 1
ATOM 5179 N N . ILE A 1 642 ? 25.982 -39.499 -37.784 1.00 84.00 642 ILE A N 1
ATOM 5180 C CA . ILE A 1 642 ? 26.520 -38.800 -36.608 1.00 84.00 642 ILE A CA 1
ATOM 5181 C C . ILE A 1 642 ? 27.907 -38.228 -36.902 1.00 84.00 642 ILE A C 1
ATOM 5183 O O . ILE A 1 642 ? 28.179 -37.077 -36.564 1.00 84.00 642 ILE A O 1
ATOM 5187 N N . ARG A 1 643 ? 28.792 -38.978 -37.567 1.00 83.50 643 ARG A N 1
ATOM 5188 C CA . ARG A 1 643 ? 30.133 -38.488 -37.930 1.00 83.50 643 ARG A CA 1
ATOM 5189 C C . ARG A 1 643 ? 30.085 -37.311 -38.895 1.00 83.50 643 ARG A C 1
ATOM 5191 O O . ARG A 1 643 ? 30.887 -36.388 -38.745 1.00 83.50 643 ARG A O 1
ATOM 5198 N N . GLN A 1 644 ? 29.194 -37.336 -39.882 1.00 84.62 644 GLN A N 1
ATOM 5199 C CA . GLN A 1 644 ? 29.036 -36.230 -40.828 1.00 84.62 644 GLN A CA 1
ATOM 5200 C C . GLN A 1 644 ? 28.535 -34.970 -40.119 1.00 84.62 644 GLN A C 1
ATOM 5202 O O . GLN A 1 644 ? 29.117 -33.899 -40.296 1.00 84.62 644 GLN A O 1
ATOM 5207 N N . MET A 1 645 ? 27.546 -35.108 -39.237 1.00 80.06 645 MET A N 1
ATOM 5208 C CA . MET A 1 645 ? 27.022 -33.974 -38.480 1.00 80.06 645 MET A CA 1
ATOM 5209 C C . MET A 1 645 ? 28.025 -33.456 -37.434 1.00 80.06 645 MET A C 1
ATOM 5211 O O . MET A 1 645 ? 28.167 -32.250 -37.273 1.00 80.06 645 MET A O 1
ATOM 5215 N N . VAL A 1 646 ? 28.829 -34.321 -36.803 1.00 82.00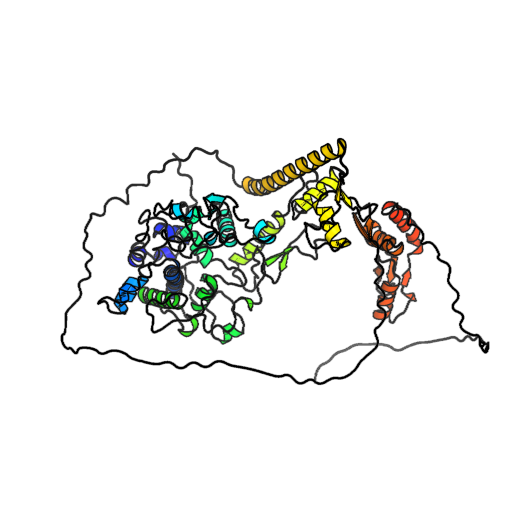 646 VAL A N 1
ATOM 5216 C CA . VAL A 1 646 ? 29.949 -33.894 -35.940 1.00 82.00 646 VAL A CA 1
ATOM 5217 C C . VAL A 1 646 ? 30.975 -33.075 -36.716 1.00 82.00 646 VAL A C 1
ATOM 5219 O O . VAL A 1 646 ? 31.427 -32.056 -36.205 1.00 82.00 646 VAL A O 1
ATOM 5222 N N . LYS A 1 647 ? 31.324 -33.460 -37.949 1.00 80.31 647 LYS A N 1
ATOM 5223 C CA . LYS A 1 647 ? 32.237 -32.662 -38.787 1.00 80.31 647 LYS A CA 1
ATOM 5224 C C . LYS A 1 647 ? 31.656 -31.292 -39.141 1.00 80.31 647 LYS A C 1
ATOM 5226 O O . LYS A 1 647 ? 32.425 -30.346 -39.275 1.00 80.31 647 LYS A O 1
ATOM 5231 N N . LYS A 1 648 ? 30.332 -31.188 -39.28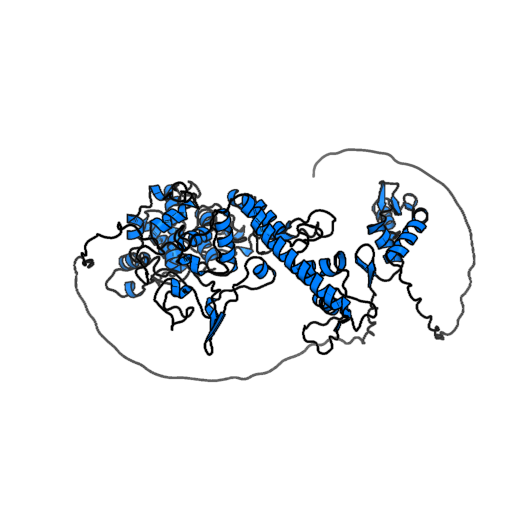0 1.00 75.19 648 LYS A N 1
ATOM 5232 C CA . LYS A 1 648 ? 29.630 -29.927 -39.548 1.00 75.19 648 LYS A CA 1
ATOM 5233 C C . LYS A 1 648 ? 29.589 -29.026 -38.307 1.00 75.19 648 LYS A C 1
ATOM 5235 O O . LYS A 1 648 ? 30.005 -27.877 -38.371 1.00 75.19 648 LYS A O 1
ATOM 5240 N N . CYS A 1 649 ? 29.176 -29.574 -37.164 1.00 69.69 649 CYS A N 1
ATOM 5241 C CA . CYS A 1 649 ? 29.104 -28.864 -35.884 1.00 69.69 649 CYS A CA 1
ATOM 5242 C C . CYS A 1 649 ? 30.482 -28.493 -35.315 1.00 69.69 649 CYS A C 1
ATOM 5244 O O . CYS A 1 649 ? 30.613 -27.480 -34.629 1.00 69.69 649 CYS A O 1
ATOM 5246 N N . PHE A 1 650 ? 31.496 -29.320 -35.583 1.00 78.50 650 PHE A N 1
ATOM 5247 C CA . PHE A 1 650 ? 32.845 -29.210 -35.032 1.00 78.50 650 PHE A CA 1
ATOM 5248 C C . PHE A 1 650 ? 33.907 -29.496 -36.118 1.00 78.50 650 PHE A C 1
ATOM 5250 O O . PHE A 1 650 ? 34.573 -30.534 -36.086 1.00 78.50 650 PHE A O 1
ATOM 5257 N N . PRO A 1 651 ? 34.121 -28.580 -37.082 1.00 61.88 651 PRO A N 1
ATOM 5258 C CA . PRO A 1 651 ? 35.082 -28.759 -38.180 1.00 61.88 651 PRO A CA 1
ATOM 5259 C C . PRO A 1 651 ? 36.558 -28.657 -37.740 1.00 61.88 651 PRO A C 1
ATOM 5261 O O . PRO A 1 651 ? 37.477 -28.786 -38.552 1.00 61.88 651 PRO A O 1
ATOM 5264 N N . TYR A 1 652 ? 36.811 -28.422 -36.451 1.00 59.22 652 TYR A N 1
ATOM 5265 C CA . TYR A 1 652 ? 38.138 -28.213 -35.882 1.00 59.22 652 TYR A CA 1
ATOM 5266 C C . TYR A 1 652 ? 38.946 -29.520 -35.787 1.00 59.22 652 TYR A C 1
ATOM 5268 O O . TYR A 1 652 ? 38.475 -30.535 -35.269 1.00 59.22 652 TYR A O 1
ATOM 5276 N N . LYS A 1 653 ? 40.210 -29.505 -36.237 1.00 47.62 653 LYS A N 1
ATOM 5277 C CA . LYS A 1 653 ? 41.129 -30.640 -36.048 1.00 47.62 653 LYS A CA 1
ATOM 5278 C C . LYS A 1 653 ? 41.581 -30.708 -34.586 1.00 47.62 653 LYS A C 1
ATOM 5280 O O . LYS A 1 653 ? 42.361 -29.875 -34.141 1.00 47.62 653 LYS A O 1
ATOM 5285 N N . ILE A 1 654 ? 41.130 -31.735 -33.867 1.00 46.31 654 ILE A N 1
ATOM 5286 C CA . ILE A 1 654 ? 41.620 -32.075 -32.522 1.00 46.31 654 ILE A CA 1
ATOM 5287 C C . ILE A 1 654 ? 43.108 -32.457 -32.635 1.00 46.31 654 ILE A C 1
ATOM 5289 O O . ILE A 1 654 ? 43.438 -33.392 -33.372 1.00 46.31 654 ILE A O 1
ATOM 5293 N N . SER A 1 655 ? 44.009 -31.764 -31.933 1.00 40.06 655 SER A N 1
ATOM 5294 C CA . SER A 1 655 ? 45.414 -32.179 -31.835 1.00 40.06 655 SER A CA 1
ATOM 5295 C C . SER A 1 655 ? 45.508 -33.494 -31.055 1.00 40.06 655 SER A C 1
ATOM 5297 O O . SER A 1 655 ? 44.861 -33.678 -30.024 1.00 40.06 655 SER A O 1
ATOM 5299 N N . GLN A 1 656 ? 46.286 -34.458 -31.555 1.00 36.50 656 GLN A N 1
ATOM 5300 C CA . GLN A 1 656 ? 46.577 -35.655 -30.766 1.00 36.50 656 GLN A CA 1
ATOM 5301 C C . GLN A 1 656 ? 47.543 -35.290 -29.630 1.00 36.50 656 GLN A C 1
ATOM 5303 O O . GLN A 1 656 ? 48.501 -34.554 -29.878 1.00 36.50 656 GLN A O 1
ATOM 5308 N N . PRO A 1 657 ? 47.350 -35.816 -28.409 1.00 35.50 657 PRO A N 1
ATOM 5309 C CA . PRO A 1 657 ? 48.314 -35.623 -27.337 1.00 35.50 657 PRO A CA 1
ATOM 5310 C C . PRO A 1 657 ? 49.644 -36.295 -27.708 1.00 35.50 657 PRO A C 1
ATOM 5312 O O . PRO A 1 657 ? 49.681 -37.451 -28.139 1.00 35.50 657 PRO A O 1
ATOM 5315 N N . THR A 1 658 ? 50.742 -35.560 -27.543 1.00 33.78 658 THR A N 1
ATOM 5316 C CA . THR A 1 658 ? 52.108 -36.060 -27.711 1.00 33.78 658 THR A CA 1
ATOM 5317 C C . THR A 1 658 ? 52.360 -37.204 -26.726 1.00 33.78 658 THR A C 1
ATOM 5319 O O . THR A 1 658 ? 52.182 -37.069 -25.517 1.00 33.78 658 THR A O 1
ATOM 5322 N N . LYS A 1 659 ? 52.760 -38.373 -27.239 1.00 37.28 659 LYS A N 1
ATOM 5323 C CA . LYS A 1 659 ? 53.197 -39.499 -26.403 1.00 37.28 659 LYS A CA 1
ATOM 5324 C C . LYS A 1 659 ? 54.554 -39.152 -25.785 1.00 37.28 659 LYS A C 1
ATOM 5326 O O . LYS A 1 659 ? 55.558 -39.169 -26.491 1.00 37.28 659 LYS A O 1
ATOM 5331 N N . THR A 1 660 ? 54.603 -38.876 -24.486 1.00 30.03 660 THR A N 1
ATOM 5332 C CA . THR A 1 660 ? 55.860 -38.882 -23.722 1.00 30.03 660 THR A CA 1
ATOM 5333 C C . THR A 1 660 ? 56.276 -40.322 -23.371 1.00 30.03 660 THR A C 1
ATOM 5335 O O . THR A 1 660 ? 55.413 -41.191 -23.199 1.00 30.03 660 THR A O 1
ATOM 5338 N N . PRO A 1 661 ? 57.586 -40.632 -23.302 1.00 35.47 661 PRO A N 1
ATOM 5339 C CA . PRO A 1 661 ? 58.073 -41.999 -23.124 1.00 35.47 661 PRO A CA 1
ATOM 5340 C C . PRO A 1 661 ? 57.814 -42.501 -21.699 1.00 35.47 661 PRO A C 1
ATOM 5342 O O . PRO A 1 661 ? 58.114 -41.816 -20.723 1.00 35.47 661 PRO A O 1
ATOM 5345 N N . ARG A 1 662 ? 57.308 -43.733 -21.562 1.00 33.16 662 ARG A N 1
ATOM 5346 C CA . ARG A 1 662 ? 57.194 -44.420 -20.266 1.00 33.16 662 ARG A CA 1
ATOM 5347 C C . ARG A 1 662 ? 58.589 -44.713 -19.703 1.00 33.16 662 ARG A C 1
ATOM 5349 O O . ARG A 1 662 ? 59.272 -45.622 -20.175 1.00 33.16 662 ARG A O 1
ATOM 5356 N N . GLY A 1 663 ? 58.980 -43.969 -18.671 1.00 31.39 663 GLY A N 1
ATOM 5357 C CA . GLY A 1 663 ? 60.115 -44.293 -17.811 1.00 31.39 663 GLY A CA 1
ATOM 5358 C C . GLY A 1 663 ? 59.896 -45.627 -17.094 1.00 31.39 663 GLY A C 1
ATOM 5359 O O . GLY A 1 663 ? 58.847 -45.876 -16.501 1.00 31.39 663 GLY A O 1
ATOM 5360 N N . LYS A 1 664 ? 60.893 -46.507 -17.200 1.00 31.75 664 LYS A N 1
ATOM 5361 C CA . LYS A 1 664 ? 60.942 -47.846 -16.604 1.00 31.75 664 LYS A CA 1
ATOM 5362 C C . LYS A 1 664 ? 60.861 -47.760 -15.074 1.00 31.75 664 LYS A C 1
ATOM 5364 O O . LYS A 1 664 ? 61.804 -47.288 -14.447 1.00 31.75 664 LYS A O 1
ATOM 5369 N N . ARG A 1 665 ? 59.812 -48.317 -14.463 1.00 28.34 665 ARG A N 1
ATOM 5370 C CA . ARG A 1 665 ? 59.860 -48.742 -13.055 1.00 28.34 665 ARG A CA 1
ATOM 5371 C C . ARG A 1 665 ? 60.478 -50.141 -13.018 1.00 28.34 665 ARG A C 1
ATOM 5373 O O . ARG A 1 665 ? 59.890 -51.095 -13.521 1.00 28.34 665 ARG A O 1
ATOM 5380 N N . LYS A 1 666 ? 61.698 -50.244 -12.482 1.00 29.89 666 LYS A N 1
ATOM 5381 C CA . LYS A 1 666 ? 62.278 -51.518 -12.045 1.00 29.89 666 LYS A CA 1
ATOM 5382 C C . LYS A 1 666 ? 61.467 -51.985 -10.836 1.00 29.89 666 LYS A C 1
ATOM 5384 O O . LYS A 1 666 ? 61.607 -51.417 -9.761 1.00 29.89 666 LYS A O 1
ATOM 5389 N N . THR A 1 667 ? 60.651 -53.012 -11.013 1.00 29.06 667 THR A N 1
ATOM 5390 C CA . THR A 1 667 ? 60.271 -53.914 -9.926 1.00 29.06 667 THR A CA 1
ATOM 5391 C C . THR A 1 667 ? 60.889 -55.266 -10.233 1.00 29.06 667 THR A C 1
ATOM 5393 O O . THR A 1 667 ? 60.830 -55.771 -11.357 1.00 29.06 667 THR A O 1
ATOM 5396 N N . THR A 1 668 ? 61.594 -55.766 -9.234 1.00 29.22 668 THR A N 1
ATOM 5397 C CA . THR A 1 668 ? 62.302 -57.035 -9.175 1.00 29.22 668 THR A CA 1
ATOM 5398 C C . THR A 1 668 ? 61.402 -58.203 -9.582 1.00 29.22 668 THR A C 1
ATOM 5400 O O . THR A 1 668 ? 60.208 -58.240 -9.295 1.00 29.22 668 THR A O 1
ATOM 5403 N N . LYS A 1 669 ? 61.997 -59.132 -10.335 1.00 28.30 669 LYS A N 1
ATOM 5404 C CA . LYS A 1 669 ? 61.395 -60.386 -10.790 1.00 28.30 669 LYS A CA 1
ATOM 5405 C C . LYS A 1 669 ? 61.261 -61.351 -9.614 1.00 28.30 669 LYS A C 1
ATOM 5407 O O . LYS A 1 669 ? 62.270 -61.607 -8.977 1.00 28.30 669 LYS A O 1
ATOM 5412 N N . GLU A 1 670 ? 60.108 -62.001 -9.493 1.00 26.47 670 GLU A N 1
ATOM 5413 C CA . GLU A 1 670 ? 60.023 -63.461 -9.343 1.00 26.47 670 GLU A CA 1
ATOM 5414 C C . GLU A 1 670 ? 58.738 -63.984 -10.020 1.00 26.47 670 GLU A C 1
ATOM 5416 O O . GLU A 1 670 ? 57.780 -63.223 -10.179 1.00 26.47 670 GLU A O 1
ATOM 5421 N N . PRO A 1 671 ? 58.738 -65.215 -10.570 1.00 31.38 671 PRO A N 1
ATOM 5422 C CA . PRO A 1 671 ? 57.957 -65.536 -11.758 1.00 31.38 671 PRO A CA 1
ATOM 5423 C C . PRO A 1 671 ? 56.650 -66.283 -11.470 1.00 31.38 671 PRO A C 1
ATOM 5425 O O . PRO A 1 671 ? 56.537 -67.100 -10.561 1.00 31.38 671 PRO A O 1
ATOM 5428 N N . ALA A 1 672 ? 55.672 -66.046 -12.345 1.00 27.97 672 ALA A N 1
ATOM 5429 C CA . ALA A 1 672 ? 54.380 -66.716 -12.364 1.00 27.97 672 ALA A CA 1
ATOM 5430 C C . ALA A 1 672 ? 54.499 -68.247 -12.479 1.00 27.97 672 ALA A C 1
ATOM 5432 O O . ALA A 1 672 ? 55.105 -68.781 -13.416 1.00 27.97 672 ALA A O 1
ATOM 5433 N N . ARG A 1 673 ? 53.809 -68.958 -11.580 1.00 27.11 673 ARG A N 1
ATOM 5434 C CA . ARG A 1 673 ? 53.494 -70.381 -11.726 1.00 27.11 673 ARG A CA 1
ATOM 5435 C C . ARG A 1 673 ? 52.282 -70.514 -12.656 1.00 27.11 673 ARG A C 1
ATOM 5437 O O . ARG A 1 673 ? 51.181 -70.083 -12.336 1.00 27.11 673 ARG A O 1
ATOM 5444 N N . LYS A 1 674 ? 52.513 -71.094 -13.836 1.00 30.39 674 LYS A N 1
ATOM 5445 C CA . LYS A 1 674 ? 51.480 -71.542 -14.783 1.00 30.39 674 LYS A CA 1
ATOM 5446 C C . LYS A 1 674 ? 50.530 -72.525 -14.095 1.00 30.39 674 LYS A C 1
ATOM 5448 O O . LYS A 1 674 ? 51.016 -73.509 -13.549 1.00 30.39 674 LYS A O 1
ATOM 5453 N N . LEU A 1 675 ? 49.222 -72.387 -14.308 1.00 26.38 675 LEU A N 1
ATOM 5454 C CA . LEU A 1 675 ? 48.357 -73.556 -14.466 1.00 26.38 675 LEU A CA 1
ATOM 5455 C C . LEU A 1 675 ? 47.381 -73.339 -15.631 1.00 26.38 675 LEU A C 1
ATOM 5457 O O . LEU A 1 675 ? 46.695 -72.328 -15.731 1.00 26.38 675 LEU A O 1
ATOM 5461 N N . LYS A 1 676 ? 47.429 -74.297 -16.559 1.00 26.86 676 LYS A N 1
ATOM 5462 C CA . LYS A 1 676 ? 46.559 -74.479 -17.725 1.00 26.86 676 LYS A CA 1
ATOM 5463 C C . LYS A 1 676 ? 45.213 -75.089 -17.298 1.00 26.86 676 LYS A C 1
ATOM 5465 O O . LYS A 1 676 ? 45.141 -75.666 -16.220 1.00 26.86 676 LYS A O 1
ATOM 5470 N N . ARG A 1 677 ? 44.318 -75.171 -18.301 1.00 25.41 677 ARG A N 1
ATOM 5471 C CA . ARG A 1 677 ? 43.154 -76.077 -18.476 1.00 25.41 677 ARG A CA 1
ATOM 5472 C C . ARG A 1 677 ? 41.835 -75.554 -17.902 1.00 25.41 677 ARG A C 1
ATOM 5474 O O . ARG A 1 677 ? 41.843 -74.918 -16.869 1.00 25.41 677 ARG A O 1
ATOM 5481 N N . SER A 1 678 ? 40.666 -75.826 -18.477 1.00 25.53 678 SER A N 1
ATOM 5482 C CA . SER A 1 678 ? 40.241 -76.362 -19.783 1.00 25.53 678 SER A CA 1
ATOM 5483 C C . SER A 1 678 ? 38.704 -76.305 -19.834 1.00 25.53 678 SER A C 1
ATOM 5485 O O . SER A 1 678 ? 38.066 -76.310 -18.792 1.00 25.53 678 SER A O 1
ATOM 5487 N N . ARG A 1 679 ? 38.165 -76.288 -21.060 1.00 30.50 679 ARG A N 1
ATOM 5488 C CA . ARG A 1 679 ? 36.806 -76.640 -21.535 1.00 30.50 679 ARG A CA 1
ATOM 5489 C C . ARG A 1 679 ? 35.849 -77.382 -20.576 1.00 30.50 679 ARG A C 1
ATOM 5491 O O . ARG A 1 679 ? 36.269 -78.356 -19.960 1.00 30.50 679 ARG A O 1
ATOM 5498 N N . ASN A 1 680 ? 34.558 -77.016 -20.636 1.00 26.23 680 ASN A N 1
ATOM 5499 C CA . ASN A 1 680 ? 33.368 -77.840 -20.994 1.00 26.23 680 ASN A CA 1
ATOM 5500 C C . ASN A 1 680 ? 32.094 -77.021 -20.653 1.00 26.23 680 ASN A C 1
ATOM 5502 O O . ASN A 1 680 ? 32.044 -76.423 -19.589 1.00 26.23 680 ASN A O 1
ATOM 5506 N N . ILE A 1 681 ? 31.195 -76.680 -21.589 1.00 31.44 681 ILE A N 1
ATOM 5507 C CA . ILE A 1 681 ? 30.071 -77.460 -22.171 1.00 31.44 681 ILE A CA 1
ATOM 5508 C C . ILE A 1 681 ? 29.179 -78.126 -21.114 1.00 31.44 681 ILE A C 1
ATOM 5510 O O . ILE A 1 681 ? 29.651 -79.071 -20.499 1.00 31.44 681 ILE A O 1
ATOM 5514 N N . THR A 1 682 ? 27.916 -77.664 -21.019 1.00 27.20 682 THR A N 1
ATOM 5515 C CA . THR A 1 682 ? 26.614 -78.402 -20.937 1.00 27.20 682 THR A CA 1
ATOM 5516 C C . THR A 1 682 ? 25.520 -77.396 -20.514 1.00 27.20 682 THR A C 1
ATOM 5518 O O . THR A 1 682 ? 25.672 -76.765 -19.478 1.00 27.20 682 THR A O 1
ATOM 5521 N N . THR A 1 683 ? 24.589 -76.956 -21.375 1.00 27.58 683 THR A N 1
ATOM 5522 C CA . THR A 1 683 ? 23.291 -77.547 -21.803 1.00 27.58 683 THR A CA 1
ATOM 5523 C C . THR A 1 683 ? 22.143 -77.543 -20.780 1.00 27.58 683 THR A C 1
ATOM 5525 O O . THR A 1 683 ? 22.256 -78.216 -19.765 1.00 27.58 683 THR A O 1
ATOM 5528 N N . LYS A 1 684 ? 21.005 -76.985 -21.251 1.00 27.88 684 LYS A N 1
ATOM 5529 C CA . LYS A 1 684 ? 19.589 -77.397 -21.067 1.00 27.88 684 LYS A CA 1
ATOM 5530 C C . LYS A 1 684 ? 18.888 -77.034 -19.746 1.00 27.88 684 LYS A C 1
ATOM 5532 O O . LYS A 1 684 ? 19.363 -77.407 -18.687 1.00 27.88 684 LYS A O 1
ATOM 5537 N N . ASN A 1 685 ? 17.824 -76.218 -19.849 1.00 26.86 685 ASN A N 1
ATOM 5538 C CA . ASN A 1 685 ? 16.376 -76.575 -19.789 1.00 26.86 685 ASN A CA 1
ATOM 5539 C C . ASN A 1 685 ? 15.886 -76.573 -18.328 1.00 26.86 685 ASN A C 1
ATOM 5541 O O . ASN A 1 685 ? 16.646 -76.977 -17.464 1.00 26.86 685 ASN A O 1
ATOM 5545 N N . ALA A 1 686 ? 14.671 -76.197 -17.942 1.00 28.36 686 ALA A N 1
ATOM 5546 C CA . ALA A 1 686 ? 13.419 -75.778 -18.576 1.00 28.36 686 ALA A CA 1
ATOM 5547 C C . ALA A 1 686 ? 12.507 -75.253 -17.429 1.00 28.36 686 ALA A C 1
ATOM 5549 O O . ALA A 1 686 ? 12.828 -75.541 -16.277 1.00 28.36 686 ALA A O 1
ATOM 5550 N N . ASP A 1 687 ? 11.469 -74.475 -17.775 1.00 28.16 687 ASP A N 1
ATOM 5551 C CA . ASP A 1 687 ? 10.050 -74.522 -17.328 1.00 28.16 687 ASP A CA 1
ATOM 5552 C C . ASP A 1 687 ? 9.764 -74.777 -15.825 1.00 28.16 687 ASP A C 1
ATOM 5554 O O . ASP A 1 687 ? 10.376 -75.625 -15.192 1.00 28.16 687 ASP A O 1
ATOM 5558 N N . GLU A 1 688 ? 8.823 -74.171 -15.104 1.00 28.73 688 GLU A N 1
ATOM 5559 C CA . GLU A 1 688 ? 7.514 -73.549 -15.351 1.00 28.73 688 GLU A CA 1
ATOM 5560 C C . GLU A 1 688 ? 6.974 -73.255 -13.923 1.00 28.73 688 GLU A C 1
ATOM 5562 O O . GLU A 1 688 ? 7.242 -74.070 -13.038 1.00 28.73 688 GLU A O 1
ATOM 5567 N N . TYR A 1 689 ? 6.212 -72.179 -13.666 1.00 25.88 689 TYR A N 1
ATOM 5568 C CA . TYR A 1 689 ? 4.969 -72.257 -12.861 1.00 25.88 689 TYR A CA 1
ATOM 5569 C C . TYR A 1 689 ? 4.169 -70.931 -12.830 1.00 25.88 689 TYR A C 1
ATOM 5571 O O . TYR A 1 689 ? 4.670 -69.885 -12.424 1.00 25.88 689 TYR A O 1
ATOM 5579 N N . TYR A 1 690 ? 2.925 -71.085 -13.285 1.00 27.50 690 TYR A N 1
ATOM 5580 C CA . TYR A 1 690 ? 1.652 -70.344 -13.254 1.00 27.50 690 TYR A CA 1
ATOM 5581 C C . TYR A 1 690 ? 1.306 -69.311 -12.144 1.00 27.50 690 TYR A C 1
ATOM 5583 O O . TYR A 1 690 ? 1.636 -69.543 -10.984 1.00 27.50 690 TYR A O 1
ATOM 5591 N N . ASP A 1 691 ? 0.577 -68.249 -12.577 1.00 27.69 691 ASP A N 1
ATOM 5592 C CA . ASP A 1 691 ? -0.747 -67.682 -12.147 1.00 27.69 691 ASP A CA 1
ATOM 5593 C C . ASP A 1 691 ? -1.110 -67.553 -10.646 1.00 27.69 691 ASP A C 1
ATOM 5595 O O . ASP A 1 691 ? -0.601 -68.283 -9.810 1.00 27.69 691 ASP A O 1
ATOM 5599 N N . GLU A 1 692 ? -2.036 -66.722 -10.144 1.00 28.30 692 GLU A N 1
ATOM 5600 C CA . GLU A 1 692 ? -2.965 -65.659 -10.583 1.00 28.30 692 GLU A CA 1
ATOM 5601 C C . GLU A 1 692 ? -3.519 -65.014 -9.273 1.00 28.30 692 GLU A C 1
ATOM 5603 O O . GLU A 1 692 ? -3.527 -65.655 -8.227 1.00 28.30 692 GLU A O 1
ATOM 5608 N N . GLU A 1 693 ? -3.999 -63.767 -9.369 1.00 30.36 693 GLU A N 1
ATOM 5609 C CA . GLU A 1 693 ? -5.158 -63.131 -8.687 1.00 30.36 693 GLU A CA 1
ATOM 5610 C C . GLU A 1 693 ? -5.474 -63.141 -7.154 1.00 30.36 693 GLU A C 1
ATOM 5612 O O . GLU A 1 693 ? -5.378 -64.134 -6.444 1.00 30.36 693 GLU A O 1
ATOM 5617 N N . ASN A 1 694 ? -6.092 -62.003 -6.750 1.00 29.42 694 ASN A N 1
ATOM 5618 C CA . ASN A 1 694 ? -6.996 -61.714 -5.604 1.00 29.42 694 ASN A CA 1
ATOM 5619 C C . ASN A 1 694 ? -6.355 -61.685 -4.190 1.00 29.42 694 ASN A C 1
ATOM 5621 O O . ASN A 1 694 ? -5.609 -62.568 -3.811 1.00 29.42 694 ASN A O 1
ATOM 5625 N N . GLY A 1 695 ? -6.519 -60.686 -3.311 1.00 27.77 695 GLY A N 1
ATOM 5626 C CA . GLY A 1 695 ? -7.654 -59.811 -3.001 1.00 27.77 695 GLY A CA 1
ATOM 5627 C C . GLY A 1 695 ? -8.312 -60.279 -1.689 1.00 27.77 695 GLY A C 1
ATOM 5628 O O . GLY A 1 695 ? -9.002 -61.284 -1.745 1.00 27.77 695 GLY A O 1
ATOM 5629 N N . TYR A 1 696 ? -8.067 -59.608 -0.545 1.00 29.20 696 TYR A N 1
ATOM 5630 C CA . TYR A 1 696 ? -8.988 -59.314 0.590 1.00 29.20 696 TYR A CA 1
ATOM 5631 C C . TYR A 1 696 ? -8.262 -58.871 1.885 1.00 29.20 696 TYR A C 1
ATOM 5633 O O . TYR A 1 696 ? -7.060 -59.042 2.055 1.00 29.20 696 TYR A O 1
ATOM 5641 N N . GLU A 1 697 ? -9.055 -58.233 2.745 1.00 33.28 697 GLU A N 1
ATOM 5642 C CA . GLU A 1 697 ? -8.795 -57.385 3.913 1.00 33.28 697 GLU A CA 1
ATOM 5643 C C . GLU A 1 697 ? -8.145 -58.006 5.173 1.00 33.28 697 GLU A C 1
ATOM 5645 O O . GLU A 1 697 ? -8.240 -59.197 5.452 1.00 33.28 697 GLU A O 1
ATOM 5650 N N . SER A 1 698 ? -7.700 -57.075 6.032 1.00 34.12 698 SER A N 1
ATOM 5651 C CA . SER A 1 698 ? -7.709 -57.079 7.509 1.00 34.12 698 SER A CA 1
ATOM 5652 C C . SER A 1 698 ? -6.641 -57.867 8.279 1.00 34.12 698 SER A C 1
ATOM 5654 O O . SER A 1 698 ? -6.702 -59.086 8.413 1.00 34.12 698 SER A O 1
ATOM 5656 N N . SER A 1 699 ? -5.723 -57.118 8.901 1.00 35.88 699 SER A N 1
ATOM 5657 C CA . SER A 1 699 ? -5.423 -57.084 10.351 1.00 35.88 699 SER A CA 1
ATOM 5658 C C . SER A 1 699 ? -4.438 -55.956 10.640 1.00 35.88 699 SER A C 1
ATOM 5660 O O . SER A 1 699 ? -3.435 -55.871 9.896 1.00 35.88 699 SER A O 1
#

Sequence (699 aa):
MPQTETVRLPRTPLQRWFTREMFYDLFPFANLGWGPHKCLPYSYEAFIIASRYFPEFGAGKEGHGFTKKEMQRRDVAAFFAHVIQETGENNIDLYNTTLTTEEANDCFYRGGFFNWFEGGPESDLVAPETREYSVNDAAICYSRGRYCSSNKEIDFWYPCADKHEDEGNSTIYKGCYFGRGPLQLSWNYNYGQFEHFLRTRKINVNLLEEPNLILTKMDPPLAMLASLWFYMTPQPPKPSMHDVMMGNWRPSAKNRRAGYEGSVFGPTSLIINKECGGEDEEDPGGAGESRRIKAFKWFCRHLNVSAGIERTISCRGMLEGFDANPHKYSWQPSWSTMWKAQPCDCEPAPYNGALPYYDPKFYPDKFVRENDKNRLRYLSAMLTCSLCNIEGEFPTAQELEIHIAVDHVRHVPYECARCKYARFPTEYSIRFHYRQTHNLTNAMDPDLKIRCIVSADGMRKQKEVKAILNTSLATSRASNTAKWQQKSKPVESASPPTVAYNEECIKQEEDDNYGCSPPLEIDEGDVEADINEDVADDVSQSPPEQAVEEEVPEQAPAEQVEPRKIELMPCLECGNMTTAQRTSFAYHVNTRHLRREIFRCLGCNKTWLTIARSDIAKHVKAAHNGDESLIEDNRDKYNDEIRQMVKKCFPYKISQPTKTPRGKRKTTKEPARKLKRSRNITTKNADEYYDEENGYESS

Foldseek 3Di:
DDDDPLPPQDFAQLPVPCDQVNLCLLAVLACVQLHPDPPFLDGPVLLRSLCSLVSVQLQADDDDPDDRNQLSLLSVLLLLLLLLQQAFPLPLCLVVDPDDLVVSLSVSSNRGNNAFFDPQLVDQQFDPVPRPSDLCSQQKGWPVQLQEDDDPQCCLQQNADPDWDDDDPTIMDRRGFFFGARLGGGYRLLQSVVQVVCVVVVRHDDCRRGVSCQGVDVSPSNRSNSSVCQQCDAQPLRGHQSCQQQQLFDDPPQQVVLVSGGHFAAVSLCSRPNQLVDADPVRSSDHRLNSSLNSSCVSCVVSVHDNPDRVRNGCVSGPDHSLNPQQRWFKDWPPVPLVPPDQTFIDIDNHDGSGGADPPVGDDPVVNVCNVVSRVVVQLSAFAFPPPRPRRNHNDLVSNLQCCQVVPLNAFFKDFPVDPPDTGRDPVRVVVCCCVVVVDPDPPDPPRDIGGRDDPSNVVSVVVSVVRSVVRVVVSVVCVVVVVCVVPPDDDDDDDDPDDDDPPVPDDDDDPDDDDDDDDDDDDDDDDYDDDDDDDDDDDDDDDDDDDDDDDDDDDDDDDDDDDDFDWDAFPVPRDIFTPDPQRLLQCCQVPPVVDQQKAFQVPRDTDSHVDPVVVQVVCVVPVVRPCVRIDGCCVVCVVVSVVSSCNRPVDDDDDDDDDDDDDDDDDDDDDDDDDDDDDDDDDYDDDDDDDDDDDDDD

InterPro domains:
  IPR000726 Glycoside hydrolase, family 19, catalytic [PF00182] (142-308)
  IPR013087 Zinc finger C2H2-type [SM00355] (383-408)
  IPR013087 Zinc finger C2H2-type [SM00355] (414-438)
  IPR013087 Zinc finger C2H2-type [SM00355] (569-593)
  IPR013087 Zinc finger C2H2-type [SM00355] (599-624)
  IPR023346 Lysozyme-like domain superfamily [SSF53955] (14-308)

Radius of gyration: 37.28 Å; chains: 1; bounding box: 87×113×92 Å

Secondary structure (DSSP, 8-state):
-PPP----PPPPGGGGT--HHHHHHH-TTTTTTT-SBTTBS--HHHHHHHHTT-TTTTT--SBTTB-HHHHHHHHHHHHHHHHHHHH----GGGGGSSS-HHHHHHHHTT-TT--SBTT-TT-TTS-GGG--SSTTGGG-EEGGG-----SHHHHHHSPPP--EEEETTEEEES---S-BTTTTB-SHHHHHHHHHHHHHTT----TTT-TTHHHH-BTTBHHHHHHHHHHH--BTTBPPHHHHHHT-----HHHHHTT--SS-SHHHHHHHH-------SS-TT-TTHHHHHHHHHHHHHHTT-----HHHHSSTT-SS-GGGSTT--EEEE-TTTTTSSS---EEEESS--SSB---TTTS-HHHHTHHHHHHHHHHHTSB--TTT--TT-BSSHHHHHHHIIIIIS----EEESSSTT-EESSHHHHHHHHHHHH----TT-TT--EEE---HHHHHHHHHHHHHHHHHHHHHHHHHHHHHHTTS---PPPPPP--PPPGGG-----------PPP------------------------------------PPP---PPPPPPEEE-TTT--EEESSHHHHHHHHIIIII----EEETTT--EE--S-HHHHHHHHHHHSTT-GGGEEE-HHHHHHHHHHHHHHH----PPPPP-----------------------------------------

pLDDT: mean 73.21, std 24.64, range [22.02, 98.69]

Organism: NCBI:txid289476